Protein AF-A0A9D6IHI1-F1 (afdb_monomer_lite)

Secondary structure (DSSP, 8-state):
--------HHHHHHHHHHHHHHHTTSHHHHHHHHHT-B-TT-TT-S---TTEEEEEEEEEEE-GGG-EEEEEEEEEESS-EEEEEEEE----SS---HHHHHHHHHHHHHT-GGGTT-HHHHHHHHHHHHHHHHTTTSPPPPBTTTBS----S-HHHHHHHHHHHTTTTSEEEEEEESS-HHHHHHHIIIIITT----TTT-TT---TTEEEEEHHHHHHHHHHSS-GGGGHHHHHHHHHTTTTS--S---------TT-EEEETTEEEEEEE--SSS-EEEE---S---SBPPPEEE--GGG-EE--PPPPPGGGGSPPTT-EEEE---TTS-SS-TTSPPPPPSSEEEEEEE--SS-EEEEEE-TTS-EEEEEEEE-GGGEES---

Sequence (388 aa):
MAIRIDGYSERGMVNAVCEDIIRADDVLQLQTFLSWCRFPFQQQGVPDFSGITAARFLVEQGFSDFGDLDLLILLDHVDRKQAILIEAKVATDNPKCVDDQWADFSSFLRGDRKHTSSLFVQIYRKLRLIERVANLNRPFEPHPIWGDQSLGANRVVLKAAKLLAEYRANPWYVALVPDESSEVARFFSTSLRAFNHDTQQLPSWDVSRMGYLTWPDLDSHIRGEPDQTKWKRSLSAFDWNEHQIYQQRCRESESIAAGTVAAWNGQRIVIVVPATRMPRAISALPDIDMEYFPKSFLVRAEELKPLDDPRIELGVHQPKRGLTYYWHPPKTEECQPSDRAPVPAPPQLVNVRQAGWEMTRVIQVNATGMEEGDEFHVFPHHLQRRAV

Radius of gyration: 25.11 Å; chains: 1; bounding box: 58×55×81 Å

pLDDT: mean 89.29, std 10.07, range [44.66, 98.56]

Structure (mmCIF, N/CA/C/O backbone):
data_AF-A0A9D6IHI1-F1
#
_entry.id   AF-A0A9D6IHI1-F1
#
loop_
_atom_site.group_PDB
_atom_site.id
_atom_site.type_symbol
_atom_site.label_atom_id
_atom_site.label_alt_id
_atom_site.label_comp_id
_atom_site.label_asym_id
_atom_site.label_entity_id
_atom_site.label_seq_id
_atom_site.pdbx_PDB_ins_code
_atom_site.Cartn_x
_atom_site.Cartn_y
_atom_site.Cartn_z
_atom_site.occupancy
_atom_site.B_iso_or_equiv
_atom_site.auth_seq_id
_atom_site.auth_comp_id
_atom_site.auth_asym_id
_atom_site.auth_atom_id
_atom_site.pdbx_PDB_model_num
ATOM 1 N N . MET A 1 1 ? -1.529 15.278 39.290 1.00 47.62 1 MET A N 1
ATOM 2 C CA . MET A 1 1 ? -0.372 14.777 38.518 1.00 47.62 1 MET A CA 1
ATOM 3 C C . MET A 1 1 ? -0.896 14.304 37.174 1.00 47.62 1 MET A C 1
ATOM 5 O O . MET A 1 1 ? -1.786 13.464 37.171 1.00 47.62 1 MET A O 1
ATOM 9 N N . ALA A 1 2 ? -0.439 14.889 36.067 1.00 74.50 2 ALA A N 1
ATOM 10 C CA . ALA A 1 2 ? -0.827 14.454 34.727 1.00 74.50 2 ALA A CA 1
ATOM 11 C C . ALA A 1 2 ? 0.301 13.581 34.164 1.00 74.50 2 ALA A C 1
ATOM 13 O O . ALA A 1 2 ? 1.404 14.073 33.951 1.00 74.50 2 ALA A O 1
ATOM 14 N N . ILE A 1 3 ? 0.041 12.284 34.001 1.00 78.44 3 ILE A N 1
ATOM 15 C CA . ILE A 1 3 ? 0.933 11.360 33.289 1.00 78.44 3 ILE A CA 1
ATOM 16 C C . ILE A 1 3 ? 0.522 11.410 31.814 1.00 78.44 3 ILE A C 1
ATOM 18 O O . ILE A 1 3 ? -0.666 11.274 31.514 1.00 78.44 3 ILE A O 1
ATOM 22 N N . ARG A 1 4 ? 1.483 11.637 30.915 1.00 75.81 4 ARG A N 1
ATOM 23 C CA . ARG A 1 4 ? 1.289 11.717 29.459 1.00 75.81 4 ARG A CA 1
ATOM 24 C C . ARG A 1 4 ? 2.212 10.709 28.773 1.00 75.81 4 ARG A C 1
ATOM 26 O O . ARG A 1 4 ? 3.336 10.513 29.229 1.00 75.81 4 ARG A O 1
ATOM 33 N N . ILE A 1 5 ? 1.714 10.067 27.720 1.00 80.38 5 ILE A N 1
ATOM 34 C CA . ILE A 1 5 ? 2.460 9.147 26.857 1.00 80.38 5 ILE A CA 1
ATOM 35 C C . ILE A 1 5 ? 2.357 9.708 25.444 1.00 80.38 5 ILE A C 1
ATOM 37 O O . ILE A 1 5 ? 1.248 9.895 24.951 1.00 80.38 5 ILE A O 1
ATOM 41 N N . ASP A 1 6 ? 3.502 9.971 24.824 1.00 80.75 6 ASP A N 1
ATOM 42 C CA . ASP A 1 6 ? 3.600 10.432 23.443 1.00 80.75 6 ASP A CA 1
ATOM 43 C C . ASP A 1 6 ? 4.341 9.368 22.632 1.00 80.75 6 ASP A C 1
ATOM 45 O O . ASP A 1 6 ? 5.500 9.047 22.906 1.00 80.75 6 ASP A O 1
ATOM 49 N N . GLY A 1 7 ? 3.638 8.766 21.675 1.00 81.94 7 GLY A N 1
ATOM 50 C CA . GLY A 1 7 ? 4.193 7.771 20.765 1.00 81.94 7 GLY A CA 1
ATOM 51 C C . GLY A 1 7 ? 4.650 8.416 19.460 1.00 81.94 7 GLY A C 1
ATOM 52 O O . GLY A 1 7 ? 3.966 9.288 18.933 1.00 81.94 7 GLY A O 1
ATOM 53 N N . TYR A 1 8 ? 5.777 7.950 18.928 1.00 80.75 8 TYR A N 1
ATOM 54 C CA . TYR A 1 8 ? 6.276 8.268 17.585 1.00 80.75 8 TYR A CA 1
ATOM 55 C C . TYR A 1 8 ? 6.083 7.058 16.651 1.00 80.75 8 TYR A C 1
ATOM 57 O O . TYR A 1 8 ? 5.858 5.947 17.140 1.00 80.75 8 TYR A O 1
ATOM 65 N N . SER A 1 9 ? 6.224 7.253 15.333 1.00 85.69 9 SER A N 1
ATOM 66 C CA . SER A 1 9 ? 6.060 6.266 14.240 1.00 85.69 9 SER A CA 1
ATOM 67 C C . SER A 1 9 ? 4.614 5.861 13.928 1.00 85.69 9 SER A C 1
ATOM 69 O O . SER A 1 9 ? 3.679 6.276 14.616 1.00 85.69 9 SER A O 1
ATOM 71 N N . GLU A 1 10 ? 4.438 5.017 12.902 1.00 90.00 10 GLU A N 1
ATOM 72 C CA . GLU A 1 10 ? 3.165 4.373 12.551 1.00 90.00 10 GLU A CA 1
ATOM 73 C C . GLU A 1 10 ? 2.474 3.806 13.798 1.00 90.00 10 GLU A C 1
ATOM 75 O O . GLU A 1 10 ? 1.296 4.053 14.052 1.00 90.00 10 GLU A O 1
ATOM 80 N N . ARG A 1 11 ? 3.260 3.111 14.624 1.00 90.19 11 ARG A N 1
ATOM 81 C CA . ARG A 1 11 ? 2.826 2.439 15.849 1.00 90.19 11 ARG A CA 1
ATOM 82 C C . ARG A 1 11 ? 2.291 3.411 16.888 1.00 90.19 11 ARG A C 1
ATOM 84 O O . ARG A 1 11 ? 1.238 3.171 17.472 1.00 90.19 11 ARG A O 1
ATOM 91 N N . GLY A 1 12 ? 2.997 4.517 17.124 1.00 92.88 12 GLY A N 1
ATOM 92 C CA . GLY A 1 12 ? 2.574 5.537 18.083 1.00 92.88 12 GLY A CA 1
ATOM 93 C C . GLY A 1 12 ? 1.222 6.139 17.708 1.00 92.88 12 GLY A C 1
ATOM 94 O O . GLY A 1 12 ? 0.340 6.256 18.559 1.00 92.88 12 GLY A O 1
ATOM 95 N N . MET A 1 13 ? 1.036 6.427 16.419 1.00 95.50 13 MET A N 1
ATOM 96 C CA . MET A 1 13 ? -0.211 6.983 15.898 1.00 95.50 13 MET A CA 1
ATOM 97 C C . MET A 1 13 ? -1.369 5.985 15.956 1.00 95.50 13 MET A C 1
ATOM 99 O O . MET A 1 13 ? -2.442 6.316 16.457 1.00 95.50 13 MET A O 1
ATOM 103 N N . VAL A 1 14 ? -1.153 4.747 15.503 1.00 96.50 14 VAL A N 1
ATOM 104 C CA . VAL A 1 14 ? -2.171 3.687 15.549 1.00 96.50 14 VAL A CA 1
ATOM 105 C C . VAL A 1 14 ? -2.602 3.394 16.990 1.00 96.50 14 VAL A C 1
ATOM 107 O O . VAL A 1 14 ? -3.800 3.285 17.260 1.00 96.50 14 VAL A O 1
ATOM 110 N N . ASN A 1 15 ? -1.655 3.326 17.932 1.00 95.56 15 ASN A N 1
ATOM 111 C CA . ASN A 1 15 ? -1.956 3.131 19.351 1.00 95.56 15 ASN A CA 1
ATOM 112 C C . ASN A 1 15 ? -2.823 4.270 19.914 1.00 95.56 15 ASN A C 1
ATOM 114 O O . ASN A 1 15 ? -3.805 3.995 20.602 1.00 95.56 15 ASN A O 1
ATOM 118 N N . ALA A 1 16 ? -2.516 5.531 19.589 1.00 95.44 16 ALA A N 1
ATOM 119 C CA . ALA A 1 16 ? -3.291 6.681 20.058 1.00 95.44 16 ALA A CA 1
ATOM 120 C C . ALA A 1 16 ? -4.756 6.638 19.583 1.00 95.44 16 ALA A C 1
ATOM 122 O O . ALA A 1 16 ? -5.670 6.838 20.388 1.00 95.44 16 ALA A O 1
ATOM 123 N N . VAL A 1 17 ? -4.974 6.286 18.311 1.00 96.25 17 VAL A N 1
ATOM 124 C CA . VAL A 1 17 ? -6.312 6.082 17.726 1.00 96.25 17 VAL A CA 1
ATOM 125 C C . VAL A 1 17 ? -7.055 4.952 18.439 1.00 96.25 17 VAL A C 1
ATOM 127 O O . VAL A 1 17 ? -8.207 5.119 18.840 1.00 96.25 17 VAL A O 1
ATOM 130 N N . CYS A 1 18 ? -6.393 3.812 18.659 1.00 96.31 18 CYS A N 1
ATOM 131 C CA . CYS A 1 18 ? -6.993 2.679 19.366 1.00 96.31 18 CYS A CA 1
ATOM 132 C C . CYS A 1 18 ? -7.381 3.037 20.806 1.00 96.31 18 CYS A C 1
ATOM 134 O O . CYS A 1 18 ? -8.452 2.648 21.267 1.00 96.31 18 CYS A O 1
ATOM 136 N N . GLU A 1 19 ? -6.533 3.778 21.525 1.00 94.69 19 GLU A N 1
ATOM 137 C CA . GLU A 1 19 ? -6.814 4.190 22.901 1.00 94.69 19 GLU A CA 1
ATOM 138 C C . GLU A 1 19 ? -8.032 5.107 23.008 1.00 94.69 19 GLU A C 1
ATOM 140 O O . GLU A 1 19 ? -8.797 4.981 23.966 1.00 94.69 19 GLU A O 1
ATOM 145 N N . ASP A 1 20 ? -8.205 6.030 22.064 1.00 95.62 20 ASP A N 1
ATOM 146 C CA . ASP A 1 20 ? -9.375 6.904 22.019 1.00 95.62 20 ASP A CA 1
ATOM 147 C C . ASP A 1 20 ? -10.653 6.108 21.721 1.00 95.62 20 ASP A C 1
ATOM 149 O O . ASP A 1 20 ? -11.645 6.262 22.435 1.00 95.62 20 ASP A O 1
ATOM 153 N N . ILE A 1 21 ? -10.606 5.171 20.766 1.00 95.75 21 ILE A N 1
ATOM 154 C CA . ILE A 1 21 ? -11.742 4.289 20.459 1.00 95.75 21 ILE A CA 1
ATOM 155 C C . ILE A 1 21 ? -12.122 3.422 21.666 1.00 95.75 21 ILE A C 1
ATOM 157 O O . ILE A 1 21 ? -13.290 3.366 22.042 1.00 95.75 21 ILE A O 1
ATOM 161 N N . ILE A 1 22 ? -11.149 2.769 22.309 1.00 93.38 22 ILE A N 1
ATOM 162 C CA . ILE A 1 22 ? -11.405 1.884 23.456 1.00 93.38 22 ILE A CA 1
ATOM 163 C C . ILE A 1 22 ? -11.955 2.672 24.650 1.00 93.38 22 ILE A C 1
ATOM 165 O O . ILE A 1 22 ? -12.829 2.184 25.360 1.00 93.38 22 ILE A O 1
ATOM 169 N N . ARG A 1 23 ? -11.459 3.891 24.895 1.00 92.50 23 ARG A N 1
ATOM 170 C CA . ARG A 1 23 ? -11.887 4.705 26.044 1.00 92.50 23 ARG A CA 1
ATOM 171 C C . ARG A 1 23 ? -13.220 5.412 25.855 1.00 92.50 23 ARG A C 1
ATOM 173 O O . ARG A 1 23 ? -13.791 5.834 26.858 1.00 92.50 23 ARG A O 1
ATOM 180 N N . ALA A 1 24 ? -13.698 5.552 24.622 1.00 88.88 24 ALA A N 1
ATOM 181 C CA . ALA A 1 24 ? -15.061 6.005 24.381 1.00 88.88 24 ALA A CA 1
ATOM 182 C C . ALA A 1 24 ? -16.098 5.016 24.948 1.00 88.88 24 ALA A C 1
ATOM 184 O O . ALA A 1 24 ? -17.219 5.433 25.218 1.00 88.88 24 ALA A O 1
ATOM 185 N N . ASP A 1 25 ? -15.708 3.745 25.148 1.00 83.50 25 ASP A N 1
ATOM 186 C CA . ASP A 1 25 ? -16.565 2.647 25.629 1.00 83.50 25 ASP A CA 1
ATOM 187 C C . ASP A 1 25 ? -17.870 2.518 24.817 1.00 83.50 25 ASP A C 1
ATOM 189 O O . ASP A 1 25 ? -18.927 2.147 25.321 1.00 83.50 25 ASP A O 1
ATOM 193 N N . ASP A 1 26 ? -17.786 2.868 23.530 1.00 83.06 26 ASP A N 1
ATOM 194 C CA . ASP A 1 26 ? -18.904 2.922 22.596 1.00 83.06 26 ASP A CA 1
ATOM 195 C C . ASP A 1 26 ? -18.444 2.471 21.204 1.00 83.06 26 ASP A C 1
ATOM 197 O O . ASP A 1 26 ? -17.468 2.973 20.637 1.00 83.06 26 ASP A O 1
ATOM 201 N N . VAL A 1 27 ? -19.185 1.524 20.631 1.00 91.44 27 VAL A N 1
ATOM 202 C CA . VAL A 1 27 ? -18.968 1.006 19.276 1.00 91.44 27 VAL A CA 1
ATOM 203 C C . VAL A 1 27 ? -19.161 2.099 18.223 1.00 91.44 27 VAL A C 1
ATOM 205 O O . VAL A 1 27 ? -18.546 2.024 17.158 1.00 91.44 27 VAL A O 1
ATOM 208 N N . LEU A 1 28 ? -19.944 3.142 18.512 1.00 92.56 28 LEU A N 1
ATOM 209 C CA . LEU A 1 28 ? -20.130 4.267 17.600 1.00 92.56 28 LEU A CA 1
ATOM 210 C C . LEU A 1 28 ? -18.799 4.943 17.254 1.00 92.56 28 LEU A C 1
ATOM 212 O O . LEU A 1 28 ? -18.582 5.296 16.102 1.00 92.56 28 LEU A O 1
ATOM 216 N N . GLN A 1 29 ? -17.874 5.056 18.211 1.00 94.50 29 GLN A N 1
ATOM 217 C CA . GLN A 1 29 ? -16.560 5.654 17.969 1.00 94.50 29 GLN A CA 1
ATOM 218 C C . GLN A 1 29 ? -15.753 4.855 16.933 1.00 94.50 29 GLN A C 1
ATOM 220 O O . GLN A 1 29 ? -15.112 5.422 16.046 1.00 94.50 29 GLN A O 1
ATOM 225 N N . LEU A 1 30 ? -15.825 3.525 17.019 1.00 96.06 30 LEU A N 1
ATOM 226 C CA . LEU A 1 30 ? -15.231 2.620 16.040 1.00 96.06 30 LEU A CA 1
ATOM 227 C C . LEU A 1 30 ? -15.931 2.726 14.680 1.00 96.06 30 LEU A C 1
ATOM 229 O O . LEU A 1 30 ? -15.265 2.765 13.650 1.00 96.06 30 LEU A O 1
ATOM 233 N N . GLN A 1 31 ? -17.261 2.796 14.657 1.00 95.31 31 GLN A N 1
ATOM 234 C CA . GLN A 1 31 ? -18.014 2.975 13.414 1.00 95.31 31 GLN A CA 1
ATOM 235 C C . GLN A 1 31 ? -17.651 4.285 12.719 1.00 95.31 31 GLN A C 1
ATOM 237 O O . GLN A 1 31 ? -17.421 4.282 11.511 1.00 95.31 31 GLN A O 1
ATOM 242 N N . THR A 1 32 ? -17.524 5.374 13.477 1.00 94.62 32 THR A N 1
ATOM 243 C CA . THR A 1 32 ? -17.063 6.668 12.974 1.00 94.62 32 THR A CA 1
ATOM 244 C C . THR A 1 32 ? -15.670 6.543 12.361 1.00 94.62 32 THR A C 1
ATOM 246 O O . THR A 1 32 ? -15.501 6.888 11.194 1.00 94.62 32 THR A O 1
ATOM 249 N N . PHE A 1 33 ? -14.706 5.950 13.075 1.00 96.44 33 PHE A N 1
ATOM 250 C CA . PHE A 1 33 ? -13.360 5.705 12.543 1.00 96.44 33 PHE A CA 1
ATOM 251 C C . PHE A 1 33 ? -13.374 4.933 11.216 1.00 96.44 33 PHE A C 1
ATOM 253 O O . PHE A 1 33 ? -12.751 5.341 10.236 1.00 96.44 33 PHE A O 1
ATOM 260 N N . LEU A 1 34 ? -14.108 3.817 11.168 1.00 96.38 34 LEU A N 1
ATOM 261 C CA . LEU A 1 34 ? -14.184 2.967 9.980 1.00 96.38 34 LEU A CA 1
ATOM 262 C C . LEU A 1 34 ? -14.910 3.655 8.818 1.00 96.38 34 LEU A C 1
ATOM 264 O O . LEU A 1 34 ? -14.576 3.402 7.662 1.00 96.38 34 LEU A O 1
ATOM 268 N N . SER A 1 35 ? -15.861 4.550 9.104 1.00 94.75 35 SER A N 1
ATOM 269 C CA . SER A 1 35 ? -16.578 5.323 8.082 1.00 94.75 35 SER A CA 1
ATOM 270 C C . SER A 1 35 ? -15.683 6.302 7.319 1.00 94.75 35 SER A C 1
ATOM 272 O O . SER A 1 35 ? -16.014 6.688 6.200 1.00 94.75 35 SER A O 1
ATOM 274 N N . TRP A 1 36 ? -14.535 6.675 7.892 1.00 96.44 36 TRP A N 1
ATOM 275 C CA . TRP A 1 36 ? -13.556 7.542 7.237 1.00 96.44 36 TRP A CA 1
ATOM 276 C C . TRP A 1 36 ? -12.709 6.799 6.196 1.00 96.44 36 TRP A C 1
ATOM 278 O O . TRP A 1 36 ? -12.132 7.420 5.304 1.00 96.44 36 TRP A O 1
ATOM 288 N N . CYS A 1 37 ? -12.648 5.465 6.263 1.00 96.75 37 CYS A N 1
ATOM 289 C CA . CYS A 1 37 ? -11.958 4.654 5.265 1.00 96.75 37 CYS A CA 1
ATOM 290 C C . CYS A 1 37 ? -12.712 4.642 3.927 1.00 96.75 37 CYS A C 1
ATOM 292 O O . CYS A 1 37 ? -13.937 4.526 3.864 1.00 96.75 37 CYS A O 1
ATOM 294 N N . ARG A 1 38 ? -11.963 4.685 2.824 1.00 95.62 38 ARG A N 1
ATOM 295 C CA . ARG A 1 38 ? -12.490 4.683 1.455 1.00 95.62 38 ARG A CA 1
ATOM 296 C C . ARG A 1 38 ? -12.205 3.356 0.768 1.00 95.62 38 ARG A C 1
ATOM 298 O O . ARG A 1 38 ? -11.076 2.881 0.789 1.00 95.62 38 ARG A O 1
ATOM 305 N N . PHE A 1 39 ? -13.207 2.792 0.096 1.00 95.44 39 PHE A N 1
ATOM 306 C CA . PHE A 1 39 ? -13.116 1.498 -0.595 1.00 95.44 39 PHE A CA 1
ATOM 307 C C . PHE A 1 39 ? -13.475 1.653 -2.080 1.00 95.44 39 PHE A C 1
ATOM 309 O O . PHE A 1 39 ? -14.609 1.395 -2.483 1.00 95.44 39 PHE A O 1
ATOM 316 N N . PRO A 1 40 ? -12.525 2.099 -2.922 1.00 92.88 40 PRO A N 1
ATOM 317 C CA . PRO A 1 40 ? -12.811 2.577 -4.279 1.00 92.88 40 PRO A CA 1
ATOM 318 C C . PRO A 1 40 ? -13.225 1.479 -5.270 1.00 92.88 40 PRO A C 1
ATOM 320 O O . PRO A 1 40 ? -13.617 1.783 -6.398 1.00 92.88 40 PRO A O 1
ATOM 323 N N . PHE A 1 41 ? -13.118 0.206 -4.893 1.00 91.56 41 PHE A N 1
ATOM 324 C CA . PHE A 1 41 ? -13.467 -0.935 -5.744 1.00 91.56 41 PHE A CA 1
ATOM 325 C C . PHE A 1 41 ? -14.862 -1.505 -5.469 1.00 91.56 41 PHE A C 1
ATOM 327 O O . PHE A 1 41 ? -15.327 -2.358 -6.223 1.00 91.56 41 PHE A O 1
ATOM 334 N N . GLN A 1 42 ? -15.551 -1.024 -4.433 1.00 87.06 42 GLN A N 1
ATOM 335 C CA . GLN A 1 42 ? -16.902 -1.466 -4.109 1.00 87.06 42 GLN A CA 1
ATOM 336 C C . GLN A 1 42 ? -17.935 -0.707 -4.947 1.00 87.06 42 GLN A C 1
ATOM 338 O O . GLN A 1 42 ? -18.043 0.515 -4.872 1.00 87.06 42 GLN A O 1
ATOM 343 N N . GLN A 1 43 ? -18.716 -1.438 -5.750 1.00 69.19 43 GLN A N 1
ATOM 344 C CA . GLN A 1 43 ? -19.750 -0.846 -6.611 1.00 69.19 43 GLN A CA 1
ATOM 345 C C . GLN A 1 43 ? -20.958 -0.308 -5.825 1.00 69.19 43 GLN A C 1
ATOM 347 O O . GLN A 1 43 ? -21.678 0.543 -6.338 1.00 69.19 43 GLN A O 1
ATOM 352 N N . GLN A 1 44 ? -21.186 -0.796 -4.600 1.00 60.12 44 GLN A N 1
ATOM 353 C CA . GLN A 1 44 ? -22.368 -0.485 -3.779 1.00 60.12 44 GLN A CA 1
ATOM 354 C C . GLN A 1 44 ? -22.052 0.347 -2.522 1.00 60.12 44 GLN A C 1
ATOM 356 O O . GLN A 1 44 ? -22.897 0.468 -1.640 1.00 60.12 44 GLN A O 1
ATOM 361 N N . GLY A 1 45 ? -20.869 0.967 -2.454 1.00 58.06 45 GLY A N 1
ATOM 362 C CA . GLY A 1 45 ? -20.450 1.794 -1.317 1.00 58.06 45 GLY A CA 1
ATOM 363 C C . GLY A 1 45 ? -19.555 1.068 -0.306 1.00 58.06 45 GLY A C 1
ATOM 364 O O . GLY A 1 45 ? -19.163 -0.078 -0.509 1.00 58.06 45 GLY A O 1
ATOM 365 N N . VAL A 1 46 ? -19.174 1.799 0.747 1.00 72.75 46 VAL A N 1
ATOM 366 C CA . VAL A 1 46 ? -18.291 1.379 1.856 1.00 72.75 46 VAL A CA 1
ATOM 367 C C . VAL A 1 46 ? -18.768 0.041 2.453 1.00 72.75 46 VAL A C 1
ATOM 369 O O . VAL A 1 46 ? -19.976 -0.201 2.473 1.00 72.75 46 VAL A O 1
ATOM 372 N N . PRO A 1 47 ? -17.869 -0.833 2.948 1.00 86.00 47 PRO A N 1
ATOM 373 C CA . PRO A 1 47 ? -18.269 -2.020 3.687 1.00 86.00 47 PRO A CA 1
ATOM 374 C C . PRO A 1 47 ? -19.272 -1.676 4.784 1.00 86.00 47 PRO A C 1
ATOM 376 O O . PRO A 1 47 ? -19.131 -0.674 5.484 1.00 86.00 47 PRO A O 1
ATOM 379 N N . ASP A 1 48 ? -20.288 -2.517 4.944 1.00 90.25 48 ASP A N 1
ATOM 380 C CA . ASP A 1 48 ? -21.285 -2.294 5.979 1.00 90.25 48 ASP A CA 1
ATOM 381 C C . ASP A 1 48 ? -20.680 -2.570 7.367 1.00 90.25 48 ASP A C 1
ATOM 383 O O . ASP A 1 48 ? -20.467 -3.725 7.760 1.00 90.25 48 ASP A O 1
ATOM 387 N N . PHE A 1 49 ? -20.410 -1.486 8.093 1.00 91.69 49 PHE A N 1
ATOM 388 C CA . PHE A 1 49 ? -19.945 -1.473 9.482 1.00 91.69 49 PHE A CA 1
ATOM 389 C C . PHE A 1 49 ? -21.087 -1.243 10.488 1.00 91.69 49 PHE A C 1
ATOM 391 O O . PHE A 1 49 ? -20.844 -1.033 11.679 1.00 91.69 49 PHE A O 1
ATOM 398 N N . SER A 1 50 ? -22.347 -1.271 10.047 1.00 89.94 50 SER A N 1
ATOM 399 C CA . SER A 1 50 ? -23.490 -1.192 10.955 1.00 89.94 50 SER A CA 1
ATOM 400 C C . SER A 1 50 ? -23.669 -2.493 11.754 1.00 89.94 50 SER A C 1
ATOM 402 O O . SER A 1 50 ? -23.155 -3.560 11.401 1.00 89.94 50 SER A O 1
ATOM 404 N N . GLY A 1 51 ? -24.372 -2.399 12.888 1.00 92.12 51 GLY A N 1
ATOM 405 C CA . GLY A 1 51 ? -24.730 -3.568 13.700 1.00 92.12 51 GLY A CA 1
ATOM 406 C C . GLY A 1 51 ? -23.550 -4.316 14.333 1.00 92.12 51 GLY A C 1
ATOM 407 O O . GLY A 1 51 ? -23.686 -5.501 14.635 1.00 92.12 51 GLY A O 1
ATOM 408 N N . ILE A 1 52 ? -22.400 -3.659 14.518 1.00 96.06 52 ILE A N 1
ATOM 409 C CA . ILE A 1 52 ? -21.280 -4.215 15.289 1.00 96.06 52 ILE A CA 1
ATOM 410 C C . ILE A 1 52 ? -21.743 -4.385 16.742 1.00 96.06 52 ILE A C 1
ATOM 412 O O . ILE A 1 52 ? -22.206 -3.436 17.371 1.00 96.06 52 ILE A O 1
ATOM 416 N N . THR A 1 53 ? -21.617 -5.598 17.273 1.00 95.88 53 THR A N 1
ATOM 417 C CA . THR A 1 53 ? -21.986 -5.939 18.656 1.00 95.88 53 THR A CA 1
ATOM 418 C C . THR A 1 53 ? -20.778 -6.056 19.573 1.00 95.88 53 THR A C 1
ATOM 420 O O . THR A 1 53 ? -20.898 -5.859 20.778 1.00 95.88 53 THR A O 1
ATOM 423 N N . ALA A 1 54 ? -19.613 -6.395 19.017 1.00 96.06 54 ALA A N 1
ATOM 424 C CA . ALA A 1 54 ? -18.355 -6.430 19.745 1.00 96.06 54 ALA A CA 1
ATOM 425 C C . ALA A 1 54 ? -17.182 -6.217 18.787 1.00 96.06 54 ALA A C 1
ATOM 427 O O . ALA A 1 54 ? -17.255 -6.553 17.603 1.00 96.06 54 ALA A O 1
ATOM 428 N N . ALA A 1 55 ? -16.085 -5.684 19.318 1.00 97.06 55 ALA A N 1
ATOM 429 C CA . ALA A 1 55 ? -14.847 -5.518 18.578 1.00 97.06 55 ALA A CA 1
ATOM 430 C C . ALA A 1 55 ? -13.648 -5.960 19.416 1.00 97.06 55 ALA A C 1
ATOM 432 O O . ALA A 1 55 ? -13.623 -5.808 20.639 1.00 97.06 55 ALA A O 1
ATOM 433 N N . ARG A 1 56 ? -12.625 -6.492 18.748 1.00 97.38 56 ARG A N 1
ATOM 434 C CA . ARG A 1 56 ? -11.333 -6.809 19.357 1.00 97.38 56 ARG A CA 1
ATOM 435 C C . ARG A 1 56 ? -10.199 -6.270 18.505 1.00 97.38 56 ARG A C 1
ATOM 437 O O . ARG A 1 56 ? -10.140 -6.538 17.311 1.00 97.38 56 ARG A O 1
ATOM 444 N N . PHE A 1 57 ? -9.271 -5.588 19.159 1.00 97.31 57 PHE A N 1
ATOM 445 C CA . PHE A 1 57 ? -8.098 -4.986 18.544 1.00 97.31 57 PHE A CA 1
ATOM 446 C C . PHE A 1 57 ? -6.880 -5.849 18.870 1.00 97.31 57 PHE A C 1
ATOM 448 O O . PHE A 1 57 ? -6.671 -6.222 20.027 1.00 97.31 57 PHE A O 1
ATOM 455 N N . LEU A 1 58 ? -6.087 -6.183 17.857 1.00 97.56 58 LEU A N 1
ATOM 456 C CA . LEU A 1 58 ? -4.741 -6.717 18.018 1.00 97.56 58 LEU A CA 1
ATOM 457 C C . LEU A 1 58 ? -3.779 -5.730 17.358 1.00 97.56 58 LEU A C 1
ATOM 459 O O . LEU A 1 58 ? -3.720 -5.644 16.132 1.00 97.56 58 LEU A O 1
ATOM 463 N N . VAL A 1 59 ? -3.078 -4.962 18.186 1.00 95.75 59 VAL A N 1
ATOM 464 C CA . VAL A 1 59 ? -2.132 -3.930 17.751 1.00 95.75 59 VAL A CA 1
ATOM 465 C C . VAL A 1 59 ? -0.740 -4.542 17.638 1.00 95.75 59 VAL A C 1
ATOM 467 O O . VAL A 1 59 ? -0.354 -5.321 18.512 1.00 95.75 59 VAL A O 1
ATOM 470 N N . GLU A 1 60 ? -0.011 -4.226 16.565 1.00 94.12 60 GLU A N 1
ATOM 471 C CA . GLU A 1 60 ? 1.343 -4.749 16.302 1.00 94.12 60 GLU A CA 1
ATOM 472 C C . GLU A 1 60 ? 1.426 -6.288 16.318 1.00 94.12 60 GLU A C 1
ATOM 474 O O . GLU A 1 60 ? 2.407 -6.897 16.757 1.00 94.12 60 GLU A O 1
ATOM 479 N N . GLN A 1 61 ? 0.364 -6.961 15.869 1.00 96.31 61 GLN A N 1
ATOM 480 C CA . GLN A 1 61 ? 0.303 -8.416 15.930 1.00 96.31 61 GLN A CA 1
ATOM 481 C C . GLN A 1 61 ? 1.164 -9.043 14.831 1.00 96.31 61 GLN A C 1
ATOM 483 O O . GLN A 1 61 ? 0.816 -9.025 13.649 1.00 96.31 61 GLN A O 1
ATOM 488 N N . GLY A 1 62 ? 2.252 -9.689 15.250 1.00 95.31 62 GLY A N 1
ATOM 489 C CA . GLY A 1 62 ? 3.097 -10.493 14.374 1.00 95.31 62 GLY A CA 1
ATOM 490 C C . GLY A 1 62 ? 2.437 -11.786 13.900 1.00 95.31 62 GLY A C 1
ATOM 491 O O . GLY A 1 62 ? 1.790 -12.484 14.689 1.00 95.31 62 GLY A O 1
ATOM 492 N N . PHE A 1 63 ? 2.648 -12.131 12.625 1.00 97.00 63 PHE A N 1
ATOM 493 C CA . PHE A 1 63 ? 2.217 -13.393 12.008 1.00 97.00 63 PHE A CA 1
ATOM 494 C C . PHE A 1 63 ? 3.375 -14.173 11.364 1.00 97.00 63 PHE A C 1
ATOM 496 O O . PHE A 1 63 ? 3.183 -14.878 10.377 1.00 97.00 63 PHE A O 1
ATOM 503 N N . SER A 1 64 ? 4.580 -14.097 11.942 1.00 95.12 64 SER A N 1
ATOM 504 C CA . SER A 1 64 ? 5.781 -14.787 11.437 1.00 95.12 64 SER A CA 1
ATOM 505 C C . SER A 1 64 ? 6.097 -14.377 9.990 1.00 95.12 64 SER A C 1
ATOM 507 O O . SER A 1 64 ? 6.296 -13.191 9.730 1.00 95.12 64 SER A O 1
ATOM 509 N N . ASP A 1 65 ? 6.099 -15.308 9.029 1.00 94.88 65 ASP A N 1
ATOM 510 C CA . ASP A 1 65 ? 6.524 -15.028 7.646 1.00 94.88 65 ASP A CA 1
ATOM 511 C C . ASP A 1 65 ? 5.526 -14.142 6.880 1.00 94.88 65 ASP A C 1
ATOM 513 O O . ASP A 1 65 ? 5.835 -13.604 5.813 1.00 94.88 65 ASP A O 1
ATOM 517 N N . PHE A 1 66 ? 4.331 -13.952 7.444 1.00 95.25 66 PHE A N 1
ATOM 518 C CA . PHE A 1 66 ? 3.299 -13.053 6.934 1.00 95.25 66 PHE A CA 1
ATOM 519 C C . PHE A 1 66 ? 3.461 -11.607 7.448 1.00 95.25 66 PHE A C 1
ATOM 521 O O . PHE A 1 66 ? 2.636 -10.737 7.159 1.00 95.25 66 PHE A O 1
ATOM 528 N N . GLY A 1 67 ? 4.543 -11.334 8.183 1.00 94.00 67 GLY A N 1
ATOM 529 C CA . GLY A 1 67 ? 4.873 -10.020 8.726 1.00 94.00 67 GLY A CA 1
ATOM 530 C C . GLY A 1 67 ? 3.977 -9.593 9.885 1.00 94.00 67 GLY A C 1
ATOM 531 O O . GLY A 1 67 ? 3.024 -10.282 10.263 1.00 94.00 67 GLY A O 1
ATOM 532 N N . ASP A 1 68 ? 4.267 -8.413 10.411 1.00 94.00 68 ASP A N 1
ATOM 533 C CA . ASP A 1 68 ? 3.520 -7.801 11.507 1.00 94.00 68 ASP A CA 1
ATOM 534 C C . ASP A 1 68 ? 2.415 -6.921 10.934 1.00 94.00 68 ASP A C 1
ATOM 536 O O . ASP A 1 68 ? 2.612 -6.339 9.874 1.00 94.00 68 ASP A O 1
ATOM 540 N N . LEU A 1 69 ? 1.230 -6.940 11.545 1.00 94.19 69 LEU A N 1
ATOM 541 C CA . LEU A 1 69 ? 0.155 -5.992 11.240 1.00 94.19 69 LEU A CA 1
ATOM 542 C C . LEU A 1 69 ? 0.278 -4.795 12.170 1.00 94.19 69 LEU A C 1
ATOM 544 O O . LEU A 1 69 ? 0.393 -5.009 13.378 1.00 94.19 69 LEU A O 1
ATOM 548 N N . ASP A 1 70 ? 0.152 -3.579 11.650 1.00 96.94 70 ASP A N 1
ATOM 549 C CA . ASP A 1 70 ? 0.052 -2.394 12.501 1.00 96.94 70 ASP A CA 1
ATOM 550 C C . ASP A 1 70 ? -1.239 -2.449 13.327 1.00 96.94 70 ASP A C 1
ATOM 552 O O . ASP A 1 70 ? -1.207 -2.266 14.548 1.00 96.94 70 ASP A O 1
ATOM 556 N N . LEU A 1 71 ? -2.366 -2.812 12.699 1.00 98.12 71 LEU A N 1
ATOM 557 C CA . LEU A 1 71 ? -3.622 -3.045 13.409 1.00 98.12 71 LEU A CA 1
ATOM 558 C C . LEU A 1 71 ? -4.504 -4.111 12.746 1.00 98.12 71 LEU A C 1
ATOM 560 O O . LEU A 1 71 ? -4.820 -4.057 11.560 1.00 98.12 71 LEU A O 1
ATOM 564 N N . LEU A 1 72 ? -4.973 -5.057 13.558 1.00 98.56 72 LEU A N 1
ATOM 565 C CA . LEU A 1 72 ? -6.046 -5.985 13.221 1.00 98.56 72 LEU A CA 1
ATOM 566 C C . LEU A 1 72 ? -7.278 -5.69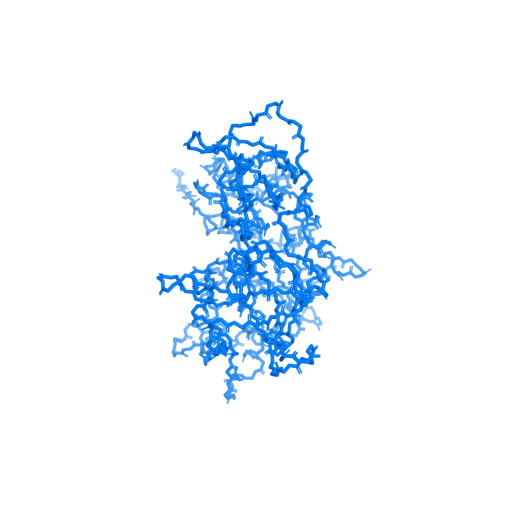9 14.086 1.00 98.56 72 LEU A C 1
ATOM 568 O O . LEU A 1 72 ? -7.214 -5.805 15.311 1.00 98.56 72 LEU A O 1
ATOM 572 N N . ILE A 1 73 ? -8.409 -5.407 13.447 1.00 98.31 73 ILE A N 1
ATOM 573 C CA . ILE A 1 73 ? -9.708 -5.236 14.105 1.00 98.31 73 ILE A CA 1
ATOM 574 C C . ILE A 1 73 ? -10.610 -6.408 13.724 1.00 98.31 73 ILE A C 1
ATOM 576 O O . ILE A 1 73 ? -10.845 -6.671 12.547 1.00 98.31 73 ILE A O 1
ATOM 580 N N . LEU A 1 74 ? -11.120 -7.118 14.722 1.00 98.50 74 LEU A N 1
ATOM 581 C CA . LEU A 1 74 ? -12.063 -8.218 14.560 1.00 98.50 74 LEU A CA 1
ATOM 582 C C . LEU A 1 74 ? -13.435 -7.759 15.036 1.00 98.50 74 LEU A C 1
ATOM 584 O O . LEU A 1 74 ? -13.571 -7.361 16.192 1.00 98.50 74 LEU A O 1
ATOM 588 N N . LEU A 1 75 ? -14.419 -7.799 14.145 1.00 98.19 75 LEU A N 1
ATOM 589 C CA . LEU A 1 75 ? -15.766 -7.291 14.372 1.00 98.19 75 LEU A CA 1
ATOM 590 C C . LEU A 1 75 ? -16.750 -8.457 14.411 1.00 98.19 75 LEU A C 1
ATOM 592 O O . LEU A 1 75 ? -16.885 -9.199 13.432 1.00 98.19 75 LEU A O 1
ATOM 596 N N . ASP A 1 76 ? -17.439 -8.607 15.537 1.00 98.00 76 ASP A N 1
ATOM 597 C CA . ASP A 1 76 ? -18.622 -9.452 15.634 1.00 98.00 76 ASP A CA 1
ATOM 598 C C . ASP A 1 76 ? -19.853 -8.583 15.345 1.00 98.00 76 ASP A C 1
ATOM 600 O O . ASP A 1 76 ? -20.064 -7.549 15.986 1.00 98.00 76 ASP A O 1
ATOM 604 N N . HIS A 1 77 ? -20.665 -9.018 14.388 1.00 96.75 77 HIS A N 1
ATOM 605 C CA . HIS A 1 77 ? -22.008 -8.506 14.136 1.00 96.75 77 HIS A CA 1
ATOM 606 C C . HIS A 1 77 ? -23.028 -9.574 14.544 1.00 96.75 77 HIS A C 1
ATOM 608 O O . HIS A 1 77 ? -22.676 -10.725 14.809 1.00 96.75 77 HIS A O 1
ATOM 614 N N . VAL A 1 78 ? -24.311 -9.212 14.523 1.00 93.38 78 VAL A N 1
ATOM 615 C CA . VAL A 1 78 ? -25.411 -10.147 14.816 1.00 93.38 78 VAL A CA 1
ATOM 616 C C . VAL A 1 78 ? -25.397 -11.372 13.889 1.00 93.38 78 VAL A C 1
ATOM 618 O O . VAL A 1 78 ? -25.653 -12.485 14.341 1.00 93.38 78 VAL A O 1
ATOM 621 N N . ASP A 1 79 ? -25.097 -11.183 12.602 1.00 94.50 79 ASP A N 1
ATOM 622 C CA . ASP A 1 79 ? -25.238 -12.197 11.550 1.00 94.50 79 ASP A CA 1
ATOM 623 C C . ASP A 1 79 ? -23.921 -12.570 10.847 1.00 94.50 79 ASP A C 1
ATOM 625 O O . ASP A 1 79 ? -23.883 -13.514 10.054 1.00 94.50 79 ASP A O 1
ATOM 629 N N . ARG A 1 80 ? -22.827 -11.851 11.120 1.00 96.31 80 ARG A N 1
ATOM 630 C CA . ARG A 1 80 ? -21.543 -12.044 10.435 1.00 96.31 80 ARG A CA 1
ATOM 631 C C . ARG A 1 80 ? -20.340 -11.670 11.291 1.00 96.31 80 ARG A C 1
ATOM 633 O O . ARG A 1 80 ? -20.435 -10.938 12.269 1.00 96.31 80 ARG A O 1
ATOM 640 N N . LYS A 1 81 ? -19.174 -12.131 10.846 1.00 98.00 81 LYS A N 1
ATOM 641 C CA . LYS A 1 81 ? -17.860 -11.725 11.350 1.00 98.00 81 LYS A CA 1
ATOM 642 C C . LYS A 1 81 ? -17.086 -11.007 10.252 1.00 98.00 81 LYS A C 1
ATOM 644 O O . LYS A 1 81 ? -17.139 -11.446 9.098 1.00 98.00 81 LYS A O 1
ATOM 649 N N . GLN A 1 82 ? -16.379 -9.936 10.601 1.00 97.69 82 GLN A N 1
ATOM 650 C CA . GLN A 1 82 ? -15.521 -9.175 9.686 1.00 97.69 82 GLN A CA 1
ATOM 651 C C . GLN A 1 82 ? -14.133 -8.939 10.292 1.00 97.69 82 GLN A C 1
ATOM 653 O O . GLN A 1 82 ? -13.995 -8.793 11.505 1.00 97.69 82 GLN A O 1
ATOM 658 N N . ALA A 1 83 ? -13.103 -8.899 9.449 1.00 98.31 83 ALA A N 1
ATOM 659 C CA . ALA A 1 83 ? -11.742 -8.550 9.853 1.00 98.31 83 ALA A CA 1
ATOM 660 C C . ALA A 1 83 ? -11.257 -7.334 9.063 1.00 98.31 83 ALA A C 1
ATOM 662 O O . ALA A 1 83 ? -11.337 -7.339 7.838 1.00 98.31 83 ALA A O 1
ATOM 663 N N . ILE A 1 84 ? -10.716 -6.329 9.750 1.00 98.25 84 ILE A N 1
ATOM 664 C CA . ILE A 1 84 ? -10.066 -5.165 9.141 1.00 98.25 84 ILE A CA 1
ATOM 665 C C . ILE A 1 84 ? -8.572 -5.252 9.435 1.00 98.25 84 ILE A C 1
ATOM 667 O O . ILE A 1 84 ? -8.164 -5.268 10.595 1.00 98.25 84 ILE A O 1
ATOM 671 N N . LEU A 1 85 ? -7.770 -5.350 8.382 1.00 98.44 85 LEU A N 1
ATOM 672 C CA . LEU A 1 85 ? -6.320 -5.457 8.425 1.00 98.44 85 LEU A CA 1
ATOM 673 C C . LEU A 1 85 ? -5.747 -4.127 7.937 1.00 98.44 85 LEU A C 1
ATOM 675 O O . LEU A 1 85 ? -5.869 -3.809 6.755 1.00 98.44 85 LEU A O 1
ATOM 679 N N . ILE A 1 86 ? -5.172 -3.340 8.839 1.00 98.38 86 ILE A N 1
ATOM 680 C CA . ILE A 1 86 ? -4.640 -2.009 8.544 1.00 98.38 86 ILE A CA 1
ATOM 681 C C . ILE A 1 86 ? -3.120 -2.085 8.541 1.00 98.38 86 ILE A C 1
ATOM 683 O O . ILE A 1 86 ? -2.544 -2.480 9.553 1.00 98.38 86 ILE A O 1
ATOM 687 N N . GLU A 1 87 ? -2.511 -1.654 7.434 1.00 97.88 87 GLU A N 1
ATOM 688 C CA . GLU A 1 87 ? -1.075 -1.375 7.362 1.00 97.88 87 GLU A CA 1
ATOM 689 C C . GLU A 1 87 ? -0.834 0.105 7.154 1.00 97.88 87 GLU A C 1
ATOM 691 O O . GLU A 1 87 ? -1.371 0.722 6.229 1.00 97.88 87 GLU A O 1
ATOM 696 N N . ALA A 1 88 ? -0.003 0.656 8.023 1.00 96.56 88 ALA A N 1
ATOM 697 C CA . ALA A 1 88 ? 0.313 2.057 8.069 1.00 96.56 88 ALA A CA 1
ATOM 698 C C . ALA A 1 88 ? 1.694 2.344 7.468 1.00 96.56 88 ALA A C 1
ATOM 700 O O . ALA A 1 88 ? 2.607 1.514 7.452 1.00 96.56 88 ALA A O 1
ATOM 701 N N . LYS A 1 89 ? 1.842 3.563 6.958 1.00 94.88 89 LYS A N 1
ATOM 702 C CA . LYS A 1 89 ? 3.116 4.196 6.613 1.00 94.88 89 LYS A CA 1
ATOM 703 C C . LYS A 1 89 ? 3.072 5.646 7.045 1.00 94.88 89 LYS A C 1
ATOM 705 O O . LYS A 1 89 ? 2.034 6.284 6.911 1.00 94.88 89 LYS A O 1
ATOM 710 N N . VAL A 1 90 ? 4.188 6.171 7.530 1.00 92.94 90 VAL A N 1
ATOM 711 C CA . VAL A 1 90 ? 4.350 7.602 7.829 1.00 92.94 90 VAL A CA 1
ATOM 712 C C . VAL A 1 90 ? 5.407 8.239 6.928 1.00 92.94 90 VAL A C 1
ATOM 714 O O . VAL A 1 90 ? 6.186 7.540 6.279 1.00 92.94 90 VAL A O 1
ATOM 717 N N . ALA A 1 91 ? 5.420 9.571 6.855 1.00 88.44 91 ALA A N 1
ATOM 718 C CA . ALA A 1 91 ? 6.368 10.306 6.028 1.00 88.44 91 ALA A CA 1
ATOM 719 C C . ALA A 1 91 ? 7.822 10.099 6.502 1.00 88.44 91 ALA A C 1
ATOM 721 O O . ALA A 1 91 ? 8.660 9.718 5.699 1.00 88.44 91 ALA A O 1
ATOM 722 N N . THR A 1 92 ? 8.154 10.219 7.789 1.00 79.50 92 THR A N 1
ATOM 723 C CA . THR A 1 92 ? 9.559 10.149 8.282 1.00 79.50 92 THR A CA 1
ATOM 724 C C . THR A 1 92 ? 10.551 11.003 7.453 1.00 79.50 92 THR A C 1
ATOM 726 O O . THR A 1 92 ? 10.155 11.825 6.628 1.00 79.50 92 THR A O 1
ATOM 729 N N . ASP A 1 93 ? 11.860 10.842 7.668 1.00 68.69 93 ASP A N 1
ATOM 730 C CA . ASP A 1 93 ? 12.894 11.662 7.010 1.00 68.69 93 ASP A CA 1
ATOM 731 C C . ASP A 1 93 ? 13.103 11.328 5.523 1.00 68.69 93 ASP A C 1
ATOM 733 O O . ASP A 1 93 ? 13.631 12.140 4.764 1.00 68.69 93 ASP A O 1
ATOM 737 N N . ASN A 1 94 ? 12.691 10.135 5.087 1.00 70.12 94 ASN A N 1
ATOM 738 C CA . ASN A 1 94 ? 12.722 9.727 3.684 1.00 70.12 94 ASN A CA 1
ATOM 739 C C . ASN A 1 94 ? 11.331 9.236 3.269 1.00 70.12 94 ASN A C 1
ATOM 741 O O . ASN A 1 94 ? 11.127 8.022 3.122 1.00 70.12 94 ASN A O 1
ATOM 745 N N . PRO A 1 95 ? 10.360 10.160 3.131 1.00 76.75 95 PRO A N 1
ATOM 746 C CA . PRO A 1 95 ? 8.993 9.794 2.818 1.00 76.75 95 PRO A CA 1
ATOM 747 C C . PRO A 1 95 ? 8.961 9.038 1.519 1.00 76.75 95 PRO A C 1
ATOM 749 O O . PRO A 1 95 ? 9.628 9.410 0.562 1.00 76.75 95 PRO A O 1
ATOM 752 N N . LYS A 1 96 ? 8.150 7.991 1.475 1.00 86.19 96 LYS A N 1
ATOM 753 C CA . LYS A 1 96 ? 7.787 7.285 0.253 1.00 86.19 96 LYS A CA 1
ATOM 754 C C . LYS A 1 96 ? 6.302 7.482 0.054 1.00 86.19 96 LYS A C 1
ATOM 756 O O . LYS A 1 96 ? 5.528 7.084 0.921 1.00 86.19 96 LYS A O 1
ATOM 761 N N . CYS A 1 97 ? 5.942 8.099 -1.063 1.00 90.38 97 CYS A N 1
ATOM 762 C CA . CYS A 1 97 ? 4.548 8.221 -1.460 1.00 90.38 97 CYS A CA 1
ATOM 763 C C . CYS A 1 97 ? 4.001 6.847 -1.876 1.00 90.38 97 CYS A C 1
ATOM 765 O O . CYS A 1 97 ? 4.758 5.888 -2.070 1.00 90.38 97 CYS A O 1
ATOM 767 N N . VAL A 1 98 ? 2.689 6.734 -2.041 1.00 93.69 98 VAL A N 1
ATOM 768 C CA . VAL A 1 98 ? 2.027 5.499 -2.472 1.00 93.69 98 VAL A CA 1
ATOM 769 C C . VAL A 1 98 ? 2.565 4.998 -3.822 1.00 93.69 98 VAL A C 1
ATOM 771 O O . VAL A 1 98 ? 2.758 3.793 -3.993 1.00 93.69 98 VAL A O 1
ATOM 774 N N . ASP A 1 99 ? 2.906 5.908 -4.743 1.00 90.38 99 ASP A N 1
ATOM 775 C CA . ASP A 1 99 ? 3.535 5.575 -6.028 1.00 90.38 99 ASP A CA 1
ATOM 776 C C . ASP A 1 99 ? 4.952 4.986 -5.828 1.00 90.38 99 ASP A C 1
ATOM 778 O O . ASP A 1 99 ? 5.310 4.005 -6.484 1.00 90.38 99 ASP A O 1
ATOM 782 N N . ASP A 1 100 ? 5.742 5.496 -4.873 1.00 90.81 100 ASP A N 1
ATOM 783 C CA . ASP A 1 100 ? 7.062 4.932 -4.534 1.00 90.81 100 ASP A CA 1
ATOM 784 C C . ASP A 1 100 ? 6.924 3.540 -3.901 1.00 90.81 100 ASP A C 1
ATOM 786 O O . ASP A 1 100 ? 7.653 2.610 -4.250 1.00 90.81 100 ASP A O 1
ATOM 790 N N . GLN A 1 101 ? 5.961 3.367 -2.988 1.00 94.75 101 GLN A N 1
ATOM 791 C CA . GLN A 1 101 ? 5.662 2.069 -2.372 1.00 94.75 101 GLN A CA 1
ATOM 792 C C . GLN A 1 101 ? 5.259 1.033 -3.427 1.00 94.75 101 GLN A C 1
ATOM 794 O O . GLN A 1 101 ? 5.601 -0.150 -3.313 1.00 94.75 101 GLN A O 1
ATOM 799 N N . TRP A 1 102 ? 4.547 1.475 -4.463 1.00 94.81 102 TRP A N 1
ATOM 800 C CA . TRP A 1 102 ? 4.152 0.651 -5.596 1.00 94.81 102 TRP A CA 1
ATOM 801 C C . TRP A 1 102 ? 5.318 0.307 -6.526 1.00 94.81 102 TRP A C 1
ATOM 803 O O . TRP A 1 102 ? 5.442 -0.837 -6.977 1.00 94.81 102 TRP A O 1
ATOM 813 N N . ALA A 1 103 ? 6.203 1.267 -6.796 1.00 91.31 103 ALA A N 1
ATOM 814 C CA . ALA A 1 103 ? 7.424 1.031 -7.559 1.00 91.31 103 ALA A CA 1
ATOM 815 C C . ALA A 1 103 ? 8.319 -0.002 -6.856 1.00 91.31 103 ALA A C 1
ATOM 817 O O . ALA A 1 103 ? 8.785 -0.951 -7.490 1.00 91.31 103 ALA A O 1
ATOM 818 N N . ASP A 1 104 ? 8.469 0.127 -5.539 1.00 93.62 104 ASP A N 1
ATOM 819 C CA . ASP A 1 104 ? 9.160 -0.827 -4.676 1.00 93.62 104 ASP A CA 1
ATOM 820 C C . ASP A 1 104 ? 8.540 -2.228 -4.750 1.00 93.62 104 ASP A C 1
ATOM 822 O O . ASP A 1 104 ? 9.256 -3.218 -4.898 1.00 93.62 104 ASP A O 1
ATOM 826 N N . PHE A 1 105 ? 7.208 -2.327 -4.700 1.00 94.50 105 PHE A N 1
ATOM 827 C CA . PHE A 1 105 ? 6.503 -3.598 -4.870 1.00 94.50 105 PHE A CA 1
ATOM 828 C C . PHE A 1 105 ? 6.757 -4.201 -6.251 1.00 94.50 105 PHE A C 1
ATOM 830 O O . PHE A 1 105 ? 7.087 -5.376 -6.366 1.00 94.50 105 PHE A O 1
ATOM 837 N N . SER A 1 106 ? 6.704 -3.389 -7.303 1.00 91.19 106 SER A N 1
ATOM 838 C CA . SER A 1 106 ? 6.990 -3.836 -8.666 1.00 91.19 106 SER A CA 1
ATOM 839 C C . SER A 1 106 ? 8.432 -4.340 -8.817 1.00 91.19 106 SER A C 1
ATOM 841 O O . SER A 1 106 ? 8.666 -5.353 -9.475 1.00 91.19 106 SER A O 1
ATOM 843 N N . SER A 1 107 ? 9.407 -3.665 -8.201 1.00 89.31 107 SER A N 1
ATOM 844 C CA . SER A 1 107 ? 10.805 -4.120 -8.146 1.00 89.31 107 SER A CA 1
ATOM 845 C C . SER A 1 107 ? 10.947 -5.410 -7.347 1.00 89.31 107 SER A C 1
ATOM 847 O O . SER A 1 107 ? 11.647 -6.327 -7.775 1.00 89.31 107 SER A O 1
ATOM 849 N N . PHE A 1 108 ? 10.211 -5.525 -6.243 1.00 90.38 108 PHE A N 1
ATOM 850 C CA . PHE A 1 108 ? 10.159 -6.735 -5.441 1.00 90.38 108 PHE A CA 1
ATOM 851 C C . PHE A 1 108 ? 9.647 -7.945 -6.234 1.00 90.38 108 PHE A C 1
ATOM 853 O O . PHE A 1 108 ? 10.260 -9.014 -6.180 1.00 90.38 108 PHE A O 1
ATOM 860 N N . LEU A 1 109 ? 8.576 -7.779 -7.018 1.00 88.38 109 LEU A N 1
ATOM 861 C CA . LEU A 1 109 ? 8.057 -8.836 -7.894 1.00 88.38 109 LEU A CA 1
ATOM 862 C C . LEU A 1 109 ? 9.072 -9.256 -8.961 1.00 88.38 109 LEU A C 1
ATOM 864 O O . LEU A 1 109 ? 9.134 -10.429 -9.314 1.00 88.38 109 LEU A O 1
ATOM 868 N N . ARG A 1 110 ? 9.899 -8.319 -9.440 1.00 86.31 110 ARG A N 1
ATOM 869 C CA . ARG A 1 110 ? 10.944 -8.607 -10.429 1.00 86.31 110 ARG A CA 1
ATOM 870 C C . ARG A 1 110 ? 12.141 -9.369 -9.873 1.00 86.31 110 ARG A C 1
ATOM 872 O O . ARG A 1 110 ? 12.864 -9.912 -10.689 1.00 86.31 110 ARG A O 1
ATOM 879 N N . GLY A 1 111 ? 12.313 -9.438 -8.552 1.00 84.88 111 GLY A N 1
ATOM 880 C CA . GLY A 1 111 ? 13.425 -10.150 -7.917 1.00 84.88 111 GLY A CA 1
ATOM 881 C C . GLY A 1 111 ? 14.164 -9.339 -6.854 1.00 84.88 111 GLY A C 1
ATOM 882 O O . GLY A 1 111 ? 14.881 -9.926 -6.043 1.00 84.88 111 GLY A O 1
ATOM 883 N N . ASP A 1 112 ? 13.951 -8.019 -6.768 1.00 86.94 112 ASP A N 1
ATOM 884 C CA . ASP A 1 112 ? 14.646 -7.187 -5.781 1.00 86.94 112 ASP A CA 1
ATOM 885 C C . ASP A 1 112 ? 14.061 -7.363 -4.371 1.00 86.94 112 ASP A C 1
ATOM 887 O O . ASP A 1 112 ? 13.125 -6.688 -3.933 1.00 86.94 112 ASP A O 1
ATOM 891 N N . ARG A 1 113 ? 14.655 -8.289 -3.618 1.00 85.69 113 ARG A N 1
ATOM 892 C CA . ARG A 1 113 ? 14.235 -8.630 -2.256 1.00 85.69 113 ARG A CA 1
ATOM 893 C C . ARG A 1 113 ? 14.521 -7.545 -1.211 1.00 85.69 113 ARG A C 1
ATOM 895 O O . ARG A 1 113 ? 14.174 -7.754 -0.054 1.00 85.69 113 ARG A O 1
ATOM 902 N N . LYS A 1 114 ? 15.093 -6.387 -1.564 1.00 89.25 114 LYS A N 1
ATOM 903 C CA . LYS A 1 114 ? 15.341 -5.290 -0.605 1.00 89.25 114 LYS A CA 1
ATOM 904 C C . LYS A 1 114 ? 14.064 -4.575 -0.160 1.00 89.25 114 LYS A C 1
ATOM 906 O O . LYS A 1 114 ? 14.036 -3.970 0.907 1.00 89.25 114 LYS A O 1
ATOM 911 N N . HIS A 1 115 ? 12.993 -4.668 -0.943 1.00 90.06 115 HIS A N 1
ATOM 912 C CA . HIS A 1 115 ? 11.758 -3.909 -0.728 1.00 90.06 115 HIS A CA 1
ATOM 913 C C . HIS A 1 115 ? 10.701 -4.658 0.096 1.00 90.06 115 HIS A C 1
ATOM 915 O O . HIS A 1 115 ? 9.502 -4.424 -0.048 1.00 90.06 115 HIS A O 1
ATOM 921 N N . THR A 1 116 ? 11.112 -5.559 0.993 1.00 90.81 116 THR A N 1
ATOM 922 C CA . THR A 1 116 ? 10.173 -6.373 1.785 1.00 90.81 116 THR A CA 1
ATOM 923 C C . THR A 1 116 ? 9.277 -5.556 2.709 1.00 90.81 116 THR A C 1
ATOM 925 O O . THR A 1 116 ? 8.226 -6.045 3.100 1.00 90.81 116 THR A O 1
ATOM 928 N N . SER A 1 117 ? 9.670 -4.336 3.081 1.00 89.88 117 SER A N 1
ATOM 929 C CA . SER A 1 117 ? 8.881 -3.432 3.930 1.00 89.88 117 SER A CA 1
ATOM 930 C C . SER A 1 117 ? 7.898 -2.546 3.156 1.00 89.88 117 SER A C 1
ATOM 932 O O . SER A 1 117 ? 7.181 -1.767 3.792 1.00 89.88 117 SER A O 1
ATOM 934 N N . SER A 1 118 ? 7.846 -2.663 1.819 1.00 94.88 118 SER A N 1
ATOM 935 C CA . SER A 1 118 ? 6.874 -1.944 0.987 1.00 94.88 118 SER A CA 1
ATOM 936 C C . SER A 1 118 ? 5.448 -2.213 1.464 1.00 94.88 118 SER A C 1
ATOM 938 O O . SER A 1 118 ? 5.101 -3.351 1.793 1.00 94.88 118 SER A O 1
ATOM 940 N N . LEU A 1 119 ? 4.615 -1.170 1.466 1.00 96.31 119 LEU A N 1
ATOM 941 C CA . LEU A 1 119 ? 3.196 -1.248 1.815 1.00 96.31 119 LEU A CA 1
ATOM 942 C C . LEU A 1 119 ? 2.493 -2.406 1.091 1.00 96.31 119 LEU A C 1
ATOM 944 O O . LEU A 1 119 ? 1.835 -3.225 1.724 1.00 96.31 119 LEU A O 1
ATOM 948 N N . PHE A 1 120 ? 2.679 -2.524 -0.225 1.00 96.69 120 PHE A N 1
ATOM 949 C CA . PHE A 1 120 ? 1.980 -3.534 -1.022 1.00 96.69 120 PHE A CA 1
ATOM 950 C C . PHE A 1 120 ? 2.568 -4.939 -0.861 1.00 96.69 120 PHE A C 1
ATOM 952 O O . PHE A 1 120 ? 1.831 -5.918 -0.971 1.00 96.69 120 PHE A O 1
ATOM 959 N N . VAL A 1 121 ? 3.854 -5.059 -0.499 1.00 95.88 121 VAL A N 1
ATOM 960 C CA . VAL A 1 121 ? 4.405 -6.343 -0.038 1.00 95.88 121 VAL A CA 1
ATOM 961 C C . VAL A 1 121 ? 3.709 -6.784 1.249 1.00 95.88 121 VAL A C 1
ATOM 963 O O . VAL A 1 121 ? 3.305 -7.943 1.357 1.00 95.88 121 VAL A O 1
ATOM 966 N N . GLN A 1 122 ? 3.550 -5.878 2.218 1.00 96.50 122 GLN A N 1
ATOM 967 C CA . GLN A 1 122 ? 2.892 -6.202 3.484 1.00 96.50 122 GLN A CA 1
ATOM 968 C C . GLN A 1 122 ? 1.417 -6.545 3.274 1.00 96.50 122 GLN A C 1
ATOM 970 O O . GLN A 1 122 ? 0.996 -7.618 3.699 1.00 96.50 122 GLN A O 1
ATOM 975 N N . ILE A 1 123 ? 0.664 -5.736 2.518 1.00 97.06 123 ILE A N 1
ATOM 976 C CA . ILE A 1 123 ? -0.734 -6.030 2.160 1.00 97.06 123 ILE A CA 1
ATOM 977 C C . ILE A 1 123 ? -0.852 -7.406 1.495 1.00 97.06 123 ILE A C 1
ATOM 979 O O . ILE A 1 123 ? -1.705 -8.206 1.883 1.00 97.06 123 ILE A O 1
ATOM 983 N N . TYR A 1 124 ? 0.033 -7.738 0.550 1.00 95.94 124 TYR A N 1
ATOM 984 C CA . TYR A 1 124 ? -0.004 -9.051 -0.088 1.00 95.94 124 TYR A CA 1
ATOM 985 C C . TYR A 1 124 ? 0.259 -10.201 0.887 1.00 95.94 124 TYR A C 1
ATOM 987 O O . TYR A 1 124 ? -0.410 -11.236 0.841 1.00 95.94 124 TYR A O 1
ATOM 995 N N . ARG A 1 125 ? 1.181 -10.022 1.837 1.00 95.56 125 ARG A N 1
ATOM 996 C CA . ARG A 1 125 ? 1.370 -11.001 2.914 1.00 95.56 125 ARG A CA 1
ATOM 997 C C . ARG A 1 125 ? 0.099 -11.186 3.743 1.00 95.56 125 ARG A C 1
ATOM 999 O O . ARG A 1 125 ? -0.148 -12.300 4.194 1.00 95.56 125 ARG A O 1
ATOM 1006 N N . LYS A 1 126 ? -0.740 -10.158 3.909 1.00 97.00 126 LYS A N 1
ATOM 1007 C CA . LYS A 1 126 ? -2.023 -10.275 4.628 1.00 97.00 126 LYS A CA 1
ATOM 1008 C C . LYS A 1 126 ? -3.104 -10.979 3.814 1.00 97.00 126 LYS A C 1
ATOM 1010 O O . LYS A 1 126 ? -3.884 -11.739 4.385 1.00 97.00 126 LYS A O 1
ATOM 1015 N N . LEU A 1 127 ? -3.125 -10.793 2.496 1.00 96.00 127 LEU A N 1
ATOM 1016 C CA . LEU A 1 127 ? -3.953 -11.607 1.597 1.00 96.00 127 LEU A CA 1
ATOM 1017 C C . LEU A 1 127 ? -3.603 -13.094 1.758 1.00 96.00 127 LEU A C 1
ATOM 1019 O O . LEU A 1 127 ? -4.462 -13.915 2.079 1.00 96.00 127 LEU A O 1
ATOM 1023 N N . ARG A 1 128 ? -2.308 -13.417 1.690 1.00 94.88 128 ARG A N 1
ATOM 1024 C CA . ARG A 1 128 ? -1.786 -14.776 1.909 1.00 94.88 128 ARG A CA 1
ATOM 1025 C C . ARG A 1 128 ? -2.048 -15.303 3.320 1.00 94.88 128 ARG A C 1
ATOM 1027 O O . ARG A 1 128 ? -2.324 -16.487 3.494 1.00 94.88 128 ARG A O 1
ATOM 1034 N N . LEU A 1 129 ? -1.991 -14.444 4.338 1.00 96.31 129 LEU A N 1
ATOM 1035 C CA . LEU A 1 129 ? -2.327 -14.818 5.712 1.00 96.31 129 LEU A CA 1
ATOM 1036 C C . LEU A 1 129 ? -3.779 -15.295 5.814 1.00 96.31 129 LEU A C 1
ATOM 1038 O O . LEU A 1 129 ? -4.033 -16.308 6.463 1.00 96.31 129 LEU A O 1
ATOM 1042 N N . ILE A 1 130 ? -4.721 -14.606 5.162 1.00 97.06 130 ILE A N 1
ATOM 1043 C CA . ILE A 1 130 ? -6.133 -15.007 5.147 1.00 97.06 130 ILE A CA 1
ATOM 1044 C C . ILE A 1 130 ? -6.318 -16.393 4.519 1.00 97.06 130 ILE A C 1
ATOM 1046 O O . ILE A 1 130 ? -7.033 -17.231 5.077 1.00 97.06 130 ILE A O 1
ATOM 1050 N N . GLU A 1 131 ? -5.616 -16.688 3.426 1.00 94.38 131 GLU A N 1
ATOM 1051 C CA . GLU A 1 131 ? -5.602 -18.037 2.850 1.00 94.38 131 GLU A CA 1
ATOM 1052 C C . GLU A 1 131 ? -5.001 -19.062 3.816 1.00 94.38 131 GLU A C 1
ATOM 1054 O O . GLU A 1 131 ? -5.562 -20.141 4.029 1.00 94.38 131 GLU A O 1
ATOM 1059 N N . ARG A 1 132 ? -3.880 -18.716 4.463 1.00 94.62 132 ARG A N 1
ATOM 1060 C CA . ARG A 1 132 ? -3.195 -19.601 5.409 1.00 94.62 132 ARG A CA 1
ATOM 1061 C C . ARG A 1 132 ? -4.097 -19.986 6.573 1.00 94.62 132 ARG A C 1
ATOM 1063 O O . ARG A 1 132 ? -4.118 -21.162 6.955 1.00 94.62 132 ARG A O 1
ATOM 1070 N N . VAL A 1 133 ? -4.829 -19.027 7.143 1.00 96.12 133 VAL A N 1
ATOM 1071 C CA . VAL A 1 133 ? -5.729 -19.282 8.278 1.00 96.12 133 VAL A CA 1
ATOM 1072 C C . VAL A 1 133 ? -7.015 -19.997 7.867 1.00 96.12 133 VAL A C 1
ATOM 1074 O O . VAL A 1 133 ? -7.687 -20.557 8.731 1.00 96.12 133 VAL A O 1
ATOM 1077 N N . ALA A 1 134 ? -7.337 -20.066 6.570 1.00 92.81 134 ALA A N 1
ATOM 1078 C CA . ALA A 1 134 ? -8.462 -20.863 6.091 1.00 92.81 134 ALA A CA 1
ATOM 1079 C C . ALA A 1 134 ? -8.268 -22.366 6.318 1.00 92.81 134 ALA A C 1
ATOM 1081 O O . ALA A 1 134 ? -9.249 -23.074 6.533 1.00 92.81 134 ALA A O 1
ATOM 1082 N N . ASN A 1 135 ? -7.017 -22.843 6.324 1.00 89.56 135 ASN A N 1
ATOM 1083 C CA . ASN A 1 135 ? -6.682 -24.250 6.534 1.00 89.56 135 ASN A CA 1
ATOM 1084 C C . ASN A 1 135 ? -5.429 -24.414 7.411 1.00 89.56 135 ASN A C 1
ATOM 1086 O O . ASN A 1 135 ? -4.383 -24.878 6.957 1.00 89.56 135 ASN A O 1
ATOM 1090 N N . LEU A 1 136 ? -5.537 -24.087 8.704 1.00 90.06 136 LEU A N 1
ATOM 1091 C CA . LEU A 1 136 ? -4.411 -24.145 9.654 1.00 90.06 136 LEU A CA 1
ATOM 1092 C C . LEU A 1 136 ? -3.707 -25.516 9.725 1.00 90.06 136 LEU A C 1
ATOM 1094 O O . LEU A 1 136 ? -2.494 -25.560 9.927 1.00 90.06 136 LEU A O 1
ATOM 1098 N N . ASN A 1 137 ? -4.441 -26.608 9.492 1.00 85.50 137 ASN A N 1
ATOM 1099 C CA . ASN A 1 137 ? -3.956 -27.986 9.643 1.00 85.50 137 ASN A CA 1
ATOM 1100 C C . ASN A 1 137 ? -3.373 -28.610 8.362 1.00 85.50 137 ASN A C 1
ATOM 1102 O O . ASN A 1 137 ? -2.970 -29.770 8.395 1.00 85.50 137 ASN A O 1
ATOM 1106 N N . ARG A 1 138 ? -3.363 -27.894 7.231 1.00 83.81 138 ARG A N 1
ATOM 1107 C CA . ARG A 1 138 ? -2.793 -28.394 5.971 1.00 83.81 138 ARG A CA 1
ATOM 1108 C C . ARG A 1 138 ? -1.466 -27.698 5.659 1.00 83.81 138 ARG A C 1
ATOM 1110 O O . ARG A 1 138 ? -1.291 -26.549 6.082 1.00 83.81 138 ARG A O 1
ATOM 1117 N N . PRO A 1 139 ? -0.552 -28.366 4.926 1.00 82.81 139 PRO A N 1
ATOM 1118 C CA . PRO A 1 139 ? 0.576 -27.690 4.300 1.00 82.81 139 PRO A CA 1
ATOM 1119 C C . PRO A 1 139 ? 0.074 -26.486 3.504 1.00 82.81 139 PRO A C 1
ATOM 1121 O O . PRO A 1 139 ? -0.953 -26.573 2.828 1.00 82.81 139 PRO A O 1
ATOM 1124 N N . PHE A 1 140 ? 0.760 -25.359 3.646 1.00 88.56 140 PHE A N 1
ATOM 1125 C CA . PHE A 1 140 ? 0.447 -24.157 2.889 1.00 88.56 140 PHE A CA 1
ATOM 1126 C C . PHE A 1 140 ? 1.246 -24.182 1.595 1.00 88.56 140 PHE A C 1
ATOM 1128 O O . PHE A 1 140 ? 2.423 -24.538 1.621 1.00 88.56 140 PHE A O 1
ATOM 1135 N N . GLU A 1 141 ? 0.606 -23.855 0.476 1.00 85.31 141 GLU A N 1
ATOM 1136 C CA . GLU A 1 141 ? 1.269 -23.938 -0.821 1.00 85.31 141 GLU A CA 1
ATOM 1137 C C . GLU A 1 141 ? 2.455 -22.964 -0.884 1.00 85.31 141 GLU A C 1
ATOM 1139 O O . GLU A 1 141 ? 2.286 -21.783 -0.537 1.00 85.31 141 GLU A O 1
ATOM 1144 N N . PRO A 1 142 ? 3.639 -23.435 -1.325 1.00 85.75 142 PRO A N 1
ATOM 1145 C CA . PRO A 1 142 ? 4.808 -22.584 -1.477 1.00 85.75 142 PRO A CA 1
ATOM 1146 C C . PRO A 1 142 ? 4.477 -21.397 -2.377 1.00 85.75 142 PRO A C 1
ATOM 1148 O O . PRO A 1 142 ? 3.844 -21.541 -3.423 1.00 85.75 142 PRO A O 1
ATOM 1151 N N . HIS A 1 143 ? 4.905 -20.206 -1.979 1.00 85.50 143 HIS A N 1
ATOM 1152 C CA . HIS A 1 143 ? 4.736 -19.028 -2.809 1.00 85.50 143 HIS A CA 1
ATOM 1153 C C . HIS A 1 143 ? 5.865 -18.954 -3.851 1.00 85.50 143 HIS A C 1
ATOM 1155 O O . HIS A 1 143 ? 7.028 -19.039 -3.458 1.00 85.50 143 HIS A O 1
ATOM 1161 N N . PRO A 1 144 ? 5.590 -18.674 -5.139 1.00 81.06 144 PRO A N 1
ATOM 1162 C CA . PRO A 1 144 ? 6.629 -18.564 -6.175 1.00 81.06 144 PRO A CA 1
ATOM 1163 C C . PRO A 1 144 ? 7.758 -17.584 -5.818 1.00 81.06 144 PRO A C 1
ATOM 1165 O O . PRO A 1 144 ? 8.915 -17.766 -6.179 1.00 81.06 144 PRO A O 1
ATOM 1168 N N . ILE A 1 145 ? 7.403 -16.527 -5.086 1.00 80.88 145 ILE A N 1
ATOM 1169 C CA . ILE A 1 145 ? 8.307 -15.435 -4.710 1.00 80.88 145 ILE A CA 1
ATOM 1170 C C . ILE A 1 145 ? 9.022 -15.670 -3.363 1.00 80.88 145 ILE A C 1
ATOM 1172 O O . ILE A 1 145 ? 10.198 -15.326 -3.237 1.00 80.88 145 ILE A O 1
ATOM 1176 N N . TRP A 1 146 ? 8.340 -16.230 -2.356 1.00 82.69 146 TRP A N 1
ATOM 1177 C CA . TRP A 1 146 ? 8.875 -16.363 -0.985 1.00 82.69 146 TRP A CA 1
ATOM 1178 C C . TRP A 1 146 ? 9.228 -17.802 -0.591 1.00 82.69 146 TRP A C 1
ATOM 1180 O O . TRP A 1 146 ? 9.830 -17.997 0.458 1.00 82.69 146 TRP A O 1
ATOM 1190 N N . GLY A 1 147 ? 8.874 -18.795 -1.407 1.00 86.44 147 GLY A N 1
ATOM 1191 C CA . GLY A 1 147 ? 8.944 -20.202 -1.030 1.00 86.44 147 GLY A CA 1
ATOM 1192 C C . GLY A 1 147 ? 7.933 -20.548 0.064 1.00 86.44 147 GLY A C 1
ATOM 1193 O O . GLY A 1 147 ? 6.818 -20.016 0.094 1.00 86.44 147 GLY A O 1
ATOM 1194 N N . ASP A 1 148 ? 8.329 -21.449 0.957 1.00 87.25 148 ASP A N 1
ATOM 1195 C CA . ASP A 1 148 ? 7.496 -21.900 2.069 1.00 87.25 148 ASP A CA 1
ATOM 1196 C C . ASP A 1 148 ? 7.291 -20.781 3.097 1.00 87.25 148 ASP A C 1
ATOM 1198 O O . ASP A 1 148 ? 8.244 -20.169 3.574 1.00 87.25 148 ASP A O 1
ATOM 1202 N N . GLN A 1 149 ? 6.032 -20.532 3.465 1.00 89.94 149 GLN A N 1
ATOM 1203 C CA . GLN A 1 149 ? 5.663 -19.564 4.500 1.00 89.94 149 GLN A CA 1
ATOM 1204 C C . GLN A 1 149 ? 4.975 -20.271 5.667 1.00 89.94 149 GLN A C 1
ATOM 1206 O O . GLN A 1 149 ? 4.074 -21.095 5.479 1.00 89.94 149 GLN A O 1
ATOM 1211 N N . SER A 1 150 ? 5.355 -19.909 6.888 1.00 92.06 150 SER A N 1
ATOM 1212 C CA . SER A 1 150 ? 4.855 -20.504 8.119 1.00 92.06 150 SER A CA 1
ATOM 1213 C C . SER A 1 150 ? 4.368 -19.454 9.117 1.00 92.06 150 SER A C 1
ATOM 1215 O O . SER A 1 150 ? 4.823 -18.314 9.153 1.00 92.06 150 SER A O 1
ATOM 1217 N N . LEU A 1 151 ? 3.434 -19.872 9.977 1.00 93.94 151 LEU A N 1
ATOM 1218 C CA . LEU A 1 151 ? 3.041 -19.128 11.183 1.00 93.94 151 LEU A CA 1
ATOM 1219 C C . LEU A 1 151 ? 4.037 -19.347 12.340 1.00 93.94 151 LEU A C 1
ATOM 1221 O O . LEU A 1 151 ? 3.875 -18.777 13.420 1.00 93.94 151 LEU A O 1
ATOM 1225 N N . GLY A 1 152 ? 5.041 -20.203 12.132 1.00 92.94 152 GLY A N 1
ATOM 1226 C CA . GLY A 1 152 ? 6.001 -20.605 13.149 1.00 92.94 152 GLY A CA 1
ATOM 1227 C C . GLY A 1 152 ? 5.368 -21.422 14.281 1.00 92.94 152 GLY A C 1
ATOM 1228 O O . GLY A 1 152 ? 4.249 -21.926 14.185 1.00 92.94 152 GLY A O 1
ATOM 1229 N N . ALA A 1 153 ? 6.112 -21.560 15.380 1.00 94.56 153 ALA A N 1
ATOM 1230 C CA . ALA A 1 153 ? 5.688 -22.299 16.575 1.00 94.56 153 ALA A CA 1
ATOM 1231 C C . ALA A 1 153 ? 5.279 -21.384 17.748 1.00 94.56 153 ALA A C 1
ATOM 1233 O O . ALA A 1 153 ? 4.953 -21.867 18.836 1.00 94.56 153 ALA A O 1
ATOM 1234 N N . ASN A 1 154 ? 5.313 -20.059 17.562 1.00 96.69 154 ASN A N 1
ATOM 1235 C CA . ASN A 1 154 ? 5.013 -19.111 18.629 1.00 96.69 154 ASN A CA 1
ATOM 1236 C C . ASN A 1 154 ? 3.532 -19.214 19.037 1.00 96.69 154 ASN A C 1
ATOM 1238 O O . ASN A 1 154 ? 2.624 -19.011 18.232 1.00 96.69 154 ASN A O 1
ATOM 1242 N N . ARG A 1 155 ? 3.277 -19.504 20.318 1.00 97.38 155 ARG A N 1
ATOM 1243 C CA . ARG A 1 155 ? 1.920 -19.736 20.840 1.00 97.38 155 ARG A CA 1
ATOM 1244 C C . ARG A 1 155 ? 1.002 -18.519 20.714 1.00 97.38 155 ARG A C 1
ATOM 1246 O O . ARG A 1 155 ? -0.195 -18.703 20.513 1.00 97.38 155 ARG A O 1
ATOM 1253 N N . VAL A 1 156 ? 1.540 -17.304 20.828 1.00 96.69 156 VAL A N 1
ATOM 1254 C CA . VAL A 1 156 ? 0.770 -16.060 20.678 1.00 96.69 156 VAL A CA 1
ATOM 1255 C C . VAL A 1 156 ? 0.359 -15.880 19.220 1.00 96.69 156 VAL A C 1
ATOM 1257 O O . VAL A 1 156 ? -0.822 -15.673 18.954 1.00 96.69 156 VAL A O 1
ATOM 1260 N N . VAL A 1 157 ? 1.290 -16.086 18.282 1.00 97.31 157 VAL A N 1
ATOM 1261 C CA . VAL A 1 157 ? 1.012 -16.046 16.835 1.00 97.31 157 VAL A CA 1
ATOM 1262 C C . VAL A 1 157 ? -0.053 -17.075 16.454 1.00 97.31 157 VAL A C 1
ATOM 1264 O O . VAL A 1 157 ? -1.044 -16.745 15.808 1.00 97.31 157 VAL A O 1
ATOM 1267 N N . LEU A 1 158 ? 0.084 -18.318 16.923 1.00 97.00 158 LEU A N 1
ATOM 1268 C CA . LEU A 1 158 ? -0.890 -19.377 16.650 1.00 97.00 158 LEU A CA 1
ATOM 1269 C C . LEU A 1 158 ? -2.267 -19.083 17.263 1.00 97.00 158 LEU A C 1
ATOM 1271 O O . LEU A 1 158 ? -3.288 -19.427 16.668 1.00 97.00 158 LEU A O 1
ATOM 1275 N N . LYS A 1 159 ? -2.319 -18.446 18.440 1.00 97.50 159 LYS A N 1
ATOM 1276 C CA . LYS A 1 159 ? -3.575 -18.005 19.061 1.00 97.50 159 LYS A CA 1
ATOM 1277 C C . LYS A 1 159 ? -4.244 -16.907 18.231 1.00 97.50 159 LYS A C 1
ATOM 1279 O O . LYS A 1 159 ? -5.441 -17.009 17.974 1.00 97.50 159 LYS A O 1
ATOM 1284 N N . ALA A 1 160 ? -3.485 -15.906 17.785 1.00 97.94 160 ALA A N 1
ATOM 1285 C CA . ALA A 1 160 ? -3.989 -14.837 16.925 1.00 97.94 160 ALA A CA 1
ATOM 1286 C C . ALA A 1 160 ? -4.468 -15.375 15.566 1.00 97.94 160 ALA A C 1
ATOM 1288 O O . ALA A 1 160 ? -5.544 -15.008 15.109 1.00 97.94 160 ALA A O 1
ATOM 1289 N N . ALA A 1 161 ? -3.732 -16.310 14.960 1.00 97.88 161 ALA A N 1
ATOM 1290 C CA . ALA A 1 161 ? -4.104 -16.934 13.691 1.00 97.88 161 ALA A CA 1
ATOM 1291 C C . ALA A 1 161 ? -5.389 -17.770 13.796 1.00 97.88 161 ALA A C 1
ATOM 1293 O O . ALA A 1 161 ? -6.254 -17.684 12.927 1.00 97.88 161 ALA A O 1
ATOM 1294 N N . LYS A 1 162 ? -5.546 -18.548 14.878 1.00 97.62 162 LYS A N 1
ATOM 1295 C CA . LYS A 1 162 ? -6.792 -19.283 15.166 1.00 97.62 162 LYS A CA 1
ATOM 1296 C C . LYS A 1 162 ? -7.978 -18.346 15.323 1.00 97.62 162 LYS A C 1
ATOM 1298 O O . LYS A 1 162 ? -9.040 -18.624 14.786 1.00 97.62 162 LYS A O 1
ATOM 1303 N N . LEU A 1 163 ? -7.773 -17.240 16.029 1.00 97.88 163 LEU A N 1
ATOM 1304 C CA . LEU A 1 163 ? -8.801 -16.232 16.209 1.00 97.88 163 LEU A CA 1
ATOM 1305 C C . LEU A 1 163 ? -9.175 -15.577 14.869 1.00 97.88 163 LEU A C 1
ATOM 1307 O O . LEU A 1 163 ? -10.348 -15.544 14.528 1.00 97.88 163 LEU A O 1
ATOM 1311 N N . LEU A 1 164 ? -8.193 -15.128 14.079 1.00 98.50 164 LEU A N 1
ATOM 1312 C CA . LEU A 1 164 ? -8.414 -14.535 12.755 1.00 98.50 164 LEU A CA 1
ATOM 1313 C C . LEU A 1 164 ? -9.140 -15.492 11.799 1.00 98.50 164 LEU A C 1
ATOM 1315 O O . LEU A 1 164 ? -9.970 -15.052 11.004 1.00 98.50 164 LEU A O 1
ATOM 1319 N N . ALA A 1 165 ? -8.882 -16.801 11.900 1.00 97.94 165 ALA A N 1
ATOM 1320 C CA . ALA A 1 165 ? -9.561 -17.805 11.088 1.00 97.94 165 ALA A CA 1
ATOM 1321 C C . ALA A 1 165 ? -11.092 -17.708 11.196 1.00 97.94 165 ALA A C 1
ATOM 1323 O O . ALA A 1 165 ? -11.773 -17.940 10.200 1.00 97.94 165 ALA A O 1
ATOM 1324 N N . GLU A 1 166 ? -11.647 -17.323 12.348 1.00 97.62 166 GLU A N 1
ATOM 1325 C CA . GLU A 1 166 ? -13.097 -17.156 12.533 1.00 97.62 166 GLU A CA 1
ATOM 1326 C C . GLU A 1 166 ? -13.687 -15.984 11.726 1.00 97.62 166 GLU A C 1
ATOM 1328 O O . GLU A 1 166 ? -14.868 -16.013 11.391 1.00 97.62 166 GLU A O 1
ATOM 1333 N N . TYR A 1 167 ? -12.877 -14.981 11.374 1.00 98.31 167 TYR A N 1
ATOM 1334 C CA . TYR A 1 167 ? -13.309 -13.736 10.716 1.00 98.31 167 TYR A CA 1
ATOM 1335 C C . TYR A 1 167 ? -12.927 -13.680 9.228 1.00 98.31 167 TYR A C 1
ATOM 1337 O O . TYR A 1 167 ? -13.298 -12.751 8.511 1.00 98.31 167 TYR A O 1
ATOM 1345 N N . ARG A 1 168 ? -12.218 -14.702 8.734 1.00 95.75 168 ARG A N 1
ATOM 1346 C CA . ARG A 1 168 ? -11.617 -14.760 7.390 1.00 95.75 168 ARG A CA 1
ATOM 1347 C C . ARG A 1 168 ? -12.594 -14.679 6.214 1.00 95.75 168 ARG A C 1
ATOM 1349 O O . ARG A 1 168 ? -12.147 -14.562 5.083 1.00 95.75 168 ARG A O 1
ATOM 1356 N N . ALA A 1 169 ? -13.897 -14.845 6.449 1.00 96.06 169 ALA A N 1
ATOM 1357 C CA . ALA A 1 169 ? -14.903 -14.819 5.387 1.00 96.06 169 ALA A CA 1
ATOM 1358 C C . ALA A 1 169 ? -15.128 -13.398 4.844 1.00 96.06 169 ALA A C 1
ATOM 1360 O O . ALA A 1 169 ? -15.472 -13.230 3.676 1.00 96.06 169 ALA A O 1
ATOM 1361 N N . ASN A 1 170 ? -14.902 -12.378 5.681 1.00 95.75 170 ASN A N 1
ATOM 1362 C CA . ASN A 1 170 ? -15.083 -10.980 5.307 1.00 95.75 170 ASN A CA 1
ATOM 1363 C C . ASN A 1 170 ? -13.869 -10.117 5.697 1.00 95.75 170 ASN A C 1
ATOM 1365 O O . ASN A 1 170 ? -13.993 -9.264 6.58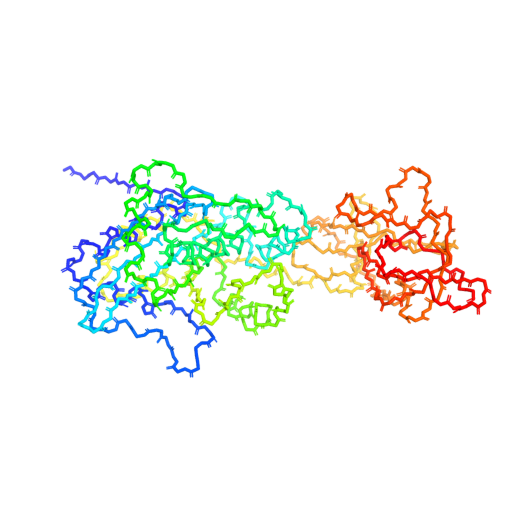0 1.00 95.75 170 ASN A O 1
ATOM 1369 N N . PRO A 1 171 ? -12.695 -10.336 5.077 1.00 96.75 171 PRO A N 1
ATOM 1370 C CA . PRO A 1 171 ? -11.530 -9.501 5.304 1.00 96.75 171 PRO A CA 1
ATOM 1371 C C . PRO A 1 171 ? -11.636 -8.206 4.493 1.00 96.75 171 PRO A C 1
ATOM 1373 O O . PRO A 1 171 ? -12.150 -8.202 3.369 1.00 96.75 171 PRO A O 1
ATOM 1376 N N . TRP A 1 172 ? -11.101 -7.134 5.061 1.00 97.50 172 TRP A N 1
ATOM 1377 C CA . TRP A 1 172 ? -10.868 -5.846 4.422 1.00 97.50 172 TRP A CA 1
ATOM 1378 C C . TRP A 1 172 ? -9.442 -5.404 4.721 1.00 97.50 172 TRP A C 1
ATOM 1380 O O . TRP A 1 172 ? -8.961 -5.585 5.839 1.00 97.50 172 TRP A O 1
ATOM 1390 N N . TYR A 1 173 ? -8.774 -4.828 3.728 1.00 97.75 173 TYR A N 1
ATOM 1391 C CA . TYR A 1 173 ? -7.378 -4.407 3.828 1.00 97.75 173 TYR A CA 1
ATOM 1392 C C . TYR A 1 173 ? -7.312 -2.903 3.637 1.00 97.75 173 TYR A C 1
ATOM 1394 O O . TYR A 1 173 ? -7.755 -2.403 2.607 1.00 97.75 173 TYR A O 1
ATOM 1402 N N . VAL A 1 174 ? -6.785 -2.176 4.613 1.00 98.00 174 VAL A N 1
ATOM 1403 C CA . VAL A 1 174 ? -6.746 -0.715 4.579 1.00 98.00 174 VAL A CA 1
ATOM 1404 C C . VAL A 1 174 ? -5.300 -0.251 4.611 1.00 98.00 174 VAL A C 1
ATOM 1406 O O . VAL A 1 174 ? -4.548 -0.579 5.525 1.00 98.00 174 VAL A O 1
ATOM 1409 N N . ALA A 1 175 ? -4.921 0.529 3.606 1.00 98.00 175 ALA A N 1
ATOM 1410 C CA . ALA A 1 175 ? -3.676 1.278 3.614 1.00 98.00 175 ALA A CA 1
ATOM 1411 C C . ALA A 1 175 ? -3.875 2.602 4.363 1.00 98.00 175 ALA A C 1
ATOM 1413 O O . ALA A 1 175 ? -4.704 3.410 3.945 1.00 98.00 175 ALA A O 1
ATOM 1414 N N . LEU A 1 176 ? -3.118 2.836 5.434 1.00 97.81 176 LEU A N 1
ATOM 1415 C CA . LEU A 1 176 ? -3.090 4.109 6.155 1.00 97.81 176 LEU A CA 1
ATOM 1416 C C . LEU A 1 176 ? -1.796 4.863 5.832 1.00 97.81 176 LEU A C 1
ATOM 1418 O O . LEU A 1 176 ? -0.725 4.505 6.310 1.00 97.81 176 LEU A O 1
ATOM 1422 N N . VAL A 1 177 ? -1.871 5.865 4.960 1.00 96.38 177 VAL A N 1
ATOM 1423 C CA . VAL A 1 177 ? -0.686 6.424 4.276 1.00 96.38 177 VAL A CA 1
ATOM 1424 C C . VAL A 1 177 ? -0.507 7.927 4.518 1.00 96.38 177 VAL A C 1
ATOM 1426 O O . VAL A 1 177 ? -1.479 8.606 4.855 1.00 96.38 177 VAL A O 1
ATOM 1429 N N . PRO A 1 178 ? 0.718 8.471 4.369 1.00 95.12 178 PRO A N 1
ATOM 1430 C CA . PRO A 1 178 ? 0.998 9.882 4.641 1.00 95.12 178 PRO A CA 1
ATOM 1431 C C . PRO A 1 178 ? 0.647 10.817 3.477 1.00 95.12 178 PRO A C 1
ATOM 1433 O O . PRO A 1 178 ? 0.743 12.030 3.626 1.00 95.12 178 PRO A O 1
ATOM 1436 N N . ASP A 1 179 ? 0.301 10.250 2.325 1.00 93.69 179 ASP A N 1
ATOM 1437 C CA . ASP A 1 179 ? -0.050 10.940 1.089 1.00 93.69 179 ASP A CA 1
ATOM 1438 C C . ASP A 1 179 ? -1.346 11.756 1.192 1.00 93.69 179 ASP A C 1
ATOM 1440 O O . ASP A 1 179 ? -2.211 11.501 2.034 1.00 93.69 179 ASP A O 1
ATOM 1444 N N . GLU A 1 180 ? -1.526 12.692 0.261 1.00 92.38 180 GLU A N 1
ATOM 1445 C CA . GLU A 1 180 ? -2.778 13.431 0.129 1.00 92.38 180 GLU A CA 1
ATOM 1446 C C . GLU A 1 180 ? -3.906 12.543 -0.409 1.00 92.38 180 GLU A C 1
ATOM 1448 O O . GLU A 1 180 ? -3.724 11.670 -1.264 1.00 92.38 180 GLU A O 1
ATOM 1453 N N . SER A 1 181 ? -5.128 12.800 0.056 1.00 93.38 181 SER A N 1
ATOM 1454 C CA . SER A 1 181 ? -6.295 11.964 -0.252 1.00 93.38 181 SER A CA 1
ATOM 1455 C C . SER A 1 181 ? -6.588 11.843 -1.752 1.00 93.38 181 SER A C 1
ATOM 1457 O O . SER A 1 181 ? -6.990 10.780 -2.238 1.00 93.38 181 SER A O 1
ATOM 1459 N N . SER A 1 182 ? -6.371 12.925 -2.505 1.00 92.50 182 SER A N 1
ATOM 1460 C CA . SER A 1 182 ? -6.552 12.976 -3.959 1.00 92.50 182 SER A CA 1
ATOM 1461 C C . SER A 1 182 ? -5.501 12.153 -4.711 1.00 92.50 182 SER A C 1
ATOM 1463 O O . SER A 1 182 ? -5.836 11.490 -5.696 1.00 92.50 182 SER A O 1
ATOM 1465 N N . GLU A 1 183 ? -4.254 12.138 -4.237 1.00 90.94 183 GLU A N 1
ATOM 1466 C CA . GLU A 1 183 ? -3.163 11.356 -4.823 1.00 90.94 183 GLU A CA 1
ATOM 1467 C C . GLU A 1 183 ? -3.411 9.860 -4.641 1.00 90.94 183 GLU A C 1
ATOM 1469 O O . GLU A 1 183 ? -3.323 9.094 -5.604 1.00 90.94 183 GLU A O 1
ATOM 1474 N N . VAL A 1 184 ? -3.823 9.452 -3.437 1.00 95.38 184 VAL A N 1
ATOM 1475 C CA . VAL A 1 184 ? -4.179 8.057 -3.150 1.00 95.38 184 VAL A CA 1
ATOM 1476 C C . VAL A 1 184 ? -5.421 7.641 -3.938 1.00 95.38 184 VAL A C 1
ATOM 1478 O O . VAL A 1 184 ? -5.430 6.571 -4.548 1.00 95.38 184 VAL A O 1
ATOM 1481 N N . ALA A 1 185 ? -6.444 8.500 -4.024 1.00 94.56 185 ALA A N 1
ATOM 1482 C CA . ALA A 1 185 ? -7.630 8.241 -4.845 1.00 94.56 185 ALA A CA 1
ATOM 1483 C C . ALA A 1 185 ? -7.267 8.001 -6.320 1.00 94.56 185 ALA A C 1
ATOM 1485 O O . ALA A 1 185 ? -7.743 7.044 -6.947 1.00 94.56 185 ALA A O 1
ATOM 1486 N N . ARG A 1 186 ? -6.395 8.852 -6.878 1.00 94.31 186 ARG A N 1
ATOM 1487 C CA . ARG A 1 186 ? -5.865 8.698 -8.237 1.00 94.31 186 ARG A CA 1
ATOM 1488 C C . ARG A 1 186 ? -5.125 7.371 -8.367 1.00 94.31 186 ARG A C 1
ATOM 1490 O O . ARG A 1 186 ? -5.474 6.584 -9.237 1.00 94.31 186 ARG A O 1
ATOM 1497 N N . PHE A 1 187 ? -4.172 7.080 -7.482 1.00 95.25 187 PHE A N 1
ATOM 1498 C CA . PHE A 1 187 ? -3.408 5.832 -7.510 1.00 95.25 187 PHE A CA 1
ATOM 1499 C C . PHE A 1 187 ? -4.312 4.588 -7.507 1.00 95.25 187 PHE A C 1
ATOM 1501 O O . PHE A 1 187 ? -4.147 3.700 -8.347 1.00 95.25 187 PHE A O 1
ATOM 1508 N N . PHE A 1 188 ? -5.299 4.534 -6.605 1.00 94.69 188 PHE A N 1
ATOM 1509 C CA . PHE A 1 188 ? -6.220 3.401 -6.504 1.00 94.69 188 PHE A CA 1
ATOM 1510 C C . PHE A 1 188 ? -7.083 3.244 -7.765 1.00 94.69 188 PHE A C 1
ATOM 1512 O O . PHE A 1 188 ? -7.328 2.124 -8.214 1.00 94.69 188 PHE A O 1
ATOM 1519 N N . SER A 1 189 ? -7.539 4.352 -8.355 1.00 90.62 189 SER A N 1
ATOM 1520 C CA . SER A 1 189 ? -8.397 4.334 -9.547 1.00 90.62 189 SER A CA 1
ATOM 1521 C C . SER A 1 189 ? -7.640 4.088 -10.855 1.00 90.62 189 SER A C 1
ATOM 1523 O O . SER A 1 189 ? -8.227 3.521 -11.777 1.00 90.62 189 SER A O 1
ATOM 1525 N N . THR A 1 190 ? -6.358 4.458 -10.932 1.00 88.88 190 THR A N 1
ATOM 1526 C CA . THR A 1 190 ? -5.526 4.285 -12.130 1.00 88.88 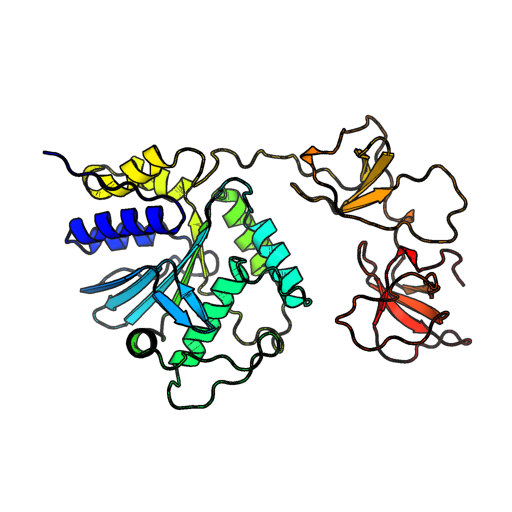190 THR A CA 1
ATOM 1527 C C . THR A 1 190 ? -4.567 3.109 -11.989 1.00 88.88 190 THR A C 1
ATOM 1529 O O . THR A 1 190 ? -4.765 2.075 -12.619 1.00 88.88 190 THR A O 1
ATOM 1532 N N . SER A 1 191 ? -3.537 3.249 -11.156 1.00 91.19 191 SER A N 1
ATOM 1533 C CA . SER A 1 191 ? -2.374 2.360 -11.121 1.00 91.19 191 SER A CA 1
ATOM 1534 C C . SER A 1 191 ? -2.729 1.001 -10.530 1.00 91.19 191 SER A C 1
ATOM 1536 O O . SER A 1 191 ? -2.451 -0.027 -11.142 1.00 91.19 191 SER A O 1
ATOM 1538 N N . LEU A 1 192 ? -3.398 0.996 -9.373 1.00 92.94 192 LEU A N 1
ATOM 1539 C CA . LEU A 1 192 ? -3.775 -0.234 -8.681 1.00 92.94 192 LEU A CA 1
ATOM 1540 C C . LEU A 1 192 ? -4.878 -0.989 -9.431 1.00 92.94 192 LEU A C 1
ATOM 1542 O O . LEU A 1 192 ? -4.795 -2.203 -9.592 1.00 92.94 192 LEU A O 1
ATOM 1546 N N . ARG A 1 193 ? -5.895 -0.269 -9.927 1.00 89.12 193 ARG A N 1
ATOM 1547 C CA . ARG A 1 193 ? -7.003 -0.857 -10.698 1.00 89.12 193 ARG A CA 1
ATOM 1548 C C . ARG A 1 193 ? -6.537 -1.493 -12.003 1.00 89.12 193 ARG A C 1
ATOM 1550 O O . ARG A 1 193 ? -7.026 -2.557 -12.365 1.00 89.12 193 ARG A O 1
ATOM 1557 N N . ALA A 1 194 ? -5.649 -0.816 -12.730 1.00 87.56 194 ALA A N 1
ATOM 1558 C CA . ALA A 1 194 ? -5.165 -1.278 -14.026 1.00 87.56 194 ALA A CA 1
ATOM 1559 C C . ALA A 1 194 ? -4.040 -2.317 -13.912 1.00 87.56 194 ALA A C 1
ATOM 1561 O O . ALA A 1 194 ? -3.554 -2.796 -14.938 1.00 87.56 194 ALA A O 1
ATOM 1562 N N . PHE A 1 195 ? -3.600 -2.654 -12.694 1.00 90.19 195 PHE A N 1
ATOM 1563 C CA . PHE A 1 195 ? -2.512 -3.596 -12.497 1.00 90.19 195 PHE A CA 1
ATOM 1564 C C . PHE A 1 195 ? -2.912 -5.006 -12.927 1.00 90.19 195 PHE A C 1
ATOM 1566 O O . PHE A 1 195 ? -3.602 -5.737 -12.215 1.00 90.19 195 PHE A O 1
ATOM 1573 N N . ASN A 1 196 ? -2.425 -5.391 -14.103 1.00 81.62 196 ASN A N 1
ATOM 1574 C CA . ASN A 1 196 ? -2.488 -6.756 -14.580 1.00 81.62 196 ASN A CA 1
ATOM 1575 C C . ASN A 1 196 ? -1.256 -7.512 -14.077 1.00 81.62 196 ASN A C 1
ATOM 1577 O O . ASN A 1 196 ? -0.124 -7.149 -14.405 1.00 81.62 196 ASN A O 1
ATOM 1581 N N . HIS A 1 197 ? -1.485 -8.543 -13.276 1.00 82.38 197 HIS A N 1
ATOM 1582 C CA . HIS A 1 197 ? -0.434 -9.376 -12.715 1.00 82.38 197 HIS A CA 1
ATOM 1583 C C . HIS A 1 197 ? -0.515 -10.786 -13.280 1.00 82.38 197 HIS A C 1
ATOM 1585 O O . HIS A 1 197 ? -1.576 -11.271 -13.671 1.00 82.38 197 HIS A O 1
ATOM 1591 N N . ASP A 1 198 ? 0.622 -11.468 -13.273 1.00 82.31 198 ASP A N 1
ATOM 1592 C CA . ASP A 1 198 ? 0.633 -12.900 -13.500 1.00 82.31 198 ASP A CA 1
ATOM 1593 C C . ASP A 1 198 ? -0.003 -13.599 -12.289 1.00 82.31 198 ASP A C 1
ATOM 1595 O O . ASP A 1 198 ? 0.566 -13.616 -11.196 1.00 82.31 198 ASP A O 1
ATOM 1599 N N . THR A 1 199 ? -1.195 -14.165 -12.481 1.00 81.06 199 THR A N 1
ATOM 1600 C CA . THR A 1 199 ? -1.917 -14.932 -11.449 1.00 81.06 199 THR A CA 1
ATOM 1601 C C . THR A 1 199 ? -1.114 -16.118 -10.913 1.00 81.06 199 THR A C 1
ATOM 1603 O O . THR A 1 199 ? -1.362 -16.558 -9.797 1.00 81.06 199 THR A O 1
ATOM 1606 N N . GLN A 1 200 ? -0.116 -16.615 -11.654 1.00 79.88 200 GLN A N 1
ATOM 1607 C CA . GLN A 1 200 ? 0.799 -17.625 -11.127 1.00 79.88 200 GLN A CA 1
ATOM 1608 C C . GLN A 1 200 ? 1.759 -17.029 -10.098 1.00 79.88 200 GLN A C 1
ATOM 1610 O O . GLN A 1 200 ? 2.085 -17.699 -9.126 1.00 79.88 200 GLN A O 1
ATOM 1615 N N . GLN A 1 201 ? 2.193 -15.777 -10.280 1.00 81.81 201 GLN A N 1
ATOM 1616 C CA . GLN A 1 201 ? 3.093 -15.082 -9.354 1.00 81.81 201 GLN A CA 1
ATOM 1617 C C . GLN A 1 201 ? 2.363 -14.500 -8.144 1.00 81.81 201 GLN A C 1
ATOM 1619 O O . GLN A 1 201 ? 2.949 -14.436 -7.062 1.00 81.81 201 GLN A O 1
ATOM 1624 N N . LEU A 1 202 ? 1.114 -14.066 -8.330 1.00 88.88 202 LEU A N 1
ATOM 1625 C CA . LEU A 1 202 ? 0.291 -13.432 -7.303 1.00 88.88 202 LEU A CA 1
ATOM 1626 C C . LEU A 1 202 ? -1.131 -14.029 -7.250 1.00 88.88 202 LEU A C 1
ATOM 1628 O O . LEU A 1 202 ? -2.101 -13.314 -7.498 1.00 88.88 202 LEU A O 1
ATOM 1632 N N . PRO A 1 203 ? -1.289 -15.321 -6.910 1.00 85.12 203 PRO A N 1
ATOM 1633 C CA . PRO A 1 203 ? -2.588 -16.010 -6.954 1.00 85.12 203 PRO A CA 1
ATOM 1634 C C . PRO A 1 203 ? -3.662 -15.389 -6.051 1.00 85.12 203 PRO A C 1
ATOM 1636 O O . PRO A 1 203 ? -4.852 -15.527 -6.316 1.00 85.12 203 PRO A O 1
ATOM 1639 N N . SER A 1 204 ? -3.239 -14.693 -4.997 1.00 86.75 204 SER A N 1
ATOM 1640 C CA . SER A 1 204 ? -4.110 -14.130 -3.960 1.00 86.75 204 SER A CA 1
ATOM 1641 C C . SER A 1 204 ? -4.424 -12.650 -4.164 1.00 86.75 204 SER A C 1
ATOM 1643 O O . SER A 1 204 ? -5.005 -12.020 -3.279 1.00 86.75 204 SER A O 1
ATOM 1645 N N . TRP A 1 205 ? -3.947 -12.043 -5.255 1.00 92.75 205 TRP A N 1
ATOM 1646 C CA . TRP A 1 205 ? -4.047 -10.600 -5.438 1.00 92.75 205 TRP A CA 1
ATOM 1647 C C . TRP A 1 205 ? -5.465 -10.187 -5.831 1.00 92.75 205 TRP A C 1
ATOM 1649 O O . TRP A 1 205 ? -5.858 -10.247 -6.994 1.00 92.75 205 TRP A O 1
ATOM 1659 N N . ASP A 1 206 ? -6.218 -9.719 -4.838 1.00 90.81 206 ASP A N 1
ATOM 1660 C CA . ASP A 1 206 ? -7.567 -9.191 -5.006 1.00 90.81 206 ASP A CA 1
ATOM 1661 C C . ASP A 1 206 ? -7.677 -7.785 -4.406 1.00 90.81 206 ASP A C 1
ATOM 1663 O O . ASP A 1 206 ? -7.609 -7.586 -3.191 1.00 90.81 206 ASP A O 1
ATOM 1667 N N . VAL A 1 207 ? -7.878 -6.797 -5.279 1.00 93.56 207 VAL A N 1
ATOM 1668 C CA . VAL A 1 207 ? -8.040 -5.394 -4.883 1.00 93.56 207 VAL A CA 1
ATOM 1669 C C . VAL A 1 207 ? -9.466 -5.068 -4.441 1.00 93.56 207 VAL A C 1
ATOM 1671 O O . VAL A 1 207 ? -9.682 -4.019 -3.845 1.00 93.56 207 VAL A O 1
ATOM 1674 N N . SER A 1 208 ? -10.453 -5.941 -4.680 1.00 92.94 208 SER A N 1
ATOM 1675 C CA . SER A 1 208 ? -11.873 -5.653 -4.423 1.00 92.94 208 SER A CA 1
ATOM 1676 C C . SER A 1 208 ? -12.156 -5.283 -2.963 1.00 92.94 208 SER A C 1
ATOM 1678 O O . SER A 1 208 ? -13.037 -4.469 -2.681 1.00 92.94 208 SER A O 1
ATOM 1680 N N . ARG A 1 209 ? -11.367 -5.835 -2.036 1.00 94.38 209 ARG A N 1
ATOM 1681 C CA . ARG A 1 209 ? -11.459 -5.621 -0.584 1.00 94.38 209 ARG A CA 1
ATOM 1682 C C . ARG A 1 209 ? -10.408 -4.654 -0.039 1.00 94.38 209 ARG A C 1
ATOM 1684 O O . ARG A 1 209 ? -10.246 -4.549 1.177 1.00 94.38 209 ARG A O 1
ATOM 1691 N N . MET A 1 210 ? -9.688 -3.965 -0.921 1.00 96.44 210 MET A N 1
ATOM 1692 C CA . MET A 1 210 ? -8.714 -2.955 -0.534 1.00 96.44 210 MET A CA 1
ATOM 1693 C C . MET A 1 210 ? -9.374 -1.584 -0.416 1.00 96.44 210 MET A C 1
ATOM 1695 O O . MET A 1 210 ? -10.150 -1.152 -1.272 1.00 96.44 210 MET A O 1
ATOM 1699 N N . GLY A 1 211 ? -9.018 -0.888 0.650 1.00 96.88 211 GLY A N 1
ATOM 1700 C CA . GLY A 1 211 ? -9.357 0.496 0.894 1.00 96.88 211 GLY A CA 1
ATOM 1701 C C . GLY A 1 211 ? -8.149 1.278 1.378 1.00 96.88 211 GLY A C 1
ATOM 1702 O O . GLY A 1 211 ? -7.039 0.753 1.504 1.00 96.88 211 GLY A O 1
ATOM 1703 N N . TYR A 1 212 ? -8.377 2.551 1.648 1.00 97.62 212 TYR A N 1
ATOM 1704 C CA . TYR A 1 212 ? -7.366 3.429 2.198 1.00 97.62 212 TYR A CA 1
ATOM 1705 C C . TYR A 1 212 ? -7.977 4.472 3.127 1.00 97.62 212 TYR A C 1
ATOM 1707 O O . TYR A 1 212 ? -9.160 4.801 3.045 1.00 97.62 212 TYR A O 1
ATOM 1715 N N . LEU A 1 213 ? -7.128 5.006 3.987 1.00 97.81 213 LEU A N 1
ATOM 1716 C CA . LEU A 1 213 ? -7.321 6.231 4.743 1.00 97.81 213 LEU A CA 1
ATOM 1717 C C . LEU A 1 213 ? -5.985 6.974 4.690 1.00 97.81 213 LEU A C 1
ATOM 1719 O O . LEU A 1 213 ? -4.930 6.348 4.592 1.00 97.81 213 LEU A O 1
ATOM 1723 N N . THR A 1 214 ? -6.001 8.298 4.714 1.00 97.38 214 THR A N 1
ATOM 1724 C CA . THR A 1 214 ? -4.755 9.063 4.790 1.00 97.38 214 THR A CA 1
ATOM 1725 C C . THR A 1 214 ? -4.618 9.687 6.168 1.00 97.38 214 THR A C 1
ATOM 1727 O O . THR A 1 214 ? -5.617 10.005 6.816 1.00 97.38 214 THR A O 1
ATOM 1730 N N . TRP A 1 215 ? -3.386 9.849 6.645 1.00 96.62 215 TRP A N 1
ATOM 1731 C CA . TRP A 1 215 ? -3.141 10.577 7.888 1.00 96.62 215 TRP A CA 1
ATOM 1732 C C . TRP A 1 215 ? -3.661 12.029 7.845 1.00 96.62 215 TRP A C 1
ATOM 1734 O O . TRP A 1 215 ? -4.274 12.422 8.838 1.00 96.62 215 TRP A O 1
ATOM 1744 N N . PRO A 1 216 ? -3.517 12.797 6.736 1.00 95.62 216 PRO A N 1
ATOM 1745 C CA . PRO A 1 216 ? -4.167 14.102 6.598 1.00 95.62 216 PRO A CA 1
ATOM 1746 C C . PRO A 1 216 ? -5.695 14.058 6.749 1.00 95.62 216 PRO A C 1
ATOM 1748 O O . PRO A 1 216 ? -6.260 14.892 7.459 1.00 95.62 216 PRO A O 1
ATOM 1751 N N . ASP A 1 217 ? -6.371 13.086 6.117 1.00 97.06 217 ASP A N 1
ATOM 1752 C CA . ASP A 1 217 ? -7.829 12.930 6.230 1.00 97.06 217 ASP A CA 1
ATOM 1753 C C . ASP A 1 217 ? -8.218 12.578 7.669 1.00 97.06 217 ASP A C 1
ATOM 1755 O O . ASP A 1 217 ? -9.138 13.175 8.220 1.00 97.06 217 ASP A O 1
ATOM 1759 N N . LEU A 1 218 ? -7.504 11.640 8.300 1.00 97.56 218 LEU A N 1
ATOM 1760 C CA . LEU A 1 218 ? -7.766 11.222 9.677 1.00 97.56 218 LEU A CA 1
ATOM 1761 C C . LEU A 1 218 ? -7.611 12.382 10.669 1.00 97.56 218 LEU A C 1
ATOM 1763 O O . LEU A 1 218 ? -8.494 12.582 11.501 1.00 97.56 218 LEU A O 1
ATOM 1767 N N . ASP A 1 219 ? -6.533 13.163 10.569 1.00 96.81 219 ASP A N 1
ATOM 1768 C CA . ASP A 1 219 ? -6.333 14.344 11.418 1.00 96.81 219 ASP A CA 1
ATOM 1769 C C . ASP A 1 219 ? -7.440 15.385 11.186 1.00 96.81 219 ASP A C 1
ATOM 1771 O O . ASP A 1 219 ? -8.063 15.875 12.129 1.00 96.81 219 ASP A O 1
ATOM 1775 N N . SER A 1 220 ? -7.765 15.658 9.918 1.00 96.88 220 SER A N 1
ATOM 1776 C CA . SER A 1 220 ? -8.830 16.597 9.546 1.00 96.88 220 SER A CA 1
ATOM 1777 C C . SER A 1 220 ? -10.197 16.164 10.077 1.00 96.88 220 SER A C 1
ATOM 1779 O O . SER A 1 220 ? -10.938 16.991 10.611 1.00 96.88 220 SER A O 1
ATOM 1781 N N . HIS A 1 221 ? -10.532 14.876 9.971 1.00 97.75 221 HIS A N 1
ATOM 1782 C CA . HIS A 1 221 ? -11.768 14.323 10.513 1.00 97.75 221 HIS A CA 1
ATOM 1783 C C . HIS A 1 221 ? -11.812 14.455 12.032 1.00 97.75 221 HIS A C 1
ATOM 1785 O O . HIS A 1 221 ? -12.768 15.013 12.561 1.00 97.75 221 HIS A O 1
ATOM 1791 N N . ILE A 1 222 ? -10.754 14.039 12.726 1.00 97.12 222 ILE A N 1
ATOM 1792 C CA . ILE A 1 222 ? -10.659 14.118 14.185 1.00 97.12 222 ILE A CA 1
ATOM 1793 C C . ILE A 1 222 ? -10.790 15.563 14.691 1.00 97.12 222 ILE A C 1
ATOM 1795 O O . ILE A 1 222 ? -11.520 15.817 15.650 1.00 97.12 222 ILE A O 1
ATOM 1799 N N . ARG A 1 223 ? -10.123 16.530 14.048 1.00 96.75 223 ARG A N 1
ATOM 1800 C CA . ARG A 1 223 ? -10.252 17.958 14.390 1.00 96.75 223 ARG A CA 1
ATOM 1801 C C . ARG A 1 223 ? -11.624 18.527 14.028 1.00 96.75 223 ARG A C 1
ATOM 1803 O O . ARG A 1 223 ? -12.063 19.484 14.660 1.00 96.75 223 ARG A O 1
ATOM 1810 N N . GLY A 1 224 ? -12.298 17.961 13.032 1.00 96.75 224 GLY A N 1
ATOM 1811 C CA . GLY A 1 224 ? -13.646 18.352 12.623 1.00 96.75 224 GLY A CA 1
ATOM 1812 C C . GLY A 1 224 ? -14.768 17.787 13.499 1.00 96.75 224 GLY A C 1
ATOM 1813 O O . GLY A 1 224 ? -15.896 18.273 13.411 1.00 96.75 224 GLY A O 1
ATOM 1814 N N . GLU A 1 225 ? -14.490 16.787 14.340 1.00 95.88 225 GLU A N 1
ATOM 1815 C CA . GLU A 1 225 ? -15.501 16.179 15.205 1.00 95.88 225 GLU A CA 1
ATOM 1816 C C . GLU A 1 225 ? -16.072 17.193 16.214 1.00 95.88 225 GLU A C 1
ATOM 1818 O O . GLU A 1 225 ? -15.308 17.919 16.859 1.00 95.88 225 GLU A O 1
ATOM 1823 N N . PRO A 1 226 ? -17.405 17.221 16.428 1.00 94.81 226 PRO A N 1
ATOM 1824 C CA . PRO A 1 226 ? -18.029 18.142 17.382 1.00 94.81 226 PRO A CA 1
ATOM 1825 C C . PRO A 1 226 ? -17.508 17.992 18.815 1.00 94.81 226 PRO A C 1
ATOM 1827 O O . PRO A 1 226 ? -17.471 18.963 19.569 1.00 94.81 226 PRO A O 1
ATOM 1830 N N . ASP A 1 227 ? -17.116 16.772 19.191 1.00 94.31 227 ASP A N 1
ATOM 1831 C CA . ASP A 1 227 ? -16.545 16.451 20.495 1.00 94.31 227 ASP A CA 1
ATOM 1832 C C . ASP A 1 227 ? -15.128 15.884 20.350 1.00 94.31 227 ASP A C 1
ATOM 1834 O O . ASP A 1 227 ? -14.886 14.675 20.387 1.00 94.31 227 ASP A O 1
ATOM 1838 N N . GLN A 1 228 ? -14.166 16.795 20.227 1.00 92.81 228 GLN A N 1
ATOM 1839 C CA . GLN A 1 228 ? -12.740 16.474 20.162 1.00 92.81 228 GLN A CA 1
ATOM 1840 C C . GLN A 1 228 ? -12.208 15.782 21.428 1.00 92.81 228 GLN A C 1
ATOM 1842 O O . GLN A 1 228 ? -11.130 15.187 21.396 1.00 92.81 228 GLN A O 1
ATOM 1847 N N . THR A 1 229 ? -12.931 15.821 22.556 1.00 93.75 229 THR A N 1
ATOM 1848 C CA . THR A 1 229 ? -12.457 15.175 23.791 1.00 93.75 229 THR A CA 1
ATOM 1849 C C . THR A 1 229 ? -12.403 13.653 23.662 1.00 93.75 229 THR A C 1
ATOM 1851 O O . THR A 1 229 ? -11.574 13.018 24.323 1.00 93.75 229 THR A O 1
ATOM 1854 N N . LYS A 1 230 ? -13.201 13.086 22.746 1.00 94.75 230 LYS A N 1
ATOM 1855 C CA . LYS A 1 230 ? -13.178 11.666 22.375 1.00 94.75 230 LYS A CA 1
ATOM 1856 C C . LYS A 1 230 ? -11.898 11.252 21.653 1.00 94.75 230 LYS A C 1
ATOM 1858 O O . LYS A 1 230 ? -11.532 10.088 21.721 1.00 94.75 230 LYS A O 1
ATOM 1863 N N . TRP A 1 231 ? -11.201 12.199 21.027 1.00 95.50 231 TRP A N 1
ATOM 1864 C CA . TRP A 1 231 ? -9.998 11.976 20.217 1.00 95.50 231 TRP A CA 1
ATOM 1865 C C . TRP A 1 231 ? -8.741 12.624 20.804 1.00 95.50 231 TRP A C 1
ATOM 1867 O O . TRP A 1 231 ? -7.783 12.953 20.100 1.00 95.50 231 TRP A O 1
ATOM 1877 N N . LYS A 1 232 ? -8.746 12.866 22.117 1.00 95.06 232 LYS A N 1
ATOM 1878 C CA . LYS A 1 232 ? -7.710 13.656 22.785 1.00 95.06 232 LYS A CA 1
ATOM 1879 C C . LYS A 1 232 ? -6.299 13.094 22.585 1.00 95.06 232 LYS A C 1
ATOM 1881 O O . LYS A 1 232 ? -5.348 13.873 22.528 1.00 95.06 232 LYS A O 1
ATOM 1886 N N . ARG A 1 233 ? -6.129 11.770 22.532 1.00 95.00 233 ARG A N 1
ATOM 1887 C CA . ARG A 1 233 ? -4.795 11.150 22.414 1.00 95.00 233 ARG A CA 1
ATOM 1888 C C . ARG A 1 233 ? -4.298 11.195 20.991 1.00 95.00 233 ARG A C 1
ATOM 1890 O O . ARG A 1 233 ? -3.138 11.519 20.782 1.00 95.00 233 ARG A O 1
ATOM 1897 N N . SER A 1 234 ? -5.186 10.938 20.044 1.00 95.50 234 SER A N 1
ATOM 1898 C CA . SER A 1 234 ? -4.915 11.044 18.617 1.00 95.50 234 SER A CA 1
ATOM 1899 C C . SER A 1 234 ? -4.496 12.470 18.269 1.00 95.50 234 SER A C 1
ATOM 1901 O O . SER A 1 234 ? -3.437 12.657 17.683 1.00 95.50 234 SER A O 1
ATOM 1903 N N . LEU A 1 235 ? -5.242 13.477 18.742 1.00 95.75 235 LEU A N 1
ATOM 1904 C CA . LEU A 1 235 ? -4.882 14.894 18.605 1.00 95.75 235 LEU A CA 1
ATOM 1905 C C . LEU A 1 235 ? -3.511 15.203 19.216 1.00 95.75 235 LEU A C 1
ATOM 1907 O O . LEU A 1 235 ? -2.650 15.769 18.553 1.00 95.75 235 LEU A O 1
ATOM 1911 N N . SER A 1 236 ? -3.276 14.767 20.457 1.00 94.25 236 SER A N 1
ATOM 1912 C CA . SER A 1 236 ? -1.988 14.956 21.134 1.00 94.25 236 SER A CA 1
ATOM 1913 C C . SER A 1 236 ? -0.827 14.293 20.385 1.00 94.25 236 SER A C 1
ATOM 1915 O O . SER A 1 236 ? 0.283 14.820 20.402 1.00 94.25 236 SER A O 1
ATOM 1917 N N . ALA A 1 237 ? -1.065 13.143 19.750 1.00 95.00 237 ALA A N 1
ATOM 1918 C CA . ALA A 1 237 ? -0.065 12.429 18.971 1.00 95.00 237 ALA A CA 1
ATOM 1919 C C . ALA A 1 237 ? 0.202 13.129 17.631 1.00 95.00 237 ALA A C 1
ATOM 1921 O O . ALA A 1 237 ? 1.361 13.253 17.248 1.00 95.00 237 ALA A O 1
ATOM 1922 N N . PHE A 1 238 ? -0.825 13.649 16.950 1.00 94.31 238 PHE A N 1
ATOM 1923 C CA . PHE A 1 238 ? -0.634 14.481 15.758 1.00 94.31 238 PHE A CA 1
ATOM 1924 C C . PHE A 1 238 ? 0.157 15.750 16.077 1.00 94.31 238 PHE A C 1
ATOM 1926 O O . PHE A 1 238 ? 1.129 16.037 15.386 1.00 94.31 238 PHE A O 1
ATOM 1933 N N . ASP A 1 239 ? -0.204 16.455 17.153 1.00 92.94 239 ASP A N 1
ATOM 1934 C CA . ASP A 1 239 ? 0.494 17.670 17.584 1.00 92.94 239 ASP A CA 1
ATOM 1935 C C . ASP A 1 239 ? 1.956 17.377 17.975 1.00 92.94 239 ASP A C 1
ATOM 1937 O O . ASP A 1 239 ? 2.850 18.174 17.708 1.00 92.94 239 ASP A O 1
ATOM 1941 N N . TRP A 1 240 ? 2.226 16.226 18.602 1.00 92.88 240 TRP A N 1
ATOM 1942 C CA . TRP A 1 240 ? 3.588 15.823 18.973 1.00 92.88 240 TRP A CA 1
ATOM 1943 C C . TRP A 1 240 ? 4.456 15.450 17.765 1.00 92.88 240 TRP A C 1
ATOM 1945 O O . TRP A 1 240 ? 5.649 15.741 17.749 1.00 92.88 240 TRP A O 1
ATOM 1955 N N . ASN A 1 241 ? 3.863 14.799 16.762 1.00 90.44 241 ASN A N 1
ATOM 1956 C CA . ASN A 1 241 ? 4.561 14.290 15.581 1.00 90.44 241 ASN A CA 1
ATOM 1957 C C . ASN A 1 241 ? 4.378 15.196 14.349 1.00 90.44 241 ASN A C 1
ATOM 1959 O O . ASN A 1 241 ? 4.408 14.716 13.206 1.00 90.44 241 ASN A O 1
ATOM 1963 N N . GLU A 1 242 ? 4.152 16.493 14.568 1.00 86.31 242 GLU A N 1
ATOM 1964 C CA . GLU A 1 242 ? 3.947 17.471 13.503 1.00 86.31 242 GLU A CA 1
ATOM 1965 C C . GLU A 1 242 ? 5.062 17.366 12.443 1.00 86.31 242 GLU A C 1
ATOM 1967 O O . GLU A 1 242 ? 6.243 17.212 12.757 1.00 86.31 242 GLU A O 1
ATOM 1972 N N . HIS A 1 243 ? 4.674 17.395 11.164 1.00 81.94 243 HIS A N 1
ATOM 1973 C CA . HIS A 1 243 ? 5.545 17.233 9.988 1.00 81.94 243 HIS A CA 1
ATOM 1974 C C . HIS A 1 243 ? 6.204 15.854 9.784 1.00 81.94 243 HIS A C 1
ATOM 1976 O O . HIS A 1 243 ? 6.843 15.650 8.749 1.00 81.94 243 HIS A O 1
ATOM 1982 N N . GLN A 1 244 ? 6.046 14.900 10.708 1.00 86.44 244 GLN A N 1
ATOM 1983 C CA . GLN A 1 244 ? 6.655 13.565 10.598 1.00 86.44 244 GLN A CA 1
ATOM 1984 C C . GLN A 1 244 ? 5.670 12.470 10.181 1.00 86.44 244 GLN A C 1
ATOM 1986 O O . GLN A 1 244 ? 6.068 11.510 9.515 1.00 86.44 244 GLN A O 1
ATOM 1991 N N . ILE A 1 245 ? 4.392 12.603 10.550 1.00 90.25 245 ILE A N 1
ATOM 1992 C CA . ILE A 1 245 ? 3.355 11.619 10.196 1.00 90.25 245 ILE A CA 1
ATOM 1993 C C . ILE A 1 245 ? 2.963 11.764 8.735 1.00 90.25 245 ILE A C 1
ATOM 1995 O O . ILE A 1 245 ? 2.991 10.795 7.984 1.00 90.25 245 ILE A O 1
ATOM 1999 N N . TYR A 1 246 ? 2.658 12.990 8.335 1.00 88.94 246 TYR A N 1
ATOM 2000 C CA . TYR A 1 246 ? 2.349 13.379 6.974 1.00 88.94 246 TYR A CA 1
ATOM 2001 C C . TYR A 1 246 ? 2.900 14.781 6.727 1.00 88.94 246 TYR A C 1
ATOM 2003 O O . TYR A 1 246 ? 3.103 15.563 7.659 1.00 88.94 246 TYR A O 1
ATOM 2011 N N . GLN A 1 247 ? 3.171 15.098 5.468 1.00 74.62 247 GLN A N 1
ATOM 2012 C CA . GLN A 1 247 ? 3.601 16.434 5.077 1.00 74.62 247 GLN A CA 1
ATOM 2013 C C . GLN A 1 247 ? 2.417 17.108 4.394 1.00 74.62 247 GLN A C 1
ATOM 2015 O O . GLN A 1 247 ? 1.948 16.602 3.384 1.00 74.62 247 GLN A O 1
ATOM 2020 N N . GLN A 1 248 ? 1.976 18.266 4.910 1.00 58.34 248 GLN A N 1
ATOM 2021 C CA . GLN A 1 248 ? 0.867 19.074 4.356 1.00 58.34 248 GLN A CA 1
ATOM 2022 C C . GLN A 1 248 ? 1.025 19.439 2.873 1.00 58.34 248 GLN A C 1
ATOM 2024 O O . GLN A 1 248 ? 0.105 19.962 2.250 1.00 58.34 248 GLN A O 1
ATOM 2029 N N . ARG A 1 249 ? 2.217 19.217 2.319 1.00 49.91 249 ARG A N 1
ATOM 2030 C CA . ARG A 1 249 ? 2.464 19.109 0.893 1.00 49.91 249 ARG A CA 1
ATOM 2031 C C . ARG A 1 249 ? 3.532 18.041 0.724 1.00 49.91 249 ARG A C 1
ATOM 2033 O O . ARG A 1 249 ? 4.705 18.316 0.989 1.00 49.91 249 ARG A O 1
ATOM 2040 N N . CYS A 1 250 ? 3.179 16.873 0.190 1.00 45.19 250 CYS A N 1
ATOM 2041 C CA . CYS A 1 250 ? 4.087 16.300 -0.796 1.00 45.19 250 CYS A CA 1
ATOM 2042 C C . CYS A 1 250 ? 4.260 17.449 -1.791 1.00 45.19 250 CYS A C 1
ATOM 2044 O O . CYS A 1 250 ? 3.260 17.889 -2.360 1.00 45.19 250 CYS A O 1
ATOM 2046 N N . ARG A 1 251 ? 5.436 18.102 -1.831 1.00 46.47 251 ARG A N 1
ATOM 2047 C CA . ARG A 1 251 ? 5.647 19.213 -2.769 1.00 46.47 251 ARG A CA 1
ATOM 2048 C C . ARG A 1 251 ? 5.106 18.699 -4.090 1.00 46.47 251 ARG A C 1
ATOM 2050 O O . ARG A 1 251 ? 5.525 17.615 -4.493 1.00 46.47 251 ARG A O 1
ATOM 2057 N N . GLU A 1 252 ? 4.167 19.423 -4.692 1.00 44.66 252 GLU A N 1
ATOM 2058 C CA . GLU A 1 252 ? 3.836 19.263 -6.099 1.00 44.66 252 GLU A CA 1
ATOM 2059 C C . GLU A 1 252 ? 5.157 19.506 -6.835 1.00 44.66 252 GLU A C 1
ATOM 2061 O O . GLU A 1 252 ? 5.466 20.614 -7.266 1.00 44.66 252 GLU A O 1
ATOM 2066 N N . SER A 1 253 ? 6.042 18.511 -6.862 1.00 52.66 253 SER A N 1
ATOM 2067 C CA . SER A 1 253 ? 7.136 18.497 -7.790 1.00 52.66 253 SER A CA 1
ATOM 2068 C C . SER A 1 253 ? 6.410 18.229 -9.082 1.00 52.66 253 SER A C 1
ATOM 2070 O O . SER A 1 253 ? 5.998 17.103 -9.366 1.00 52.66 253 SER A O 1
ATOM 2072 N N . GLU A 1 254 ? 6.120 19.319 -9.791 1.00 57.69 254 GLU A N 1
ATOM 2073 C CA . GLU A 1 254 ? 5.633 19.261 -11.154 1.00 57.69 254 GLU A CA 1
ATOM 2074 C C . GLU A 1 254 ? 6.426 18.158 -11.841 1.00 57.69 254 GLU A C 1
ATOM 2076 O O . GLU A 1 254 ? 7.662 18.197 -11.882 1.00 57.69 254 GLU A O 1
ATOM 2081 N N . SER A 1 255 ? 5.726 17.094 -12.247 1.00 65.75 255 SER A N 1
ATOM 2082 C CA . SER A 1 255 ? 6.400 15.926 -12.792 1.00 65.75 255 SER A CA 1
ATOM 2083 C C . SER A 1 255 ? 7.254 16.411 -13.953 1.00 65.75 255 SER A C 1
ATOM 2085 O O . SER A 1 255 ? 6.724 17.018 -14.890 1.00 65.75 255 SER A O 1
ATOM 2087 N N . ILE A 1 256 ? 8.563 16.181 -13.889 1.00 81.56 256 ILE A N 1
ATOM 2088 C CA . ILE A 1 256 ? 9.459 16.696 -14.918 1.00 81.56 256 ILE A CA 1
ATOM 2089 C C . ILE A 1 256 ? 9.113 15.967 -16.209 1.00 81.56 256 ILE A C 1
ATOM 2091 O O . ILE A 1 256 ? 9.269 14.749 -16.305 1.00 81.56 256 ILE A O 1
ATOM 2095 N N . ALA A 1 257 ? 8.578 16.706 -17.178 1.00 86.38 257 ALA A N 1
ATOM 2096 C CA . ALA A 1 257 ? 8.030 16.119 -18.387 1.00 86.38 257 ALA A CA 1
ATOM 2097 C C . ALA A 1 257 ? 9.103 15.351 -19.171 1.00 86.38 257 ALA A C 1
ATOM 2099 O O . ALA A 1 257 ? 10.273 15.739 -19.206 1.00 86.38 257 ALA A O 1
ATOM 2100 N N . ALA A 1 258 ? 8.692 14.289 -19.861 1.00 89.12 258 ALA A N 1
ATOM 2101 C CA . ALA A 1 258 ? 9.578 13.571 -20.768 1.00 89.12 258 ALA A CA 1
ATOM 2102 C C . ALA A 1 258 ? 10.083 14.513 -21.885 1.00 89.12 258 ALA A C 1
ATOM 2104 O O . ALA A 1 258 ? 9.353 15.391 -22.353 1.00 89.12 258 ALA A O 1
ATOM 2105 N N . GLY A 1 259 ? 11.342 14.352 -22.286 1.00 90.19 259 GLY A N 1
ATOM 2106 C CA . GLY A 1 259 ? 12.040 15.233 -23.221 1.00 90.19 259 GLY A CA 1
ATOM 2107 C C . GLY A 1 259 ? 12.631 16.490 -22.578 1.00 90.19 259 GLY A C 1
ATOM 2108 O O . GLY A 1 259 ? 13.363 17.207 -23.255 1.00 90.19 259 GLY A O 1
ATOM 2109 N N . THR A 1 260 ? 12.355 16.768 -21.296 1.00 93.38 260 THR A N 1
ATOM 2110 C CA . THR A 1 260 ? 12.958 17.908 -20.585 1.00 93.38 260 THR A CA 1
ATOM 2111 C C . THR A 1 260 ? 14.460 17.708 -20.439 1.00 93.38 260 THR A C 1
ATOM 2113 O O . THR A 1 260 ? 14.913 16.625 -20.058 1.00 93.38 260 THR A O 1
ATOM 2116 N N . VAL A 1 261 ? 15.226 18.759 -20.718 1.00 93.75 261 VAL A N 1
ATOM 2117 C CA . VAL A 1 261 ? 16.677 18.770 -20.547 1.00 93.75 261 VAL A CA 1
ATOM 2118 C C . VAL A 1 261 ? 17.028 19.391 -19.197 1.00 93.75 261 VAL A C 1
ATOM 2120 O O . VAL A 1 261 ? 16.471 20.413 -18.795 1.00 93.75 261 VAL A O 1
ATOM 2123 N N . ALA A 1 262 ? 17.955 18.765 -18.484 1.00 93.88 262 ALA A N 1
ATOM 2124 C CA . ALA A 1 262 ? 18.426 19.234 -17.187 1.00 93.88 262 ALA A CA 1
ATOM 2125 C C . ALA A 1 262 ? 19.939 19.040 -17.052 1.00 93.88 262 ALA A C 1
ATOM 2127 O O . ALA A 1 262 ? 20.554 18.283 -17.803 1.00 93.88 262 ALA A O 1
ATOM 2128 N N . ALA A 1 263 ? 20.543 19.705 -16.072 1.00 93.69 263 ALA A N 1
ATOM 2129 C CA . ALA A 1 263 ? 21.897 19.423 -15.621 1.00 93.69 263 ALA A CA 1
ATOM 2130 C C . ALA A 1 263 ? 21.873 18.593 -14.329 1.00 93.69 263 ALA A C 1
ATOM 2132 O O . ALA A 1 263 ? 21.156 18.924 -13.384 1.00 93.69 263 ALA A O 1
ATOM 2133 N N . TRP A 1 264 ? 22.704 17.552 -14.280 1.00 93.38 264 TRP A N 1
ATOM 2134 C CA . TRP A 1 264 ? 22.926 16.680 -13.125 1.00 93.38 264 TRP A CA 1
ATOM 2135 C C . TRP A 1 264 ? 24.423 16.411 -12.984 1.00 93.38 264 TRP A C 1
ATOM 2137 O O . TRP A 1 264 ? 25.065 15.984 -13.940 1.00 93.38 264 TRP A O 1
ATOM 2147 N N . ASN A 1 265 ? 25.009 16.732 -11.827 1.00 91.00 265 ASN A N 1
ATOM 2148 C CA . ASN A 1 265 ? 26.464 16.672 -11.603 1.00 91.00 265 ASN A CA 1
ATOM 2149 C C . ASN A 1 265 ? 27.298 17.399 -12.680 1.00 91.00 265 ASN A C 1
ATOM 2151 O O . ASN A 1 265 ? 28.371 16.950 -13.073 1.00 91.00 265 ASN A O 1
ATOM 2155 N N . GLY A 1 266 ? 26.784 18.525 -13.186 1.00 89.50 266 GLY A N 1
ATOM 2156 C CA . GLY A 1 266 ? 27.419 19.296 -14.263 1.00 89.50 266 GLY A CA 1
ATOM 2157 C C . GLY A 1 266 ? 27.287 18.671 -15.657 1.00 89.50 266 GLY A C 1
ATOM 2158 O O . GLY A 1 266 ? 27.726 19.276 -16.630 1.00 89.50 266 GLY A O 1
ATOM 2159 N N . GLN A 1 267 ? 26.655 17.502 -15.777 1.00 91.25 267 GLN A N 1
ATOM 2160 C CA . GLN A 1 267 ? 26.384 16.841 -17.045 1.00 91.25 267 GLN A CA 1
ATOM 2161 C C . GLN A 1 267 ? 24.973 17.164 -17.538 1.00 91.25 267 GLN A C 1
ATOM 2163 O O . GLN A 1 267 ? 24.006 17.134 -16.779 1.00 91.25 267 GLN A O 1
ATOM 2168 N N . ARG A 1 268 ? 24.851 17.433 -18.837 1.00 93.06 268 ARG A N 1
ATOM 2169 C CA . ARG A 1 268 ? 23.564 17.612 -19.512 1.00 93.06 268 ARG A CA 1
ATOM 2170 C C . ARG A 1 268 ? 22.876 16.253 -19.689 1.00 93.06 268 ARG A C 1
ATOM 2172 O O . ARG A 1 268 ? 23.480 15.310 -20.208 1.00 93.06 268 ARG A O 1
ATOM 2179 N N . ILE A 1 269 ? 21.621 16.150 -19.271 1.00 94.56 269 ILE A N 1
ATOM 2180 C CA . ILE A 1 269 ? 20.802 14.935 -19.334 1.00 94.56 269 ILE A CA 1
ATOM 2181 C C . ILE A 1 269 ? 19.419 15.237 -19.918 1.00 94.56 269 ILE A C 1
ATOM 2183 O O . ILE A 1 269 ? 18.976 16.384 -19.922 1.00 94.56 269 ILE A O 1
ATOM 2187 N N . VAL A 1 270 ? 18.727 14.199 -20.382 1.00 93.81 270 VAL A N 1
ATOM 2188 C CA . VAL A 1 270 ? 17.345 14.269 -20.877 1.00 93.81 270 VAL A CA 1
ATOM 2189 C C . VAL A 1 270 ? 16.474 13.338 -20.056 1.00 93.81 270 VAL A C 1
ATOM 2191 O O . VAL A 1 270 ? 16.826 12.171 -19.881 1.00 93.81 270 VAL A O 1
ATOM 2194 N N . ILE A 1 271 ? 15.328 13.823 -19.588 1.00 94.12 271 ILE A N 1
ATOM 2195 C CA . ILE A 1 271 ? 14.345 13.003 -18.881 1.00 94.12 271 ILE A CA 1
ATOM 2196 C C . ILE A 1 271 ? 13.576 12.148 -19.884 1.00 94.12 271 ILE A C 1
ATOM 2198 O O . ILE A 1 271 ? 12.931 12.667 -20.790 1.00 94.12 271 ILE A O 1
ATOM 2202 N N . VAL A 1 272 ? 13.636 10.829 -19.722 1.00 89.00 272 VAL A N 1
ATOM 2203 C CA . VAL A 1 272 ? 13.025 9.853 -20.639 1.00 89.00 272 VAL A CA 1
ATOM 2204 C C . VAL A 1 272 ? 11.811 9.149 -20.047 1.00 89.00 272 VAL A C 1
ATOM 2206 O O . VAL A 1 272 ? 10.904 8.769 -20.783 1.00 89.00 272 VAL A O 1
ATOM 2209 N N . VAL A 1 273 ? 11.761 9.018 -18.718 1.00 86.69 273 VAL A N 1
ATOM 2210 C CA . VAL A 1 273 ? 10.559 8.600 -17.989 1.00 86.69 273 VAL A CA 1
ATOM 2211 C C . VAL A 1 273 ? 10.281 9.657 -16.923 1.00 86.69 273 VAL A C 1
ATOM 2213 O O . VAL A 1 273 ? 11.112 9.818 -16.022 1.00 86.69 273 VAL A O 1
ATOM 2216 N N . PRO A 1 274 ? 9.160 10.390 -17.026 1.00 83.69 274 PRO A N 1
ATOM 2217 C CA . PRO A 1 274 ? 8.799 11.392 -16.039 1.00 83.69 274 PRO A CA 1
ATOM 2218 C C . PRO A 1 274 ? 8.497 10.705 -14.706 1.00 83.69 274 PRO A C 1
ATOM 2220 O O . PRO A 1 274 ? 7.843 9.664 -14.664 1.00 83.69 274 PRO A O 1
ATOM 2223 N N . ALA A 1 275 ? 8.962 11.302 -13.617 1.00 72.06 275 ALA A N 1
ATOM 2224 C CA . ALA A 1 275 ? 8.543 10.959 -12.268 1.00 72.06 275 ALA A CA 1
ATOM 2225 C C . ALA A 1 275 ? 8.714 12.189 -11.375 1.00 72.06 275 ALA A C 1
ATOM 2227 O O . ALA A 1 275 ? 9.520 13.074 -11.665 1.00 72.06 275 ALA A O 1
ATOM 2228 N N . THR A 1 276 ? 7.957 12.237 -10.286 1.00 68.50 276 THR A N 1
ATOM 2229 C CA . THR A 1 276 ? 7.982 13.338 -9.314 1.00 68.50 276 THR A CA 1
ATOM 2230 C C . THR A 1 276 ? 9.266 13.351 -8.486 1.00 68.50 276 THR A C 1
ATOM 2232 O O . THR A 1 276 ? 9.744 14.420 -8.110 1.00 68.50 276 THR A O 1
ATOM 2235 N N . ARG A 1 277 ? 9.850 12.176 -8.213 1.00 66.12 277 ARG A N 1
ATOM 2236 C CA . ARG A 1 277 ? 11.018 12.026 -7.325 1.00 66.12 277 ARG A CA 1
ATOM 2237 C C . ARG A 1 277 ? 12.230 11.407 -7.991 1.00 66.12 277 ARG A C 1
ATOM 2239 O O . ARG A 1 277 ? 13.327 11.924 -7.830 1.00 66.12 277 ARG A O 1
ATOM 2246 N N . MET A 1 278 ? 12.034 10.321 -8.732 1.00 78.94 278 MET A N 1
ATOM 2247 C CA . MET A 1 278 ? 13.118 9.555 -9.352 1.00 78.94 278 MET A CA 1
ATOM 2248 C C . MET A 1 278 ? 12.907 9.420 -10.864 1.00 78.94 278 MET A C 1
ATOM 2250 O O . MET A 1 278 ? 12.655 8.310 -11.343 1.00 78.94 278 MET A O 1
ATOM 2254 N N . PRO A 1 279 ? 12.922 10.522 -11.640 1.00 85.69 279 PRO A N 1
ATOM 2255 C CA . PRO A 1 279 ? 12.820 10.419 -13.087 1.00 85.69 279 PRO A CA 1
ATOM 2256 C C . PRO A 1 279 ? 13.965 9.576 -13.650 1.00 85.69 279 PRO A C 1
ATOM 2258 O O . PRO A 1 279 ? 15.084 9.551 -13.128 1.00 85.69 279 PRO A O 1
ATOM 2261 N N . ARG A 1 280 ? 13.686 8.879 -14.752 1.00 90.06 280 ARG A N 1
ATOM 2262 C CA . ARG A 1 280 ? 14.728 8.197 -15.519 1.00 90.06 280 ARG A CA 1
ATOM 2263 C C . ARG A 1 280 ? 15.266 9.157 -16.554 1.00 90.06 280 ARG A C 1
ATOM 2265 O O . ARG A 1 280 ? 14.490 9.783 -17.276 1.00 90.06 280 ARG A O 1
ATOM 2272 N N . ALA A 1 281 ? 16.580 9.218 -16.659 1.00 92.62 281 ALA A N 1
ATOM 2273 C CA . ALA A 1 281 ? 17.271 10.075 -17.591 1.00 92.62 281 ALA A CA 1
ATOM 2274 C C . ALA A 1 281 ? 18.269 9.299 -18.448 1.00 92.62 281 ALA A C 1
ATOM 2276 O O . ALA A 1 281 ? 18.645 8.169 -18.135 1.00 92.62 281 ALA A O 1
ATOM 2277 N N . ILE A 1 282 ? 18.688 9.933 -19.533 1.00 91.75 282 ILE A N 1
ATOM 2278 C CA . ILE A 1 282 ? 19.831 9.545 -20.359 1.00 91.75 282 ILE A CA 1
ATOM 2279 C C . ILE A 1 282 ? 20.791 10.728 -20.435 1.00 91.75 282 ILE A C 1
ATOM 2281 O O . ILE A 1 282 ? 20.372 11.881 -20.324 1.00 91.75 282 ILE A O 1
ATOM 2285 N N . SER A 1 283 ? 22.072 10.476 -20.680 1.00 87.88 283 SER A N 1
ATOM 2286 C CA . SER A 1 283 ? 23.004 11.552 -21.018 1.00 87.88 283 SER A CA 1
ATOM 2287 C C . SER A 1 283 ? 22.564 12.242 -22.314 1.00 87.88 283 SER A C 1
ATOM 2289 O O . SER A 1 283 ? 22.319 11.575 -23.321 1.00 87.88 283 SER A O 1
ATOM 2291 N N . ALA A 1 284 ? 22.479 13.575 -22.299 1.00 75.88 284 ALA A N 1
ATOM 2292 C CA . ALA A 1 284 ? 22.220 14.381 -23.487 1.00 75.88 284 ALA A CA 1
ATOM 2293 C C . ALA A 1 284 ? 23.522 14.452 -24.292 1.00 75.88 284 ALA A C 1
ATOM 2295 O O . ALA A 1 284 ? 24.327 15.368 -24.125 1.00 75.88 284 ALA A O 1
ATOM 2296 N N . LEU A 1 285 ? 23.790 13.410 -25.075 1.00 67.38 285 LEU A N 1
ATOM 2297 C CA . LEU A 1 285 ? 25.038 13.307 -25.819 1.00 67.38 285 LEU A CA 1
ATOM 2298 C C . LEU A 1 285 ? 25.028 14.314 -26.981 1.00 67.38 285 LEU A C 1
ATOM 2300 O O . LEU A 1 285 ? 24.066 14.323 -27.748 1.00 67.38 285 LEU A O 1
ATOM 2304 N N . PRO A 1 286 ? 26.057 15.168 -27.110 1.00 54.06 286 PRO A N 1
ATOM 2305 C CA . PRO A 1 286 ? 26.203 16.048 -28.262 1.00 54.06 286 PRO A CA 1
ATOM 2306 C C . PRO A 1 286 ? 26.661 15.214 -29.462 1.00 54.06 286 PRO A C 1
ATOM 2308 O O . PRO A 1 286 ? 27.711 14.598 -29.355 1.00 54.06 286 PRO A O 1
ATOM 2311 N N . ASP A 1 287 ? 25.870 15.161 -30.540 1.00 54.12 287 ASP A N 1
ATOM 2312 C CA . ASP A 1 287 ? 26.211 14.815 -31.942 1.00 54.12 287 ASP A CA 1
ATOM 2313 C C . ASP A 1 287 ? 27.294 13.749 -32.232 1.00 54.12 287 ASP A C 1
ATOM 2315 O O . ASP A 1 287 ? 27.897 13.734 -33.305 1.00 54.12 287 ASP A O 1
ATOM 2319 N N . ILE A 1 288 ? 27.549 12.821 -31.314 1.00 50.47 288 ILE A N 1
ATOM 2320 C CA . ILE A 1 288 ? 28.459 11.704 -31.541 1.00 50.47 288 ILE A CA 1
ATOM 2321 C C . ILE A 1 288 ? 27.676 10.618 -32.262 1.00 50.47 288 ILE A C 1
ATOM 2323 O O . ILE A 1 288 ? 26.540 10.304 -31.904 1.00 50.47 288 ILE A O 1
ATOM 2327 N N . ASP A 1 289 ? 28.319 10.067 -33.283 1.00 56.38 289 ASP A N 1
ATOM 2328 C CA . ASP A 1 289 ? 27.918 8.929 -34.101 1.00 56.38 289 ASP A CA 1
ATOM 2329 C C . ASP A 1 289 ? 27.629 7.716 -33.194 1.00 56.38 289 ASP A C 1
ATOM 2331 O O . ASP A 1 289 ? 28.488 6.888 -32.884 1.00 56.38 289 ASP A O 1
ATOM 2335 N N . MET A 1 290 ? 26.424 7.697 -32.623 1.00 71.06 290 MET A N 1
ATOM 2336 C CA . MET A 1 290 ? 26.050 6.786 -31.552 1.00 71.06 290 MET A CA 1
ATOM 2337 C C . MET A 1 290 ? 25.717 5.442 -32.166 1.00 71.06 290 MET A C 1
ATOM 2339 O O . MET A 1 290 ? 24.573 5.136 -32.488 1.00 71.06 290 MET A O 1
ATOM 2343 N N . GLU A 1 291 ? 26.744 4.619 -32.308 1.00 88.69 291 GLU A N 1
ATOM 2344 C CA . GLU A 1 291 ? 26.610 3.237 -32.737 1.00 88.69 291 GLU A CA 1
ATOM 2345 C C . GLU A 1 291 ? 25.649 2.442 -31.829 1.00 88.69 291 GLU A C 1
ATOM 2347 O O . GLU A 1 291 ? 25.052 1.486 -32.304 1.00 88.69 291 GLU A O 1
ATOM 2352 N N . TYR A 1 292 ? 25.399 2.880 -30.585 1.00 90.81 292 TYR A N 1
ATOM 2353 C CA . TYR A 1 292 ? 24.495 2.248 -29.610 1.00 90.81 292 TYR A CA 1
ATOM 2354 C C . TYR A 1 292 ? 23.398 3.200 -29.094 1.00 90.81 292 TYR A C 1
ATOM 2356 O O . TYR A 1 292 ? 23.415 4.411 -29.334 1.00 90.81 292 TYR A O 1
ATOM 2364 N N . PHE A 1 293 ? 22.402 2.676 -28.376 1.00 91.81 293 PHE A N 1
ATOM 2365 C CA . PHE A 1 293 ? 21.453 3.516 -27.629 1.00 91.81 293 PHE A CA 1
ATOM 2366 C C . PHE A 1 293 ? 22.071 4.033 -26.317 1.00 91.81 293 PHE A C 1
ATOM 2368 O O . PHE A 1 293 ? 22.985 3.416 -25.774 1.00 91.81 293 PHE A O 1
ATOM 2375 N N . PRO A 1 294 ? 21.614 5.181 -25.789 1.00 91.38 294 PRO A N 1
ATOM 2376 C CA . PRO A 1 294 ? 22.148 5.712 -24.543 1.00 91.38 294 PRO A CA 1
ATOM 2377 C C . PRO A 1 294 ? 21.733 4.858 -23.340 1.00 91.38 294 PRO A C 1
ATOM 2379 O O . PRO A 1 294 ? 20.598 4.388 -23.245 1.00 91.38 294 PRO A O 1
ATOM 2382 N N . LYS A 1 295 ? 22.654 4.709 -22.383 1.00 91.00 295 LYS A N 1
ATOM 2383 C CA . LYS A 1 295 ? 22.370 4.093 -21.084 1.00 91.00 295 LYS A CA 1
ATOM 2384 C C . LYS A 1 295 ? 21.451 5.007 -20.283 1.00 91.00 295 LYS A C 1
ATOM 2386 O O . LYS A 1 295 ? 21.727 6.200 -20.152 1.00 91.00 295 LYS A O 1
ATOM 2391 N N . SER A 1 296 ? 20.372 4.444 -19.749 1.00 91.25 296 SER A N 1
ATOM 2392 C CA . SER A 1 296 ? 19.479 5.171 -18.853 1.00 91.25 296 SER A CA 1
ATOM 2393 C C . SER A 1 296 ? 19.825 4.920 -17.390 1.00 91.25 296 SER A C 1
ATOM 2395 O O . SER A 1 296 ? 20.366 3.874 -17.030 1.00 91.25 296 SER A O 1
ATOM 2397 N N . PHE A 1 297 ? 19.497 5.882 -16.538 1.00 90.25 297 PHE A N 1
ATOM 2398 C CA . PHE A 1 297 ? 19.715 5.812 -15.097 1.00 90.25 297 PHE A CA 1
ATOM 2399 C C . PHE A 1 297 ? 18.659 6.639 -14.361 1.00 90.25 297 PHE A C 1
ATOM 2401 O O . PHE A 1 297 ? 18.015 7.506 -14.950 1.00 90.25 297 PHE A O 1
ATOM 2408 N N . LEU A 1 298 ? 18.437 6.335 -13.084 1.00 88.31 298 LEU A N 1
ATOM 2409 C CA . LEU A 1 298 ? 17.550 7.122 -12.230 1.00 88.31 298 LEU A CA 1
ATOM 2410 C C . LEU A 1 298 ? 18.319 8.307 -11.645 1.00 88.31 298 LEU A C 1
ATOM 2412 O O . LEU A 1 298 ? 19.473 8.157 -11.245 1.00 88.31 298 LEU A O 1
ATOM 2416 N N . VAL A 1 299 ? 17.665 9.459 -11.569 1.00 87.19 299 VAL A N 1
ATOM 2417 C CA . VAL A 1 299 ? 18.194 10.678 -10.944 1.00 87.19 299 VAL A CA 1
ATOM 2418 C C . VAL A 1 299 ? 17.162 11.226 -9.974 1.00 87.19 299 VAL A C 1
ATOM 2420 O O . VAL A 1 299 ? 15.965 11.091 -10.219 1.00 87.19 299 VAL A O 1
ATOM 2423 N N . ARG A 1 300 ? 17.601 11.844 -8.876 1.00 81.38 300 ARG A N 1
ATOM 2424 C CA . ARG A 1 300 ? 16.676 12.507 -7.952 1.00 81.38 300 ARG A CA 1
ATOM 2425 C C . ARG A 1 300 ? 16.229 13.834 -8.553 1.00 81.38 300 ARG A C 1
ATOM 2427 O O . ARG A 1 300 ? 17.067 14.635 -8.951 1.00 81.38 300 ARG A O 1
ATOM 2434 N N . ALA A 1 301 ? 14.925 14.089 -8.588 1.00 84.56 301 ALA A N 1
ATOM 2435 C CA . ALA A 1 301 ? 14.352 15.301 -9.172 1.00 84.56 301 ALA A CA 1
ATOM 2436 C C . ALA A 1 301 ? 14.897 16.584 -8.517 1.00 84.56 301 ALA A C 1
ATOM 2438 O O . ALA A 1 301 ? 15.119 17.578 -9.197 1.00 84.56 301 ALA A O 1
ATOM 2439 N N . GLU A 1 302 ? 15.180 16.539 -7.214 1.00 80.94 302 GLU A N 1
ATOM 2440 C CA . GLU A 1 302 ? 15.764 17.646 -6.443 1.00 80.94 302 GLU A CA 1
ATOM 2441 C C . GLU A 1 302 ? 17.226 17.969 -6.799 1.00 80.94 302 GLU A C 1
ATOM 2443 O O . GLU A 1 302 ? 17.694 19.075 -6.539 1.00 80.94 302 GLU A O 1
ATOM 2448 N N . GLU A 1 303 ? 17.950 17.029 -7.412 1.00 86.31 303 GLU A N 1
ATOM 2449 C CA . GLU A 1 303 ? 19.329 17.233 -7.875 1.00 86.31 303 GLU A CA 1
ATOM 2450 C C . GLU A 1 303 ? 19.384 17.847 -9.281 1.00 86.31 303 GLU A C 1
ATOM 2452 O O . GLU A 1 303 ? 20.460 18.216 -9.763 1.00 86.31 303 GLU A O 1
ATOM 2457 N N . LEU A 1 304 ? 18.237 17.938 -9.960 1.00 89.38 304 LEU A N 1
ATOM 2458 C CA . LEU A 1 304 ? 18.150 18.432 -11.323 1.00 89.38 304 LEU A CA 1
ATOM 2459 C C . LEU A 1 304 ? 18.085 19.950 -11.350 1.00 89.38 304 LEU A C 1
ATOM 2461 O O . LEU A 1 304 ? 17.266 20.580 -10.685 1.00 89.38 304 LEU A O 1
ATOM 2465 N N . LYS A 1 305 ? 18.926 20.540 -12.196 1.00 91.50 305 LYS A N 1
ATOM 2466 C CA . LYS A 1 305 ? 18.838 21.953 -12.559 1.00 91.50 305 LYS A CA 1
ATOM 2467 C C . LYS A 1 305 ? 18.207 22.042 -13.947 1.00 91.50 305 LYS A C 1
ATOM 2469 O O . LYS A 1 305 ? 18.878 21.643 -14.902 1.00 91.50 305 LYS A O 1
ATOM 2474 N N . PRO A 1 306 ? 16.947 22.499 -14.081 1.00 89.44 306 PRO A N 1
ATOM 2475 C CA . PRO A 1 306 ? 16.325 22.676 -15.387 1.00 89.44 306 PRO A CA 1
ATOM 2476 C C . PRO A 1 306 ? 17.201 23.556 -16.277 1.00 89.44 306 PRO A C 1
ATOM 2478 O O . PRO A 1 306 ? 17.753 24.556 -15.813 1.00 89.44 306 PRO A O 1
ATOM 2481 N N . LEU A 1 307 ? 17.346 23.163 -17.537 1.00 91.44 307 LEU A N 1
ATOM 2482 C CA . LEU A 1 307 ? 17.978 23.985 -18.561 1.00 91.44 307 LEU A CA 1
ATOM 2483 C C . LEU A 1 307 ? 16.881 24.530 -19.473 1.00 91.44 307 LEU A C 1
ATOM 2485 O O . LEU A 1 307 ? 15.909 23.828 -19.748 1.00 91.44 307 LEU A O 1
ATOM 2489 N N . ASP A 1 308 ? 17.044 25.763 -19.948 1.00 91.81 308 ASP A N 1
ATOM 2490 C CA . ASP A 1 308 ? 16.108 26.415 -20.878 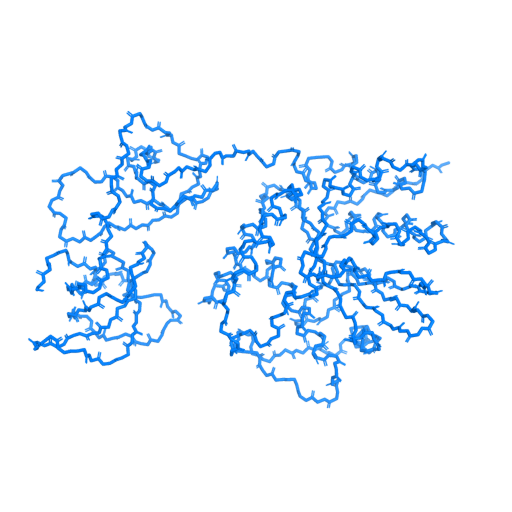1.00 91.81 308 ASP A CA 1
ATOM 2491 C C . ASP A 1 308 ? 16.324 25.936 -22.325 1.00 91.81 308 ASP A C 1
ATOM 2493 O O . ASP A 1 308 ? 16.409 26.707 -23.279 1.00 91.81 308 ASP A O 1
ATOM 2497 N N . ASP A 1 309 ? 16.492 24.626 -22.475 1.00 89.06 309 ASP A N 1
ATOM 2498 C CA . ASP A 1 309 ? 16.689 23.981 -23.760 1.00 89.06 309 ASP A CA 1
ATOM 2499 C C . ASP A 1 309 ? 15.336 23.505 -24.309 1.00 89.06 309 ASP A C 1
ATOM 2501 O O . ASP A 1 309 ? 14.455 23.079 -23.548 1.00 89.06 309 ASP A O 1
ATOM 2505 N N . PRO A 1 310 ? 15.163 23.484 -25.642 1.00 90.00 310 PRO A N 1
ATOM 2506 C CA . PRO A 1 310 ? 13.987 22.878 -26.243 1.00 90.00 310 PRO A CA 1
ATOM 2507 C C . PRO A 1 310 ? 13.892 21.395 -25.865 1.00 90.00 310 PRO A C 1
ATOM 2509 O O . PRO A 1 310 ? 14.900 20.690 -25.752 1.00 90.00 310 PRO A O 1
ATOM 2512 N N . ARG A 1 311 ? 12.657 20.903 -25.705 1.00 89.25 311 ARG A N 1
ATOM 2513 C CA . ARG A 1 311 ? 12.418 19.482 -25.429 1.00 89.25 311 ARG A CA 1
ATOM 2514 C C . ARG A 1 311 ? 12.979 18.616 -26.551 1.00 89.25 311 ARG A C 1
ATOM 2516 O O . ARG A 1 311 ? 12.797 18.916 -27.730 1.00 89.25 311 ARG A O 1
ATOM 2523 N N . ILE A 1 312 ? 13.602 17.509 -26.166 1.00 89.31 312 ILE A N 1
ATOM 2524 C CA . ILE A 1 312 ? 14.205 16.557 -27.097 1.00 89.31 312 ILE A CA 1
ATOM 2525 C C . ILE A 1 312 ? 13.196 15.462 -27.450 1.00 89.31 312 ILE A C 1
ATOM 2527 O O . ILE A 1 312 ? 12.529 14.903 -26.575 1.00 89.31 312 ILE A O 1
ATOM 2531 N N . GLU A 1 313 ? 13.094 15.138 -28.741 1.00 88.56 313 GLU A N 1
ATOM 2532 C CA . GLU A 1 313 ? 12.283 14.022 -29.221 1.00 88.56 313 GLU A CA 1
ATOM 2533 C C . GLU A 1 313 ? 12.890 12.694 -28.754 1.00 88.56 313 GLU A C 1
ATOM 2535 O O . GLU A 1 313 ? 13.992 12.311 -29.134 1.00 88.56 313 GLU A O 1
ATOM 2540 N N . LEU A 1 314 ? 12.155 11.958 -27.926 1.00 88.44 314 LEU A N 1
ATOM 2541 C CA . LEU A 1 314 ? 12.687 10.753 -27.294 1.00 88.44 314 LEU A CA 1
ATOM 2542 C C . LEU A 1 314 ? 12.757 9.539 -28.231 1.00 88.44 314 LEU A C 1
ATOM 2544 O O . LEU A 1 314 ? 13.581 8.650 -28.021 1.00 88.44 314 LEU A O 1
ATOM 2548 N N . GLY A 1 315 ? 11.913 9.492 -29.266 1.00 85.94 315 GLY A N 1
ATOM 2549 C CA . GLY A 1 315 ? 11.753 8.317 -30.131 1.00 85.94 315 GLY A CA 1
ATOM 2550 C C . GLY A 1 315 ? 13.026 7.911 -30.877 1.00 85.94 315 GLY A C 1
ATOM 2551 O O . GLY A 1 315 ? 13.214 6.734 -31.181 1.00 85.94 315 GLY A O 1
ATOM 2552 N N . VAL A 1 316 ? 13.936 8.855 -31.130 1.00 87.69 316 VAL A N 1
ATOM 2553 C CA . VAL A 1 316 ? 15.233 8.574 -31.768 1.00 87.69 316 VAL A CA 1
ATOM 2554 C C . VAL A 1 316 ? 16.264 7.998 -30.795 1.00 87.69 316 VAL A C 1
ATOM 2556 O O . VAL A 1 316 ? 17.303 7.506 -31.227 1.00 87.69 316 VAL A O 1
ATOM 2559 N N . HIS A 1 317 ? 16.005 8.036 -29.487 1.00 89.50 317 HIS A N 1
ATOM 2560 C CA . HIS A 1 317 ? 16.908 7.541 -28.445 1.00 89.50 317 HIS A CA 1
ATOM 2561 C C . HIS A 1 317 ? 16.488 6.187 -27.867 1.00 89.50 317 HIS A C 1
ATOM 2563 O O . HIS A 1 317 ? 17.153 5.693 -26.957 1.00 89.50 317 HIS A O 1
ATOM 2569 N N . GLN A 1 318 ? 15.442 5.567 -28.415 1.00 92.06 318 GLN A N 1
ATOM 2570 C CA . GLN A 1 318 ? 14.923 4.279 -27.970 1.00 92.06 318 GLN A CA 1
ATOM 2571 C C . GLN A 1 318 ? 14.897 3.261 -29.127 1.00 92.06 318 GLN A C 1
ATOM 2573 O O . GLN A 1 318 ? 14.606 3.644 -30.265 1.00 92.06 318 GLN A O 1
ATOM 2578 N N . PRO A 1 319 ? 15.162 1.965 -28.869 1.00 93.00 319 PRO A N 1
ATOM 2579 C CA . PRO A 1 319 ? 14.910 0.910 -29.847 1.00 93.00 319 PRO A CA 1
ATOM 2580 C C . PRO A 1 319 ? 13.445 0.914 -30.294 1.00 93.00 319 PRO A C 1
ATOM 2582 O O . PRO A 1 319 ? 12.548 1.164 -29.490 1.00 93.00 319 PRO A O 1
ATOM 2585 N N . LYS A 1 320 ? 13.175 0.618 -31.567 1.00 94.31 320 LYS A N 1
ATOM 2586 C CA . LYS A 1 320 ? 11.809 0.590 -32.107 1.00 94.31 320 LYS A CA 1
ATOM 2587 C C . LYS A 1 320 ? 11.293 -0.840 -32.179 1.00 94.31 320 LYS A C 1
ATOM 2589 O O . LYS A 1 320 ? 11.987 -1.734 -32.654 1.00 94.31 320 LYS A O 1
ATOM 2594 N N . ARG A 1 321 ? 10.048 -1.040 -31.744 1.00 95.00 321 ARG A N 1
ATOM 2595 C CA . ARG A 1 321 ? 9.351 -2.327 -31.854 1.00 95.00 321 ARG A CA 1
ATOM 2596 C C . ARG A 1 321 ? 9.299 -2.799 -33.308 1.00 95.00 321 ARG A C 1
ATOM 2598 O O . ARG A 1 321 ? 9.005 -2.011 -34.201 1.00 95.00 321 ARG A O 1
ATOM 2605 N N . GLY A 1 322 ? 9.546 -4.089 -33.509 1.00 92.75 322 GLY A N 1
ATOM 2606 C CA . GLY A 1 322 ? 9.543 -4.752 -34.808 1.00 92.75 322 GLY A CA 1
ATOM 2607 C C . GLY A 1 322 ? 10.821 -4.552 -35.618 1.00 92.75 322 GLY A C 1
ATOM 2608 O O . GLY A 1 322 ? 10.968 -5.213 -36.640 1.00 92.75 322 GLY A O 1
ATOM 2609 N N . LEU A 1 323 ? 11.749 -3.694 -35.178 1.00 95.19 323 LEU A N 1
ATOM 2610 C CA . LEU A 1 323 ? 13.050 -3.550 -35.825 1.00 95.19 323 LEU A CA 1
ATOM 2611 C C . LEU A 1 323 ? 14.077 -4.512 -35.237 1.00 95.19 323 LEU A C 1
ATOM 2613 O O . LEU A 1 323 ? 13.991 -4.926 -34.076 1.00 95.19 323 LEU A O 1
ATOM 2617 N N . THR A 1 324 ? 15.058 -4.827 -36.073 1.00 95.06 324 THR A N 1
ATOM 2618 C CA . THR A 1 324 ? 16.148 -5.737 -35.759 1.00 95.06 324 THR A CA 1
ATOM 2619 C C . THR A 1 324 ? 17.427 -4.951 -35.483 1.00 95.06 324 THR A C 1
ATOM 2621 O O . THR A 1 324 ? 17.746 -3.992 -36.187 1.00 95.06 324 THR A O 1
ATOM 2624 N N . TYR A 1 325 ? 18.156 -5.359 -34.449 1.00 95.38 325 TYR A N 1
ATOM 2625 C CA . TYR A 1 325 ? 19.407 -4.743 -34.014 1.00 95.38 325 TYR A CA 1
ATOM 2626 C C . TYR A 1 325 ? 20.441 -5.821 -33.689 1.00 95.38 325 TYR A C 1
ATOM 2628 O O . TYR A 1 325 ? 20.083 -6.951 -33.350 1.00 95.38 325 TYR A O 1
ATOM 2636 N N . TYR A 1 326 ? 21.724 -5.468 -33.732 1.00 94.31 326 TYR A N 1
ATOM 2637 C CA . TYR A 1 326 ? 22.760 -6.303 -33.127 1.00 94.31 326 TYR A CA 1
ATOM 2638 C C . TYR A 1 326 ? 22.795 -6.064 -31.622 1.00 94.31 326 TYR A C 1
ATOM 2640 O O . TYR A 1 326 ? 23.006 -4.942 -31.163 1.00 94.31 326 TYR A O 1
ATOM 2648 N N . TRP A 1 327 ? 22.605 -7.127 -30.851 1.00 94.31 327 TRP A N 1
ATOM 2649 C CA . TRP A 1 327 ? 22.864 -7.130 -29.424 1.00 94.31 327 TRP A CA 1
ATOM 2650 C C . TRP A 1 327 ? 24.324 -7.495 -29.177 1.00 94.31 327 TRP A C 1
ATOM 2652 O O . TRP A 1 327 ? 24.750 -8.624 -29.427 1.00 94.31 327 TRP A O 1
ATOM 2662 N N . HIS A 1 328 ? 25.090 -6.513 -28.711 1.00 93.19 328 HIS A N 1
ATOM 2663 C CA . HIS A 1 328 ? 26.531 -6.605 -28.529 1.00 93.19 328 HIS A CA 1
ATOM 2664 C C . HIS A 1 328 ? 26.942 -5.919 -27.210 1.00 93.19 328 HIS A C 1
ATOM 2666 O O . HIS A 1 328 ? 27.420 -4.783 -27.208 1.00 93.19 328 HIS A O 1
ATOM 2672 N N . PRO A 1 329 ? 26.711 -6.581 -26.062 1.00 89.75 329 PRO A N 1
ATOM 2673 C CA . PRO A 1 329 ? 27.102 -6.069 -24.759 1.00 89.75 329 PRO A CA 1
ATOM 2674 C C . PRO A 1 329 ? 28.635 -6.009 -24.630 1.00 89.75 329 PRO A C 1
ATOM 2676 O O . PRO A 1 329 ? 29.334 -6.914 -25.103 1.00 89.75 329 PRO A O 1
ATOM 2679 N N . PRO A 1 330 ? 29.192 -4.987 -23.955 1.00 85.44 330 PRO A N 1
ATOM 2680 C CA . PRO A 1 330 ? 30.606 -4.969 -23.602 1.00 85.44 330 PRO A CA 1
ATOM 2681 C C . PRO A 1 330 ? 30.971 -6.180 -22.733 1.00 85.44 330 PRO A C 1
ATOM 2683 O O . PRO A 1 330 ? 30.237 -6.526 -21.812 1.00 85.44 330 PRO A O 1
ATOM 2686 N N . LYS A 1 331 ? 32.151 -6.777 -22.950 1.00 84.19 331 LYS A N 1
ATOM 2687 C CA . LYS A 1 331 ? 32.630 -7.954 -22.186 1.00 84.19 331 LYS A CA 1
ATOM 2688 C C . LYS A 1 331 ? 32.670 -7.752 -20.665 1.00 84.19 331 LYS A C 1
ATOM 2690 O O . LYS A 1 331 ? 32.718 -8.725 -19.922 1.00 84.19 331 LYS A O 1
ATOM 2695 N N . THR A 1 332 ? 32.733 -6.503 -20.217 1.00 83.50 332 THR A N 1
ATOM 2696 C CA . THR A 1 332 ? 32.836 -6.108 -18.808 1.00 83.50 332 THR A CA 1
ATOM 2697 C C . THR A 1 332 ? 31.488 -5.797 -18.163 1.00 83.50 332 THR A C 1
ATOM 2699 O O . THR A 1 332 ? 31.459 -5.490 -16.976 1.00 83.50 332 THR A O 1
ATOM 2702 N N . GLU A 1 333 ? 30.390 -5.811 -18.921 1.00 83.25 333 GLU A N 1
ATOM 2703 C CA . GLU A 1 333 ? 29.054 -5.515 -18.408 1.00 83.25 333 GLU A CA 1
ATOM 2704 C C . GLU A 1 333 ? 28.185 -6.774 -18.354 1.00 83.25 333 GLU A C 1
ATOM 2706 O O . GLU A 1 333 ? 28.282 -7.670 -19.194 1.00 83.25 333 GLU A O 1
ATOM 2711 N N . GLU A 1 334 ? 27.295 -6.827 -17.364 1.00 83.31 334 GLU A N 1
ATOM 2712 C CA . GLU A 1 334 ? 26.262 -7.857 -17.298 1.00 83.31 334 GLU A CA 1
ATOM 2713 C C . GLU A 1 334 ? 25.347 -7.750 -18.520 1.00 83.31 334 GLU A C 1
ATOM 2715 O O . GLU A 1 334 ? 24.813 -6.686 -18.815 1.00 83.31 334 GLU A O 1
ATOM 2720 N N . CYS A 1 335 ? 25.150 -8.855 -19.236 1.00 80.69 335 CYS A N 1
ATOM 2721 C CA . CYS A 1 335 ? 24.363 -8.888 -20.472 1.00 80.69 335 CYS A CA 1
ATOM 2722 C C . CYS A 1 335 ? 22.843 -8.811 -20.211 1.00 80.69 335 CYS A C 1
ATOM 2724 O O . CYS A 1 335 ? 22.070 -8.457 -21.101 1.00 80.69 335 CYS A O 1
ATOM 2726 N N . GLN A 1 336 ? 22.431 -9.139 -18.986 1.00 75.69 336 GLN A N 1
ATOM 2727 C CA . GLN A 1 336 ? 21.065 -9.084 -18.475 1.00 75.69 336 GLN A CA 1
ATOM 2728 C C . GLN A 1 336 ? 21.091 -8.994 -16.938 1.00 75.69 336 GLN A C 1
ATOM 2730 O O . GLN A 1 336 ? 22.126 -9.310 -16.347 1.00 75.69 336 GLN A O 1
ATOM 2735 N N . PRO A 1 337 ? 19.978 -8.636 -16.275 1.00 71.12 337 PRO A N 1
ATOM 2736 C CA . PRO A 1 337 ? 19.869 -8.744 -14.823 1.00 71.12 337 PRO A CA 1
ATOM 2737 C C . PRO A 1 337 ? 20.142 -10.170 -14.317 1.00 71.12 337 PRO A C 1
ATOM 2739 O O . PRO A 1 337 ? 19.769 -11.154 -14.961 1.00 71.12 337 PRO A O 1
ATOM 2742 N N . SER A 1 338 ? 20.772 -10.280 -13.147 1.00 64.81 338 SER A N 1
ATOM 2743 C CA . SER A 1 338 ? 21.238 -11.545 -12.553 1.00 64.81 338 SER A CA 1
ATOM 2744 C C . SER A 1 338 ? 20.131 -12.533 -12.152 1.00 64.81 338 SER A C 1
ATOM 2746 O O . SER A 1 338 ? 20.426 -13.682 -11.832 1.00 64.81 338 SER A O 1
ATOM 2748 N N . ASP A 1 339 ? 18.865 -12.119 -12.198 1.00 62.69 339 ASP A N 1
ATOM 2749 C CA . ASP A 1 339 ? 17.681 -12.884 -11.795 1.00 62.69 339 ASP A CA 1
ATOM 2750 C C . ASP A 1 339 ? 16.878 -13.473 -12.973 1.00 62.69 339 ASP A C 1
ATOM 2752 O O . ASP A 1 339 ? 15.758 -13.958 -12.792 1.00 62.69 339 ASP A O 1
ATOM 2756 N N . ARG A 1 340 ? 17.430 -13.446 -14.192 1.00 70.56 340 ARG A N 1
ATOM 2757 C CA . ARG A 1 340 ? 16.733 -13.869 -15.415 1.00 70.56 340 ARG A CA 1
ATOM 2758 C C . ARG A 1 340 ? 17.219 -15.203 -15.970 1.00 70.56 340 ARG A C 1
ATOM 2760 O O . ARG A 1 340 ? 18.332 -15.656 -15.705 1.00 70.56 340 ARG A O 1
ATOM 2767 N N . ALA A 1 341 ? 16.343 -15.825 -16.764 1.00 72.38 341 ALA A N 1
ATOM 2768 C CA . ALA A 1 341 ? 16.646 -17.043 -17.507 1.00 72.38 341 ALA A CA 1
ATOM 2769 C C . ALA A 1 341 ? 17.923 -16.862 -18.349 1.00 72.38 341 ALA A C 1
ATOM 2771 O O . ALA A 1 341 ? 18.186 -15.748 -18.803 1.00 72.38 341 ALA A O 1
ATOM 2772 N N . PRO A 1 342 ? 18.726 -17.917 -18.562 1.00 77.38 342 PRO A N 1
ATOM 2773 C CA . PRO A 1 342 ? 19.941 -17.825 -19.361 1.00 77.38 342 PRO A CA 1
ATOM 2774 C C . PRO A 1 342 ? 19.651 -17.240 -20.745 1.00 77.38 342 PRO A C 1
ATOM 2776 O O . PRO A 1 342 ? 18.734 -17.686 -21.431 1.00 77.38 342 PRO A O 1
ATOM 2779 N N . VAL A 1 343 ? 20.440 -16.250 -21.149 1.00 84.88 343 VAL A N 1
ATOM 2780 C CA . VAL A 1 343 ? 20.342 -15.637 -22.477 1.00 84.88 343 VAL A CA 1
ATOM 2781 C C . VAL A 1 343 ? 21.297 -16.299 -23.463 1.00 84.88 343 VAL A C 1
ATOM 2783 O O . VAL A 1 343 ? 22.335 -16.823 -23.043 1.00 84.88 343 VAL A O 1
ATOM 2786 N N . PRO A 1 344 ? 20.987 -16.263 -24.773 1.00 87.06 344 PRO A N 1
ATOM 2787 C CA . PRO A 1 344 ? 21.926 -16.677 -25.807 1.00 87.06 344 PRO A CA 1
ATOM 2788 C C . PRO A 1 344 ? 23.274 -15.959 -25.664 1.00 87.06 344 PRO A C 1
ATOM 2790 O O . PRO A 1 344 ? 23.333 -14.811 -25.224 1.00 87.06 344 PRO A O 1
ATOM 2793 N N . ALA A 1 345 ? 24.368 -16.616 -26.054 1.00 88.62 345 ALA A N 1
ATOM 2794 C CA . ALA A 1 345 ? 25.691 -16.001 -26.011 1.00 88.62 345 ALA A CA 1
ATOM 2795 C C . ALA A 1 345 ? 25.786 -14.874 -27.063 1.00 88.62 345 ALA A C 1
ATOM 2797 O O . ALA A 1 345 ? 25.639 -15.163 -28.254 1.00 88.62 345 ALA A O 1
ATOM 2798 N N . PRO A 1 346 ? 26.029 -13.609 -26.674 1.00 87.44 346 PRO A N 1
ATOM 2799 C CA . PRO A 1 346 ? 26.209 -12.518 -27.627 1.00 87.44 346 PRO A CA 1
ATOM 2800 C C . PRO A 1 346 ? 27.549 -12.623 -28.392 1.00 87.44 346 PRO A C 1
ATOM 2802 O O . PRO A 1 346 ? 28.482 -13.261 -27.896 1.00 87.44 346 PRO A O 1
ATOM 2805 N N . PRO A 1 347 ? 27.706 -11.953 -29.554 1.00 89.44 347 PRO A N 1
ATOM 2806 C CA . PRO A 1 347 ? 26.723 -11.091 -30.214 1.00 89.44 347 PRO A CA 1
ATOM 2807 C C . PRO A 1 347 ? 25.621 -11.879 -30.927 1.00 89.44 347 PRO A C 1
ATOM 2809 O O . PRO A 1 347 ? 25.879 -12.938 -31.492 1.00 89.44 347 PRO A O 1
ATOM 2812 N N . GLN A 1 348 ? 24.401 -11.340 -30.931 1.00 92.06 348 GLN A N 1
ATOM 2813 C CA . GLN A 1 348 ? 23.259 -11.921 -31.646 1.00 92.06 348 GLN A CA 1
ATOM 2814 C C . GLN A 1 348 ? 22.481 -10.851 -32.403 1.00 92.06 348 GLN A C 1
ATOM 2816 O O . GLN A 1 348 ? 22.411 -9.699 -31.973 1.00 92.06 348 GLN A O 1
ATOM 2821 N N . LEU A 1 349 ? 21.859 -11.244 -33.510 1.00 94.75 349 LEU A N 1
ATOM 2822 C CA . LEU A 1 349 ? 20.852 -10.427 -34.170 1.00 94.75 349 LEU A CA 1
ATOM 2823 C C . LEU A 1 349 ? 19.519 -10.624 -33.437 1.00 94.75 349 LEU A C 1
ATOM 2825 O O . LEU A 1 349 ? 19.130 -11.760 -33.164 1.00 94.75 349 LEU A O 1
ATOM 2829 N N . VAL A 1 350 ? 18.840 -9.537 -33.069 1.00 95.44 350 VAL A N 1
ATOM 2830 C CA . VAL A 1 350 ? 17.624 -9.606 -32.249 1.00 95.44 350 VAL A CA 1
ATOM 2831 C C . VAL A 1 350 ? 16.528 -8.672 -32.754 1.00 95.44 350 VAL A C 1
ATOM 2833 O O . VAL A 1 350 ? 16.806 -7.536 -33.133 1.00 95.44 350 VAL A O 1
ATOM 2836 N N . ASN A 1 351 ? 15.274 -9.126 -32.728 1.00 95.81 351 ASN A N 1
ATOM 2837 C CA . ASN A 1 351 ? 14.098 -8.317 -33.045 1.00 95.81 351 ASN A CA 1
ATOM 2838 C C . ASN A 1 351 ? 13.464 -7.764 -31.765 1.00 95.81 351 ASN A C 1
ATOM 2840 O O . ASN A 1 351 ? 13.272 -8.493 -30.790 1.00 95.81 351 ASN A O 1
ATOM 2844 N N . VAL A 1 352 ? 13.110 -6.478 -31.757 1.00 95.94 352 VAL A N 1
ATOM 2845 C CA . VAL A 1 352 ? 12.507 -5.832 -30.583 1.00 95.94 352 VAL A CA 1
ATOM 2846 C C . VAL A 1 352 ? 11.019 -6.135 -30.488 1.00 95.94 352 VAL A C 1
ATOM 2848 O O . VAL A 1 352 ? 10.208 -5.663 -31.285 1.00 95.94 352 VAL A O 1
ATOM 2851 N N . ARG A 1 353 ? 10.632 -6.827 -29.418 1.00 94.50 353 ARG A N 1
ATOM 2852 C CA . ARG A 1 353 ? 9.233 -7.112 -29.077 1.00 94.50 353 ARG A CA 1
ATOM 2853 C C . ARG A 1 353 ? 8.577 -5.982 -28.315 1.00 94.50 353 ARG A C 1
ATOM 2855 O O . ARG A 1 353 ? 7.446 -5.599 -28.618 1.00 94.50 353 ARG A O 1
ATOM 2862 N N . GLN A 1 354 ? 9.307 -5.433 -27.354 1.00 92.25 354 GLN A N 1
ATOM 2863 C CA . GLN A 1 354 ? 8.851 -4.333 -26.522 1.00 92.25 354 GLN A CA 1
ATOM 2864 C C . GLN A 1 354 ? 10.033 -3.435 -26.179 1.00 92.25 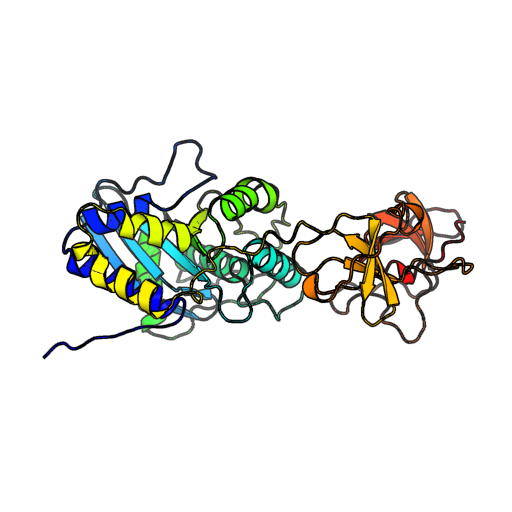354 GLN A C 1
ATOM 2866 O O . GLN A 1 354 ? 10.965 -3.846 -25.490 1.00 92.25 354 GLN A O 1
ATOM 2871 N N . ALA A 1 355 ? 9.976 -2.198 -26.660 1.00 92.38 355 ALA A N 1
ATOM 2872 C CA . ALA A 1 355 ? 10.956 -1.178 -26.336 1.00 92.38 355 ALA A CA 1
ATOM 2873 C C . ALA A 1 355 ? 10.781 -0.701 -24.889 1.00 92.38 355 ALA A C 1
ATOM 2875 O O . ALA A 1 355 ? 9.660 -0.457 -24.440 1.00 92.38 355 ALA A O 1
ATOM 2876 N N . GLY A 1 356 ? 11.888 -0.514 -24.177 1.00 89.94 356 GLY A N 1
ATOM 2877 C CA . GLY A 1 356 ? 11.888 0.089 -22.846 1.00 89.94 356 GLY A CA 1
ATOM 2878 C C . GLY A 1 356 ? 13.167 0.879 -22.599 1.00 89.94 356 GLY A C 1
ATOM 2879 O O . GLY A 1 356 ? 14.148 0.727 -23.322 1.00 89.94 356 GLY A O 1
ATOM 2880 N N . TRP A 1 357 ? 13.131 1.786 -21.623 1.00 88.25 357 TRP A N 1
ATOM 2881 C CA . TRP A 1 357 ? 14.276 2.641 -21.281 1.00 88.25 357 TRP A CA 1
ATOM 2882 C C . TRP A 1 357 ? 15.281 1.945 -20.370 1.00 88.25 357 TRP A C 1
ATOM 2884 O O . TRP A 1 357 ? 16.470 2.238 -20.428 1.00 88.25 357 TRP A O 1
ATOM 2894 N N . GLU A 1 358 ? 14.810 1.034 -19.525 1.00 88.19 358 GLU A N 1
ATOM 2895 C CA . GLU A 1 358 ? 15.647 0.228 -18.634 1.00 88.19 358 GLU A CA 1
ATOM 2896 C C . GLU A 1 358 ? 16.041 -1.097 -19.281 1.00 88.19 358 GLU A C 1
ATOM 2898 O O . GLU A 1 358 ? 17.213 -1.452 -19.319 1.00 88.19 358 GLU A O 1
ATOM 2903 N N . MET A 1 359 ? 15.053 -1.799 -19.831 1.00 90.56 359 MET A N 1
ATOM 2904 C CA . MET A 1 359 ? 15.217 -3.071 -20.518 1.00 90.56 359 MET A CA 1
ATOM 2905 C C . MET A 1 359 ? 14.370 -3.073 -21.779 1.00 90.56 359 MET A C 1
ATOM 2907 O O . MET A 1 359 ? 13.279 -2.508 -21.807 1.00 90.56 359 MET A O 1
ATOM 2911 N N . THR A 1 360 ? 14.868 -3.738 -22.810 1.00 91.62 360 THR A N 1
ATOM 2912 C CA . THR A 1 360 ? 14.139 -4.008 -24.045 1.00 91.62 360 THR A CA 1
ATOM 2913 C C . THR A 1 360 ? 13.915 -5.506 -24.153 1.00 91.62 360 THR A C 1
ATOM 2915 O O . THR A 1 360 ? 14.850 -6.288 -23.986 1.00 91.62 360 THR A O 1
ATOM 2918 N N . ARG A 1 361 ? 12.669 -5.907 -24.413 1.00 93.38 361 ARG A N 1
ATOM 2919 C CA . ARG A 1 361 ? 12.322 -7.304 -24.665 1.00 93.38 361 ARG A CA 1
ATOM 2920 C C . ARG A 1 361 ? 12.590 -7.626 -26.125 1.00 93.38 361 ARG A C 1
ATOM 2922 O O . ARG A 1 361 ? 12.105 -6.912 -27.009 1.00 93.38 361 ARG A O 1
ATOM 2929 N N . VAL A 1 362 ? 13.339 -8.690 -26.364 1.00 94.94 362 VAL A N 1
ATO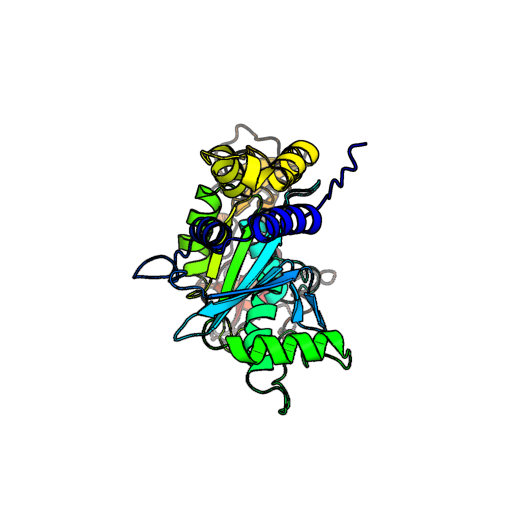M 2930 C CA . VAL A 1 362 ? 13.805 -9.091 -27.687 1.00 94.94 362 VAL A CA 1
ATOM 2931 C C . VAL A 1 362 ? 13.639 -10.591 -27.908 1.00 94.94 362 VAL A C 1
ATOM 2933 O O . VAL A 1 362 ? 13.456 -11.350 -26.959 1.00 94.94 362 VAL A O 1
ATOM 2936 N N . ILE A 1 363 ? 13.713 -11.003 -29.168 1.00 95.44 363 ILE A N 1
ATOM 2937 C CA . ILE A 1 363 ? 13.830 -12.401 -29.591 1.00 95.44 363 ILE A CA 1
ATOM 2938 C C . ILE A 1 363 ? 15.012 -12.521 -30.553 1.00 95.44 363 ILE A C 1
ATOM 2940 O O . ILE A 1 363 ? 15.283 -11.581 -31.305 1.00 95.44 363 ILE A O 1
ATOM 2944 N N . GLN A 1 364 ? 15.740 -13.636 -30.514 1.00 95.62 364 GLN A N 1
ATOM 2945 C CA . GLN A 1 364 ? 16.849 -13.865 -31.436 1.00 95.62 364 GLN A CA 1
ATOM 2946 C C . GLN A 1 364 ? 16.318 -14.061 -32.860 1.00 95.62 364 GLN A C 1
ATOM 2948 O O . GLN A 1 364 ? 15.223 -14.577 -33.072 1.00 95.62 364 GLN A O 1
ATOM 2953 N N . VAL A 1 365 ? 17.100 -13.619 -33.840 1.00 94.88 365 VAL A N 1
ATOM 2954 C CA . VAL A 1 365 ? 16.803 -13.749 -35.263 1.00 94.88 365 VAL A CA 1
ATOM 2955 C C . VAL A 1 365 ? 17.998 -14.399 -35.945 1.00 94.88 365 VAL A C 1
ATOM 2957 O O . VAL A 1 365 ? 19.144 -14.022 -35.700 1.00 94.88 365 VAL A O 1
ATOM 2960 N N . ASN A 1 366 ? 17.746 -15.378 -36.804 1.00 93.06 366 ASN A N 1
ATOM 2961 C CA . ASN A 1 366 ? 18.797 -16.029 -37.571 1.00 93.06 366 ASN A CA 1
ATOM 2962 C C . ASN A 1 366 ? 19.198 -15.218 -38.816 1.00 93.06 366 ASN A C 1
ATOM 2964 O O . ASN A 1 366 ? 18.613 -14.185 -39.144 1.00 93.06 366 ASN A O 1
ATOM 2968 N N . ALA A 1 367 ? 20.186 -15.717 -39.562 1.00 89.00 367 ALA A N 1
ATOM 2969 C CA . ALA A 1 367 ? 20.698 -15.055 -40.765 1.00 89.00 367 ALA A CA 1
ATOM 2970 C C . ALA A 1 367 ? 19.652 -14.863 -41.885 1.00 89.00 367 ALA A C 1
ATOM 2972 O O . ALA A 1 367 ? 19.872 -14.062 -42.790 1.00 89.00 367 ALA A O 1
ATOM 2973 N N . THR A 1 368 ? 18.526 -15.586 -41.843 1.00 90.62 368 THR A N 1
ATOM 2974 C CA . THR A 1 368 ? 17.421 -15.457 -42.812 1.00 90.62 368 THR A CA 1
ATOM 2975 C C . THR A 1 368 ? 16.321 -14.497 -42.357 1.00 90.62 368 THR A C 1
ATOM 2977 O O . THR A 1 368 ? 15.348 -14.307 -43.082 1.00 90.62 368 THR A O 1
ATOM 2980 N N . GLY A 1 369 ? 16.450 -13.895 -41.171 1.00 89.38 369 GLY A N 1
ATOM 2981 C CA . GLY A 1 369 ? 15.417 -13.033 -40.600 1.00 89.38 369 GLY A CA 1
ATOM 2982 C C . GLY A 1 369 ? 14.312 -13.788 -39.851 1.00 89.38 369 GLY A C 1
ATOM 2983 O O . GLY A 1 369 ? 13.351 -13.158 -39.416 1.00 89.38 369 GLY A O 1
ATOM 2984 N N . MET A 1 370 ? 14.424 -15.112 -39.691 1.00 94.12 370 MET A N 1
ATOM 2985 C CA . MET A 1 370 ? 13.459 -15.909 -38.927 1.00 94.12 370 MET A CA 1
ATOM 2986 C C . MET A 1 370 ? 13.799 -15.892 -37.439 1.00 94.12 370 MET A C 1
ATOM 2988 O O . MET A 1 370 ? 14.965 -15.959 -37.052 1.00 94.12 370 MET A O 1
ATOM 2992 N N . GLU A 1 371 ? 12.767 -15.793 -36.612 1.00 95.19 371 GLU A N 1
ATOM 2993 C CA . GLU A 1 371 ? 12.886 -15.734 -35.158 1.00 95.19 371 GLU A CA 1
ATOM 2994 C C . GLU A 1 371 ? 13.183 -17.116 -34.573 1.00 95.19 371 GLU A C 1
ATOM 2996 O O . GLU A 1 371 ? 12.598 -18.116 -34.991 1.00 95.19 371 GLU A O 1
ATOM 3001 N N . GLU A 1 372 ? 14.080 -17.166 -33.592 1.00 94.00 372 GLU A N 1
ATOM 3002 C CA . GLU A 1 372 ? 14.519 -18.399 -32.943 1.00 94.00 372 GLU A CA 1
ATOM 3003 C C . GLU A 1 372 ? 14.577 -18.224 -31.421 1.00 94.00 372 GLU A C 1
ATOM 3005 O O . GLU A 1 372 ? 14.987 -17.182 -30.909 1.00 94.00 372 GLU A O 1
ATOM 3010 N N . GLY A 1 373 ? 14.198 -19.279 -30.698 1.00 90.38 373 GLY A N 1
ATOM 3011 C CA . GLY A 1 373 ? 14.261 -19.325 -29.238 1.00 90.38 373 GLY A CA 1
ATOM 3012 C C . GLY A 1 373 ? 13.155 -18.545 -28.525 1.00 90.38 373 GLY A C 1
ATOM 3013 O O . GLY A 1 373 ? 12.164 -18.120 -29.120 1.00 90.38 373 GLY A O 1
ATOM 3014 N N . ASP A 1 374 ? 13.332 -18.403 -27.215 1.00 91.56 374 ASP A N 1
ATOM 3015 C CA . ASP A 1 374 ? 12.403 -17.693 -26.340 1.00 91.56 374 ASP A CA 1
ATOM 3016 C C . ASP A 1 374 ? 12.717 -16.192 -26.279 1.00 91.56 374 ASP A C 1
ATOM 3018 O O . ASP A 1 374 ? 13.832 -15.741 -26.549 1.00 91.56 374 ASP A O 1
ATOM 3022 N N . GLU A 1 375 ? 11.726 -15.394 -25.880 1.00 92.69 375 GLU A N 1
ATOM 3023 C CA . GLU A 1 375 ? 11.921 -13.964 -25.646 1.00 92.69 375 GLU A CA 1
ATOM 3024 C C . GLU A 1 375 ? 12.745 -13.710 -24.378 1.00 92.69 375 GLU A C 1
ATOM 3026 O O . GLU A 1 375 ? 12.465 -14.260 -23.311 1.00 92.69 375 GLU A O 1
ATOM 3031 N N . PHE A 1 376 ? 13.691 -12.777 -24.454 1.00 91.75 376 PHE A N 1
ATOM 3032 C CA . PHE A 1 376 ? 14.532 -12.377 -23.328 1.00 91.75 376 PHE A CA 1
ATOM 3033 C C . PHE A 1 376 ? 14.668 -10.855 -23.226 1.00 91.75 376 PHE A C 1
ATOM 3035 O O . PHE A 1 376 ? 14.145 -10.107 -24.052 1.00 91.75 376 PHE A O 1
ATOM 3042 N N . HIS A 1 377 ? 15.308 -10.378 -22.158 1.00 91.56 377 HIS A N 1
ATOM 3043 C CA . HIS A 1 377 ? 15.499 -8.950 -21.908 1.00 91.56 377 HIS A CA 1
ATOM 3044 C C . HIS A 1 377 ? 16.969 -8.582 -22.047 1.00 91.56 377 HIS A C 1
ATOM 3046 O O . HIS A 1 377 ? 17.842 -9.296 -21.565 1.00 91.56 377 HIS A O 1
ATOM 3052 N N . VAL A 1 378 ? 17.222 -7.436 -22.669 1.00 92.62 378 VAL A N 1
ATOM 3053 C CA . VAL A 1 378 ? 18.560 -6.861 -22.826 1.00 92.62 378 VAL A CA 1
ATOM 3054 C C . VAL A 1 378 ? 18.547 -5.398 -22.416 1.00 92.62 378 VAL A C 1
ATOM 3056 O O . VAL A 1 378 ? 17.500 -4.739 -22.452 1.00 92.62 378 VAL A O 1
ATOM 3059 N N . PHE A 1 379 ? 19.706 -4.857 -22.052 1.00 92.50 379 PHE A N 1
ATOM 3060 C CA . PHE A 1 379 ? 19.818 -3.423 -21.830 1.00 92.50 379 PHE A CA 1
ATOM 3061 C C . PHE A 1 379 ? 19.807 -2.671 -23.170 1.00 92.50 379 PHE A C 1
ATOM 3063 O O . PHE A 1 379 ? 20.519 -3.068 -24.095 1.00 92.50 379 PHE A O 1
ATOM 3070 N N . PRO A 1 380 ? 19.043 -1.568 -23.306 1.00 92.38 380 PRO A N 1
ATOM 3071 C CA . PRO A 1 380 ? 18.974 -0.823 -24.561 1.00 92.38 380 PRO A CA 1
ATOM 3072 C C . PRO A 1 380 ? 20.347 -0.368 -25.060 1.00 92.38 380 PRO A C 1
ATOM 3074 O O . PRO A 1 380 ? 20.611 -0.433 -26.255 1.00 92.38 380 PRO A O 1
ATOM 3077 N N . HIS A 1 381 ? 21.253 0.028 -24.158 1.00 92.62 381 HIS A N 1
ATOM 3078 C CA . HIS A 1 381 ? 22.596 0.493 -24.520 1.00 92.62 381 HIS A CA 1
ATOM 3079 C C . HIS A 1 381 ? 23.546 -0.605 -25.008 1.00 92.62 381 HIS A C 1
ATOM 3081 O O . HIS A 1 381 ? 24.664 -0.304 -25.410 1.00 92.62 381 HIS A O 1
ATOM 3087 N N . HIS A 1 382 ? 23.104 -1.864 -25.020 1.00 93.88 382 HIS A N 1
ATOM 3088 C CA . HIS A 1 382 ? 23.801 -2.976 -25.675 1.00 93.88 382 HIS A CA 1
ATOM 3089 C C . HIS A 1 382 ? 23.322 -3.222 -27.106 1.00 93.88 382 HIS A C 1
ATOM 3091 O O . HIS A 1 382 ? 23.873 -4.082 -27.789 1.00 93.88 382 HIS A O 1
ATOM 3097 N N . LEU A 1 383 ? 22.287 -2.510 -27.559 1.00 93.81 383 LEU A N 1
ATOM 3098 C CA . LEU A 1 383 ? 21.763 -2.620 -28.916 1.00 93.81 383 LEU A CA 1
ATOM 3099 C C . LEU A 1 383 ? 22.448 -1.607 -29.834 1.00 93.81 383 LEU A C 1
ATOM 3101 O O . LEU A 1 383 ? 22.473 -0.405 -29.553 1.00 93.81 383 LEU A O 1
ATOM 3105 N N . GLN A 1 384 ? 22.978 -2.103 -30.946 1.00 93.31 384 GLN A N 1
ATOM 3106 C CA . GLN A 1 384 ? 23.630 -1.303 -31.970 1.00 93.31 384 GLN A CA 1
ATOM 3107 C C . GLN A 1 384 ? 22.587 -0.702 -32.922 1.00 93.31 384 GLN A C 1
ATOM 3109 O O . GLN A 1 384 ? 21.758 -1.429 -33.460 1.00 93.31 384 GLN A O 1
ATOM 3114 N N . ARG A 1 385 ? 22.630 0.611 -33.173 1.00 87.25 385 ARG A N 1
ATOM 3115 C CA . ARG A 1 385 ? 21.646 1.366 -33.972 1.00 87.25 385 ARG A CA 1
ATOM 3116 C C . ARG A 1 385 ? 21.645 1.058 -35.461 1.00 87.25 385 ARG A C 1
ATOM 3118 O O . ARG A 1 385 ? 20.674 1.413 -36.130 1.00 87.25 385 ARG A O 1
ATOM 3125 N N . ARG A 1 386 ? 22.722 0.470 -35.989 1.00 74.50 386 ARG A N 1
ATOM 3126 C CA . ARG A 1 386 ? 22.792 0.049 -37.393 1.00 74.50 386 ARG A CA 1
ATOM 3127 C C . ARG A 1 386 ? 21.768 -1.065 -37.602 1.00 74.50 386 ARG A C 1
ATOM 3129 O O . ARG A 1 386 ? 22.058 -2.230 -37.355 1.00 74.50 386 ARG A O 1
ATOM 3136 N N . ALA A 1 387 ? 20.557 -0.662 -37.977 1.00 61.94 387 ALA A N 1
ATOM 3137 C CA . ALA A 1 387 ? 19.497 -1.571 -38.370 1.00 61.94 387 ALA A CA 1
ATOM 3138 C C . ALA A 1 387 ? 19.991 -2.398 -39.564 1.00 61.94 387 ALA A C 1
ATOM 3140 O O . ALA A 1 387 ? 20.591 -1.838 -40.487 1.00 61.94 387 ALA A O 1
ATOM 3141 N N . VAL A 1 388 ? 19.777 -3.711 -39.496 1.00 56.75 388 VAL A N 1
ATOM 3142 C CA . VAL A 1 388 ? 20.048 -4.661 -40.586 1.00 56.75 388 VAL A CA 1
ATOM 3143 C C . VAL A 1 388 ? 18.790 -4.851 -41.407 1.00 56.75 388 VAL A C 1
ATOM 3145 O O . VAL A 1 388 ? 17.714 -4.980 -40.775 1.00 56.75 388 VAL A O 1
#

Foldseek 3Di:
DDDDDADDFLLRLLVLLVVLQVVVVDCVSVVLVQQQWAQPLDPVGRPDPPQFPDKDKDAQQQQAQLGTFRIWIWTDGPVAIAIETEDEHFQAPPGDALVNLVVLVVVLLVPPVPSCVRPVNNLLSVLLLLVCLLCVPDQRQAAPRHGGDHSPDDPSSVVVSPVVSRRSVHYAYEYEYQDDPVVVVCCVVPVVVPDDDDCSNRVRDDSNRYIYHYPVSVQVSLVVDPDVVSSVSSPVNCVVCPCTRHHPDPPPQVFQDFQFWWDAPNFIWGFHATDSFWTKIFGPDPPDPQQFATQIDTDGSVRTGGDPDDGDDCPVRKDDAQFKWFQADDPPDDFDDPSDDDDDDDRFIWGFHAIDNQKTWTFGADPVRDTDDDIDIGGRRRTGPPTD